Protein AF-0000000080719558 (afdb_homodimer)

InterPro domains:
  IPR001345 Phosphoglycerate/bisphosphoglycerate mutase, active site [PS00175] (7-16)
  IPR013078 Histidine phosphatase superfamily, clade-1 [PF00300] (5-212)
  IPR013078 Histidine phosphatase superfamily, clade-1 [SM00855] (4-181)
  IPR013078 Histidine phosphatase superfamily, clade-1 [cd07067] (4-219)
  IPR029033 Histidine phosphatase superfamily [G3DSA:3.40.50.1240] (1-223)
  IPR029033 Histidine phosphatase superfamily [SSF53254] (1-213)
  IPR051695 Phosphoglycerate Mutase [PTHR46517] (3-102)

Solvent-accessible surface area (backbone atoms only — not comparable to full-atom values): 22223 Å² total; per-residue (Å²): 99,52,18,37,33,38,39,27,26,25,37,39,26,48,37,65,77,68,44,26,32,65,27,64,32,42,33,55,61,31,72,66,17,49,58,56,28,48,46,27,18,60,61,40,13,80,54,65,36,64,43,50,32,16,13,68,47,63,44,16,43,55,36,38,50,56,34,55,72,48,31,71,63,40,76,69,68,87,67,51,65,38,65,55,42,40,36,56,44,47,38,70,44,38,26,32,52,41,49,63,50,33,22,46,23,26,41,53,56,73,42,72,75,41,54,54,60,68,60,45,28,60,71,55,21,65,54,46,38,24,42,10,40,17,67,44,19,92,72,53,58,16,44,31,40,64,59,47,50,52,37,46,52,47,29,54,51,49,49,43,62,73,41,64,84,35,59,26,33,36,35,18,28,30,44,69,38,51,36,52,48,41,26,74,31,20,78,90,40,79,60,63,49,75,72,74,73,40,49,64,26,7,39,24,35,28,37,31,40,75,86,51,52,69,37,41,78,42,76,44,37,47,39,91,50,43,82,75,105,99,53,20,37,35,38,40,26,25,24,40,37,24,45,37,66,75,66,46,26,32,67,25,64,33,42,34,56,62,30,72,68,17,49,58,54,29,46,48,26,17,57,60,41,14,80,56,66,36,66,44,49,30,16,13,68,47,64,43,16,43,54,37,39,50,54,33,54,72,48,34,72,65,40,76,69,70,86,69,51,65,39,63,55,42,40,36,57,44,49,39,70,44,38,28,32,51,40,52,64,50,32,23,46,24,26,40,55,58,73,42,73,76,41,55,54,60,69,59,45,29,59,70,55,21,65,55,47,41,24,42,10,40,16,69,46,18,90,71,52,58,16,44,32,42,66,58,47,51,53,37,46,53,49,30,54,52,50,49,42,63,74,41,65,83,36,58,28,33,37,35,18,27,30,44,70,37,50,35,51,48,41,28,75,31,20,78,92,40,80,62,63,51,74,72,76,72,41,48,63,28,6,41,24,34,28,38,31,38,76,85,54,52,68,37,42,78,44,77,44,37,46,40,92,48,43,83,76,108

Organism: Lactobacillus johnsonii (strain FI9785) (NCBI:txid633699)

Structure (mmCIF, N/CA/C/O backbone):
data_AF-0000000080719558-model_v1
#
loop_
_entity.id
_entity.type
_entity.pdbx_description
1 polymer 'Phosphoglycerate mutase'
#
loop_
_atom_site.group_PDB
_atom_site.id
_atom_site.type_symbol
_atom_site.label_atom_id
_atom_site.label_alt_id
_atom_site.label_comp_id
_atom_site.label_asym_id
_atom_site.label_entity_id
_atom_site.label_seq_id
_atom_site.pdbx_PDB_ins_code
_atom_site.Cartn_x
_atom_site.Cartn_y
_atom_si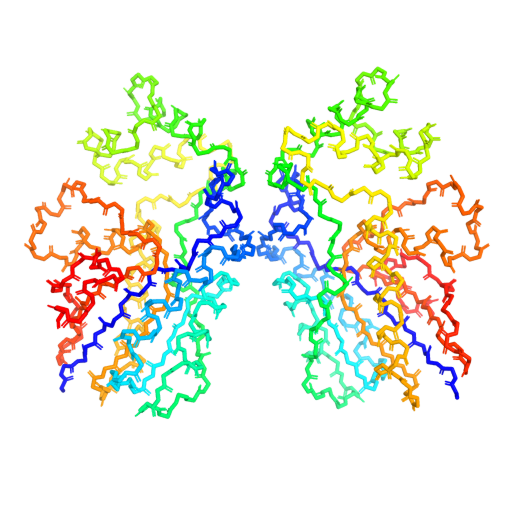te.Cartn_z
_atom_site.occupancy
_atom_site.B_iso_or_equiv
_atom_site.auth_seq_id
_atom_site.auth_comp_id
_atom_site.auth_asym_id
_atom_site.auth_atom_id
_atom_site.pdbx_PDB_model_num
ATOM 1 N N . MET A 1 1 ? -8.664 -18.984 -31.172 1 82.44 1 MET A N 1
ATOM 2 C CA . MET A 1 1 ? -7.211 -19.016 -31.094 1 82.44 1 MET A CA 1
ATOM 3 C C . MET A 1 1 ? -6.734 -18.938 -29.656 1 82.44 1 MET A C 1
ATOM 5 O O . MET A 1 1 ? -7.359 -18.266 -28.828 1 82.44 1 MET A O 1
ATOM 9 N N . ALA A 1 2 ? -5.832 -19.703 -29.359 1 91.94 2 ALA A N 1
ATOM 10 C CA . ALA A 1 2 ? -5.312 -19.781 -28 1 91.94 2 ALA A CA 1
ATOM 11 C C . ALA A 1 2 ? -4.566 -18.5 -27.625 1 91.94 2 ALA A C 1
ATOM 13 O O . ALA A 1 2 ? -3.947 -17.859 -28.484 1 91.94 2 ALA A O 1
ATOM 14 N N . THR A 1 3 ? -4.879 -18.094 -26.484 1 97 3 THR A N 1
ATOM 15 C CA . THR A 1 3 ? -4.195 -16.906 -25.984 1 97 3 THR A CA 1
ATOM 16 C C . THR A 1 3 ? -3.033 -17.297 -25.078 1 97 3 THR A C 1
ATOM 18 O O . THR A 1 3 ? -3.197 -18.125 -24.172 1 97 3 THR A O 1
ATOM 21 N N . GLU A 1 4 ? -1.865 -16.797 -25.391 1 97.62 4 GLU A N 1
ATOM 22 C CA . GLU A 1 4 ? -0.724 -16.953 -24.484 1 97.62 4 GLU A CA 1
ATOM 23 C C . GLU A 1 4 ? -0.755 -15.93 -23.375 1 97.62 4 GLU A C 1
ATOM 25 O O . GLU A 1 4 ? -0.982 -14.742 -23.609 1 97.62 4 GLU A O 1
ATOM 30 N N . VAL A 1 5 ? -0.518 -16.453 -22.188 1 98.31 5 VAL A N 1
ATOM 31 C CA . VAL A 1 5 ? -0.592 -15.586 -21.016 1 98.31 5 VAL A CA 1
ATOM 32 C C . VAL A 1 5 ? 0.753 -15.57 -20.297 1 98.31 5 VAL A C 1
ATOM 34 O O . VAL A 1 5 ? 1.254 -16.625 -19.891 1 98.31 5 VAL A O 1
ATOM 37 N N . TYR A 1 6 ? 1.299 -14.328 -20.219 1 98.56 6 TYR A N 1
ATOM 38 C CA . TYR A 1 6 ? 2.484 -14.117 -19.391 1 98.56 6 TYR A CA 1
ATOM 39 C C . TYR A 1 6 ? 2.105 -13.562 -18.031 1 98.56 6 TYR A C 1
ATOM 41 O O . TYR A 1 6 ? 1.606 -12.445 -17.922 1 98.56 6 TYR A O 1
ATOM 49 N N . LEU A 1 7 ? 2.307 -14.383 -16.969 1 98.62 7 LEU A N 1
ATOM 50 C CA . LEU A 1 7 ? 2.115 -13.969 -15.586 1 98.62 7 LEU A CA 1
ATOM 51 C C . LEU A 1 7 ? 3.438 -13.539 -14.961 1 98.62 7 LEU A C 1
ATOM 53 O O . LEU A 1 7 ? 4.363 -14.344 -14.836 1 98.62 7 LEU A O 1
ATOM 57 N N . VAL A 1 8 ? 3.422 -12.227 -14.617 1 98.81 8 VAL A N 1
ATOM 58 C CA . VAL A 1 8 ? 4.645 -11.695 -14.031 1 98.81 8 VAL A CA 1
ATOM 59 C C . VAL A 1 8 ? 4.41 -11.375 -12.555 1 98.81 8 VAL A C 1
ATOM 61 O O . VAL A 1 8 ? 3.416 -10.734 -12.203 1 98.81 8 VAL A O 1
ATOM 64 N N . ARG A 1 9 ? 5.293 -11.875 -11.633 1 98.88 9 ARG A N 1
ATOM 65 C CA . ARG A 1 9 ? 5.25 -11.398 -10.258 1 98.88 9 ARG A CA 1
ATOM 66 C C . ARG A 1 9 ? 5.82 -9.984 -10.148 1 98.88 9 ARG A C 1
ATOM 68 O O . ARG A 1 9 ? 6.832 -9.672 -10.773 1 98.88 9 ARG A O 1
ATOM 75 N N . HIS A 1 10 ? 5.145 -9.188 -9.406 1 98.88 10 HIS A N 1
ATOM 76 C CA . HIS A 1 10 ? 5.586 -7.812 -9.211 1 98.88 10 HIS A CA 1
ATOM 77 C C . HIS A 1 10 ? 7.043 -7.762 -8.758 1 98.88 10 HIS A C 1
ATOM 79 O O . HIS A 1 10 ? 7.605 -8.781 -8.352 1 98.88 10 HIS A O 1
ATOM 85 N N . GLY A 1 11 ? 7.734 -6.484 -8.969 1 98.69 11 GLY A N 1
ATOM 86 C CA . GLY A 1 11 ? 9.094 -6.273 -8.492 1 98.69 11 GLY A CA 1
ATOM 87 C C . GLY A 1 11 ? 9.203 -6.277 -6.98 1 98.69 11 GLY A C 1
ATOM 88 O O . GLY A 1 11 ? 8.195 -6.227 -6.277 1 98.69 11 GLY A O 1
ATOM 89 N N . GLU A 1 12 ? 10.398 -6.438 -6.465 1 98.69 12 GLU A N 1
ATOM 90 C CA . GLU A 1 12 ? 10.68 -6.438 -5.031 1 98.69 12 GLU A CA 1
ATOM 91 C C . GLU A 1 12 ? 10.156 -5.168 -4.367 1 98.69 12 GLU A C 1
ATOM 93 O O . GLU A 1 12 ? 10.312 -4.066 -4.902 1 98.69 12 GLU A O 1
ATOM 98 N N . THR A 1 13 ? 9.414 -5.25 -3.406 1 98.5 13 THR A N 1
ATOM 99 C CA . THR A 1 13 ? 8.836 -4.152 -2.641 1 98.5 13 THR A CA 1
ATOM 100 C C . THR A 1 13 ? 9.609 -3.934 -1.342 1 98.5 13 THR A C 1
ATOM 102 O O . THR A 1 13 ? 10.453 -4.75 -0.969 1 98.5 13 THR A O 1
ATOM 105 N N . MET A 1 14 ? 9.297 -2.803 -0.467 1 97.88 14 MET A N 1
ATOM 106 C CA . MET A 1 14 ? 9.859 -2.533 0.854 1 97.88 14 MET A CA 1
ATOM 107 C C . MET A 1 14 ? 9.484 -3.635 1.84 1 97.88 14 MET A C 1
ATOM 109 O O . MET A 1 14 ? 10.32 -4.082 2.627 1 97.88 14 MET A O 1
ATOM 113 N N . PHE A 1 15 ? 8.273 -4.141 1.667 1 98.38 15 PHE A N 1
ATOM 114 C CA . PHE A 1 15 ? 7.82 -5.188 2.576 1 98.38 15 PHE A CA 1
ATOM 115 C C . PHE A 1 15 ? 8.547 -6.496 2.295 1 98.38 15 PHE A C 1
ATOM 117 O O . PHE A 1 15 ? 8.805 -7.281 3.211 1 98.38 15 PHE A O 1
ATOM 124 N N . ASN A 1 16 ? 8.844 -6.859 0.964 1 97.69 16 ASN A N 1
ATOM 125 C CA . ASN A 1 16 ? 9.727 -7.992 0.692 1 97.69 16 ASN A CA 1
ATOM 126 C C . ASN A 1 16 ? 11.039 -7.875 1.459 1 97.69 16 ASN A C 1
ATOM 128 O O . ASN A 1 16 ? 11.5 -8.844 2.064 1 97.69 16 ASN A O 1
ATOM 132 N N . GLN A 1 17 ? 11.688 -6.594 1.391 1 96.31 17 GLN A N 1
ATOM 133 C CA . GLN A 1 17 ? 12.977 -6.348 2.029 1 96.31 17 GLN A CA 1
ATOM 134 C C . GLN A 1 17 ? 12.859 -6.43 3.549 1 96.31 17 GLN A C 1
ATOM 136 O O . GLN A 1 17 ? 13.781 -6.898 4.223 1 96.31 17 GLN A O 1
ATOM 141 N N . LEU A 1 18 ? 11.734 -6 4.117 1 97.06 18 LEU A N 1
ATOM 142 C CA . LEU A 1 18 ? 11.547 -5.926 5.562 1 97.06 18 LEU A CA 1
ATOM 143 C C . LEU A 1 18 ? 10.977 -7.234 6.105 1 97.06 18 LEU A C 1
ATOM 145 O O . LEU A 1 18 ? 10.719 -7.355 7.305 1 97.06 18 LEU A O 1
ATOM 149 N N . ASN A 1 19 ? 10.742 -8.242 5.199 1 97.12 19 ASN A N 1
ATOM 150 C CA . ASN A 1 19 ? 10.227 -9.555 5.566 1 97.12 19 ASN A CA 1
ATOM 151 C C . ASN A 1 19 ? 8.859 -9.453 6.246 1 97.12 19 ASN A C 1
ATOM 153 O O . ASN A 1 19 ? 8.648 -10.023 7.316 1 97.12 19 ASN A O 1
ATOM 157 N N . LYS A 1 20 ? 7.98 -8.734 5.664 1 98.38 20 LYS A N 1
ATOM 158 C CA . LYS A 1 20 ? 6.641 -8.516 6.203 1 98.38 20 LYS A CA 1
ATOM 159 C C . LYS A 1 20 ? 5.582 -9.133 5.297 1 98.38 20 LYS A C 1
ATOM 161 O O . LYS A 1 20 ? 5.719 -9.125 4.07 1 98.38 20 LYS A O 1
ATOM 166 N N . VAL A 1 21 ? 4.543 -9.594 5.895 1 98.12 21 VAL A N 1
ATOM 167 C CA . VAL A 1 21 ? 3.438 -10.203 5.16 1 98.12 21 VAL A CA 1
ATOM 168 C C . VAL A 1 21 ? 2.775 -9.156 4.266 1 98.12 21 VAL A C 1
ATOM 170 O O . VAL A 1 21 ? 2.344 -8.109 4.742 1 98.12 21 VAL A O 1
ATOM 173 N N . GLN A 1 22 ? 2.701 -9.508 3.029 1 97.75 22 GLN A N 1
ATOM 174 C CA . GLN A 1 22 ? 2.152 -8.602 2.033 1 97.75 22 GLN A CA 1
ATOM 175 C C . GLN A 1 22 ? 1.126 -9.305 1.148 1 97.75 22 GLN A C 1
ATOM 177 O O . GLN A 1 22 ? 1.473 -9.844 0.095 1 97.75 22 GLN A O 1
ATOM 182 N N . GLY A 1 23 ? -0.081 -9.336 1.59 1 98.38 23 GLY A N 1
ATOM 183 C CA . GLY A 1 23 ? -1.224 -9.781 0.807 1 98.38 23 GLY A CA 1
ATOM 184 C C . GLY A 1 23 ? -1.952 -8.641 0.118 1 98.38 23 GLY A C 1
ATOM 185 O O . GLY A 1 23 ? -1.526 -8.172 -0.94 1 98.38 23 GLY A O 1
ATOM 186 N N . TRP A 1 24 ? -3.041 -8.148 0.874 1 98.31 24 TRP A N 1
ATOM 187 C CA . TRP A 1 24 ? -3.748 -6.988 0.339 1 98.31 24 TRP A CA 1
ATOM 188 C C . TRP A 1 24 ? -3.086 -5.691 0.791 1 98.31 24 TRP A C 1
ATOM 190 O O . TRP A 1 24 ? -3.344 -4.625 0.226 1 98.31 24 TRP A O 1
ATOM 200 N N . ALA A 1 25 ? -2.119 -5.789 1.931 1 98.19 25 ALA A N 1
ATOM 201 C CA . ALA A 1 25 ? -1.262 -4.656 2.26 1 98.19 25 ALA A CA 1
ATOM 202 C C . ALA A 1 25 ? -0.243 -4.398 1.151 1 98.19 25 ALA A C 1
ATOM 204 O O . ALA A 1 25 ? 0.096 -5.309 0.39 1 98.19 25 ALA A O 1
ATOM 205 N N . ASP A 1 26 ? 0.16 -3.189 1.031 1 98.25 26 ASP A N 1
ATOM 206 C CA . ASP A 1 26 ? 1.047 -2.807 -0.063 1 98.25 26 ASP A CA 1
ATOM 207 C C . ASP A 1 26 ? 2.195 -1.935 0.44 1 98.25 26 ASP A C 1
ATOM 209 O O . ASP A 1 26 ? 2.137 -1.402 1.551 1 98.25 26 ASP A O 1
ATOM 213 N N . SER A 1 27 ? 3.309 -1.912 -0.218 1 98.06 27 SER A N 1
ATOM 214 C CA . SER A 1 27 ? 4.441 -1.022 0.005 1 98.06 27 SER A CA 1
ATOM 215 C C . SER A 1 27 ? 5.172 -0.718 -1.3 1 98.06 27 SER A C 1
ATOM 217 O O . SER A 1 27 ? 5.02 -1.444 -2.285 1 98.06 27 SER A O 1
ATOM 219 N N . PRO A 1 28 ? 5.867 0.4 -1.483 1 97.38 28 PRO A N 1
ATOM 220 C CA . PRO A 1 28 ? 6.516 0.79 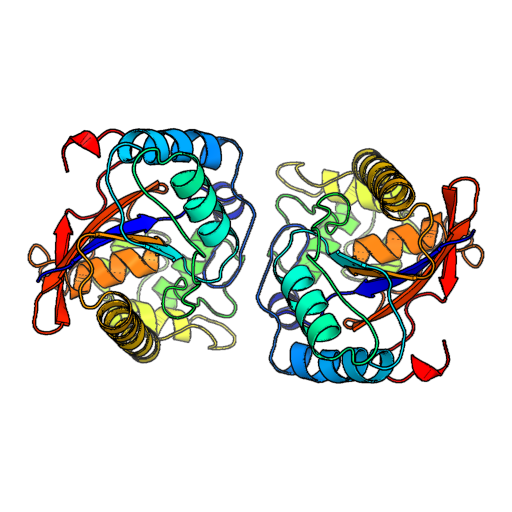-2.738 1 97.38 28 PRO A CA 1
ATOM 221 C C . PRO A 1 28 ? 7.555 -0.225 -3.205 1 97.38 28 PRO A C 1
ATOM 223 O O . PRO A 1 28 ? 8.148 -0.93 -2.383 1 97.38 28 PRO A O 1
ATOM 226 N N . LEU A 1 29 ? 7.781 -0.349 -4.488 1 98.25 29 LEU A N 1
ATOM 227 C CA . LEU A 1 29 ? 8.938 -1.043 -5.055 1 98.25 29 LEU A CA 1
ATOM 228 C C . LEU A 1 29 ? 10.234 -0.443 -4.535 1 98.25 29 LEU A C 1
ATOM 230 O O . LEU A 1 29 ? 10.352 0.776 -4.383 1 98.25 29 LEU A O 1
ATOM 234 N N . THR A 1 30 ? 11.234 -1.278 -4.312 1 97.88 30 THR A N 1
ATOM 235 C CA . THR A 1 30 ? 12.547 -0.784 -3.932 1 97.88 30 THR A CA 1
ATOM 236 C C . THR A 1 30 ? 13.359 -0.391 -5.164 1 97.88 30 THR A C 1
ATOM 238 O O . THR A 1 30 ? 13 -0.752 -6.289 1 97.88 30 THR A O 1
ATOM 241 N N . VAL A 1 31 ? 14.438 0.305 -4.871 1 97.56 31 VAL A N 1
ATOM 242 C CA . VAL A 1 31 ? 15.344 0.654 -5.965 1 97.56 31 VAL A CA 1
ATOM 243 C C . VAL A 1 31 ? 15.898 -0.617 -6.598 1 97.56 31 VAL A C 1
ATOM 245 O O . VAL A 1 31 ? 15.938 -0.745 -7.824 1 97.56 31 VAL A O 1
ATOM 248 N N . LYS A 1 32 ? 16.281 -1.59 -5.836 1 97.62 32 LYS A N 1
ATOM 249 C CA . LYS A 1 32 ? 16.734 -2.879 -6.344 1 97.62 32 LYS A CA 1
ATOM 250 C C . LYS A 1 32 ? 15.641 -3.584 -7.133 1 97.62 32 LYS A C 1
ATOM 252 O O . LYS A 1 32 ? 15.906 -4.164 -8.188 1 97.62 32 LYS A O 1
ATOM 257 N N . GLY A 1 33 ? 14.422 -3.455 -6.535 1 98 33 GLY A N 1
ATOM 258 C CA . GLY A 1 33 ? 13.289 -4.059 -7.223 1 98 33 GLY A CA 1
ATOM 259 C C . GLY A 1 33 ? 13.055 -3.482 -8.602 1 98 33 GLY A C 1
ATOM 260 O O . GLY A 1 33 ? 12.766 -4.219 -9.547 1 98 33 GLY A O 1
ATOM 261 N N . ILE A 1 34 ? 13.188 -2.275 -8.758 1 98.31 34 ILE A N 1
ATOM 262 C CA . ILE A 1 34 ? 13.023 -1.593 -10.039 1 98.31 34 ILE A CA 1
ATOM 263 C C . ILE A 1 34 ? 14.148 -1.99 -10.992 1 98.31 34 ILE A C 1
ATOM 265 O O . ILE A 1 34 ? 13.906 -2.297 -12.156 1 98.31 34 ILE A O 1
ATOM 269 N N . ASN A 1 35 ? 15.344 -1.906 -10.508 1 97.5 35 ASN A N 1
ATOM 270 C CA . ASN A 1 35 ? 16.484 -2.26 -11.344 1 97.5 35 ASN A CA 1
ATOM 271 C C . ASN A 1 35 ? 16.391 -3.703 -11.836 1 97.5 35 ASN A C 1
ATOM 273 O O . ASN A 1 35 ? 16.688 -3.988 -13 1 97.5 35 ASN A O 1
ATOM 277 N N . ASP A 1 36 ? 16.016 -4.688 -10.914 1 97.69 36 ASP A N 1
ATOM 278 C CA . ASP A 1 36 ? 15.805 -6.078 -11.305 1 97.69 36 ASP A CA 1
ATOM 279 C C . ASP A 1 36 ? 14.672 -6.199 -12.32 1 97.69 36 ASP A C 1
ATOM 281 O O . ASP A 1 36 ? 14.742 -7.004 -13.25 1 97.69 36 ASP A O 1
ATOM 285 N N . LEU A 1 37 ? 13.672 -5.371 -12.141 1 97.69 37 LEU A N 1
ATOM 286 C CA . LEU A 1 37 ? 12.516 -5.402 -13.031 1 97.69 37 LEU A CA 1
ATOM 287 C C . LEU A 1 37 ? 12.883 -4.898 -14.422 1 97.69 37 LEU A C 1
ATOM 289 O O . LEU A 1 37 ? 12.289 -5.32 -15.414 1 97.69 37 LEU A O 1
ATOM 293 N N . LYS A 1 38 ? 13.906 -4.016 -14.414 1 97.94 38 LYS A N 1
ATOM 294 C CA . LYS A 1 38 ? 14.359 -3.537 -15.719 1 97.94 38 LYS A CA 1
ATOM 295 C C . LYS A 1 38 ? 14.922 -4.68 -16.562 1 97.94 38 LYS A C 1
ATOM 297 O O . LYS A 1 38 ? 14.82 -4.66 -17.781 1 97.94 38 LYS A O 1
ATOM 302 N N . ILE A 1 39 ? 15.508 -5.766 -15.906 1 97.94 39 ILE A N 1
ATOM 303 C CA . ILE A 1 39 ? 15.984 -6.953 -16.609 1 97.94 39 ILE A CA 1
ATOM 304 C C . ILE A 1 39 ? 14.805 -7.711 -17.203 1 97.94 39 ILE A C 1
ATOM 306 O O . ILE A 1 39 ? 14.82 -8.078 -18.391 1 97.94 39 ILE A O 1
ATOM 310 N N . THR A 1 40 ? 13.789 -7.848 -16.375 1 98.44 40 THR A N 1
ATOM 311 C CA . THR A 1 40 ? 12.562 -8.477 -16.859 1 98.44 40 THR A CA 1
ATOM 312 C C . THR A 1 40 ? 11.984 -7.688 -18.031 1 98.44 40 THR A C 1
ATOM 314 O O . THR A 1 40 ? 11.672 -8.266 -19.078 1 98.44 40 THR A O 1
ATOM 317 N N . ALA A 1 41 ? 11.836 -6.402 -17.844 1 98.25 41 ALA A N 1
ATOM 318 C CA . ALA A 1 41 ? 11.25 -5.523 -18.859 1 98.25 41 ALA A CA 1
ATOM 319 C C . ALA A 1 41 ? 12.062 -5.559 -20.141 1 98.25 41 ALA A C 1
ATOM 321 O O . ALA A 1 41 ? 11.492 -5.625 -21.234 1 98.25 41 ALA A O 1
ATOM 322 N N . SER A 1 42 ? 13.453 -5.492 -19.984 1 97.94 42 SER A N 1
ATOM 323 C CA . SER A 1 42 ? 14.328 -5.531 -21.156 1 97.94 42 SER A CA 1
ATOM 324 C C . SER A 1 42 ? 14.18 -6.848 -21.906 1 97.94 42 SER A C 1
ATOM 326 O O . SER A 1 42 ? 14.094 -6.855 -23.141 1 97.94 42 SER A O 1
ATOM 328 N N . ASN A 1 43 ? 14.039 -7.949 -21.25 1 97.94 43 ASN A N 1
ATOM 329 C CA . ASN A 1 43 ? 13.938 -9.266 -21.875 1 97.94 43 ASN A CA 1
ATOM 330 C C . ASN A 1 43 ? 12.57 -9.469 -22.516 1 97.94 43 ASN A C 1
ATOM 332 O O . ASN A 1 43 ? 12.422 -10.305 -23.406 1 97.94 43 ASN A O 1
ATOM 336 N N . LEU A 1 44 ? 11.695 -8.641 -22.078 1 97.44 44 LEU A N 1
ATOM 337 C CA . LEU A 1 44 ? 10.359 -8.734 -22.656 1 97.44 44 LEU A CA 1
ATOM 338 C C . LEU A 1 44 ? 10.125 -7.613 -23.672 1 97.44 44 LEU A C 1
ATOM 340 O O . LEU A 1 44 ? 9.039 -7.512 -24.25 1 97.44 44 LEU A O 1
ATOM 344 N N . SER A 1 45 ? 11.047 -6.766 -23.922 1 96.62 45 SER A N 1
ATOM 345 C CA . SER A 1 45 ? 10.867 -5.535 -24.688 1 96.62 45 SER A CA 1
ATOM 346 C C . SER A 1 45 ? 10.5 -5.832 -26.141 1 96.62 45 SER A C 1
ATOM 348 O O . SER A 1 45 ? 9.844 -5.02 -26.797 1 96.62 45 SER A O 1
ATOM 350 N N . GLN A 1 46 ? 10.984 -6.992 -26.625 1 94.94 46 GLN A N 1
ATOM 351 C CA . GLN A 1 46 ? 10.734 -7.332 -28.016 1 94.94 46 GLN A CA 1
ATOM 352 C C . GLN A 1 46 ? 9.633 -8.391 -28.141 1 94.94 46 GLN A C 1
ATOM 354 O O . GLN A 1 46 ? 9.398 -8.922 -29.219 1 94.94 46 GLN A O 1
ATOM 359 N N . VAL A 1 47 ? 8.867 -8.75 -27.016 1 95.75 47 VAL A N 1
ATOM 360 C CA . VAL A 1 47 ? 7.719 -9.648 -27.047 1 95.75 47 VAL A CA 1
ATOM 361 C C . VAL A 1 47 ? 6.441 -8.844 -27.266 1 95.75 47 VAL A C 1
ATOM 363 O O . VAL A 1 47 ? 6.164 -7.891 -26.531 1 95.75 47 VAL A O 1
ATOM 366 N N . HIS A 1 48 ? 5.777 -9.211 -28.328 1 97.12 48 HIS A N 1
ATOM 367 C CA . HIS A 1 48 ? 4.547 -8.484 -28.641 1 97.12 48 HIS A CA 1
ATOM 368 C C . HIS A 1 48 ? 3.406 -8.938 -27.734 1 97.12 48 HIS A C 1
ATOM 370 O O . HIS A 1 48 ? 3.104 -10.133 -27.656 1 97.12 48 HIS A O 1
ATOM 376 N N . PHE A 1 49 ? 2.799 -7.957 -27.016 1 97.81 49 PHE A N 1
ATOM 377 C CA . PHE A 1 49 ? 1.591 -8.164 -26.234 1 97.81 49 PHE A CA 1
ATOM 378 C C . PHE A 1 49 ? 0.424 -7.371 -26.797 1 97.81 49 PHE A C 1
ATOM 380 O O . PHE A 1 49 ? 0.564 -6.184 -27.094 1 97.81 49 PHE A O 1
ATOM 387 N N . ASP A 1 50 ? -0.667 -8.109 -26.922 1 97.69 50 ASP A N 1
ATOM 388 C CA . ASP A 1 50 ? -1.876 -7.418 -27.344 1 97.69 50 ASP A CA 1
ATOM 389 C C . ASP A 1 50 ? -2.428 -6.527 -26.234 1 97.69 50 ASP A C 1
ATOM 391 O O . ASP A 1 50 ? -2.971 -5.453 -26.516 1 97.69 50 ASP A O 1
ATOM 395 N N . LYS A 1 51 ? -2.438 -6.973 -25.016 1 97.88 51 LYS A N 1
ATOM 396 C CA . LYS A 1 51 ? -2.896 -6.242 -23.844 1 97.88 51 LYS A CA 1
ATOM 397 C C . LYS A 1 51 ? -2.062 -6.602 -22.609 1 97.88 51 LYS A C 1
ATOM 399 O O . LYS A 1 51 ? -1.481 -7.688 -22.547 1 97.88 51 LYS A O 1
ATOM 404 N N . MET A 1 52 ? -1.961 -5.574 -21.703 1 98.5 52 MET A N 1
ATOM 405 C CA . MET A 1 52 ? -1.344 -5.805 -20.406 1 98.5 52 MET A CA 1
ATOM 406 C C . MET A 1 52 ? -2.332 -5.52 -19.281 1 98.5 52 MET A C 1
ATOM 408 O O . MET A 1 52 ? -3.191 -4.645 -19.406 1 98.5 52 MET A O 1
ATOM 412 N N . TYR A 1 53 ? -2.24 -6.332 -18.266 1 98.62 53 TYR A N 1
ATOM 413 C CA . TYR A 1 53 ? -3.082 -6.23 -17.078 1 98.62 53 TYR A CA 1
ATOM 414 C C . TYR A 1 53 ? -2.236 -6.234 -15.812 1 98.62 53 TYR A C 1
ATOM 416 O O . TYR A 1 53 ? -1.044 -6.551 -15.859 1 98.62 53 TYR A O 1
ATOM 424 N N . SER A 1 54 ? -2.9 -5.773 -14.727 1 98.56 54 SER A N 1
ATOM 425 C CA . SER A 1 54 ? -2.316 -5.945 -13.398 1 98.56 54 SER A CA 1
ATOM 426 C C . SER A 1 54 ? -3.398 -6.141 -12.336 1 98.56 54 SER A C 1
ATOM 428 O O . SER A 1 54 ? -4.574 -5.867 -12.586 1 98.56 54 SER A O 1
ATOM 430 N N . SER A 1 55 ? -3.066 -6.793 -11.227 1 98.5 55 SER A N 1
ATOM 431 C CA . SER A 1 55 ? -3.908 -6.594 -10.047 1 98.5 55 SER A CA 1
ATOM 432 C C . SER A 1 55 ? -4.043 -5.113 -9.711 1 98.5 55 SER A C 1
ATOM 434 O O . SER A 1 55 ? -3.395 -4.27 -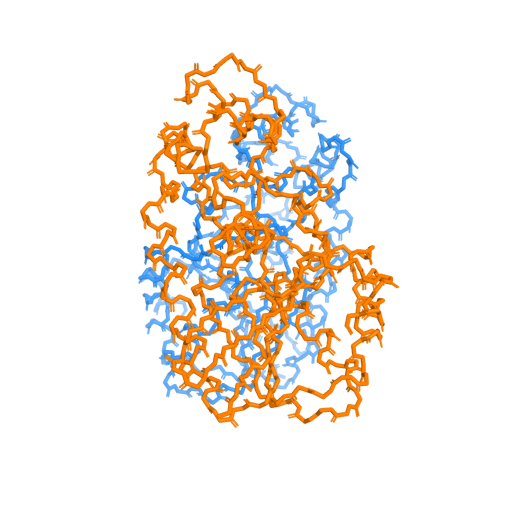10.328 1 98.5 55 SER A O 1
ATOM 436 N N . ASP A 1 56 ? -4.98 -4.738 -8.719 1 97.5 56 ASP A N 1
ATOM 437 C CA . ASP A 1 56 ? -5.223 -3.326 -8.43 1 97.5 56 ASP A CA 1
ATOM 438 C C . ASP A 1 56 ? -4.363 -2.85 -7.258 1 97.5 56 ASP A C 1
ATOM 440 O O . ASP A 1 56 ? -4.633 -1.798 -6.672 1 97.5 56 ASP A O 1
ATOM 444 N N . LEU A 1 57 ? -3.314 -3.678 -6.871 1 97.81 57 LEU A N 1
ATOM 445 C CA . LEU A 1 57 ? -2.377 -3.213 -5.855 1 97.81 57 LEU A CA 1
ATOM 446 C C . LEU A 1 57 ? -1.225 -2.441 -6.492 1 97.81 57 LEU A C 1
ATOM 448 O O . LEU A 1 57 ? -0.734 -2.818 -7.559 1 97.81 57 LEU A O 1
ATOM 452 N N . LYS A 1 58 ? -0.83 -1.32 -5.801 1 97.75 58 LYS A N 1
ATOM 453 C CA . LYS A 1 58 ? 0.091 -0.348 -6.383 1 97.75 58 LYS A CA 1
ATOM 454 C C . LYS A 1 58 ? 1.388 -1.018 -6.828 1 97.75 58 LYS A C 1
ATOM 456 O O . LYS A 1 58 ? 1.979 -0.628 -7.836 1 97.75 58 LYS A O 1
ATOM 461 N N . ARG A 1 59 ? 1.979 -2.1 -6.09 1 98.38 59 ARG A N 1
ATOM 462 C CA . ARG A 1 59 ? 3.215 -2.781 -6.465 1 98.38 59 ARG A CA 1
ATOM 463 C C . ARG A 1 59 ? 3.068 -3.475 -7.816 1 98.38 59 ARG A C 1
ATOM 465 O O . ARG A 1 59 ? 4.016 -3.518 -8.602 1 98.38 59 ARG A O 1
ATOM 472 N N . ALA A 1 60 ? 1.852 -4.012 -8.148 1 98.69 60 ALA A N 1
ATOM 473 C CA . ALA A 1 60 ? 1.575 -4.648 -9.43 1 98.69 60 ALA A CA 1
ATOM 474 C C . ALA A 1 60 ? 1.341 -3.609 -10.523 1 98.69 60 ALA A C 1
ATOM 476 O O . ALA A 1 60 ? 1.801 -3.773 -11.656 1 98.69 60 ALA A O 1
ATOM 477 N N . ILE A 1 61 ? 0.675 -2.484 -10.164 1 98.12 61 ILE A N 1
ATOM 478 C CA . ILE A 1 61 ? 0.412 -1.41 -11.117 1 98.12 61 ILE A CA 1
ATOM 479 C C . ILE A 1 61 ? 1.73 -0.78 -11.555 1 98.12 61 ILE A C 1
ATOM 481 O O . ILE A 1 61 ? 1.963 -0.588 -12.758 1 98.12 61 ILE A O 1
ATOM 485 N N . ASP A 1 62 ? 2.605 -0.494 -10.602 1 98.12 62 ASP A N 1
ATOM 486 C CA . ASP A 1 62 ? 3.889 0.111 -10.945 1 98.12 62 ASP A CA 1
ATOM 487 C C . ASP A 1 62 ? 4.73 -0.835 -11.797 1 98.12 62 ASP A C 1
ATOM 489 O O . ASP A 1 62 ? 5.438 -0.396 -12.711 1 98.12 62 ASP A O 1
ATOM 493 N N . THR A 1 63 ? 4.656 -2.137 -11.555 1 98.88 63 THR A N 1
ATOM 494 C CA . THR A 1 63 ? 5.41 -3.15 -12.281 1 98.88 63 THR A CA 1
ATOM 495 C C . THR A 1 63 ? 4.941 -3.236 -13.727 1 98.88 63 THR A C 1
ATOM 497 O O . THR A 1 63 ? 5.758 -3.217 -14.656 1 98.88 63 THR A O 1
ATOM 500 N N . VAL A 1 64 ? 3.693 -3.287 -13.945 1 98.81 64 VAL A N 1
ATOM 501 C CA . VAL A 1 64 ? 3.193 -3.453 -15.305 1 98.81 64 VAL A CA 1
ATOM 502 C C . VAL A 1 64 ? 3.488 -2.195 -16.125 1 98.81 64 VAL A C 1
ATOM 504 O O . VAL A 1 64 ? 3.754 -2.277 -17.312 1 98.81 64 VAL A O 1
ATOM 507 N N . HIS A 1 65 ? 3.412 -1.023 -15.461 1 98.19 65 HIS A N 1
ATOM 508 C CA . HIS A 1 65 ? 3.701 0.21 -16.188 1 98.19 65 HIS A CA 1
ATOM 509 C C . HIS A 1 65 ? 5.168 0.271 -16.609 1 98.19 65 HIS A C 1
ATOM 511 O O . HIS A 1 65 ? 5.484 0.754 -17.688 1 98.19 65 HIS A O 1
ATOM 517 N N . LEU A 1 66 ? 6.184 -0.172 -15.703 1 98.44 66 LEU A N 1
ATOM 518 C CA . LEU A 1 66 ? 7.598 -0.223 -16.062 1 98.44 66 LEU A CA 1
ATOM 519 C C . LEU A 1 66 ? 7.812 -1.136 -17.266 1 98.44 66 LEU A C 1
ATOM 521 O O . LEU A 1 66 ? 8.555 -0.79 -18.188 1 98.44 66 LEU A O 1
ATOM 525 N N . ILE A 1 67 ? 7.105 -2.373 -17.359 1 98.38 67 ILE A N 1
ATOM 526 C CA . ILE A 1 67 ? 7.23 -3.332 -18.453 1 98.38 67 ILE A CA 1
ATOM 527 C C . ILE A 1 67 ? 6.645 -2.738 -19.734 1 98.38 67 ILE A C 1
ATOM 529 O O . ILE A 1 67 ? 7.254 -2.822 -20.797 1 98.38 67 ILE A O 1
ATOM 533 N N . ALA A 1 68 ? 5.508 -2.057 -19.531 1 98.44 68 ALA A N 1
ATOM 534 C CA . ALA A 1 68 ? 4.84 -1.451 -20.688 1 98.44 68 ALA A CA 1
ATOM 535 C C . ALA A 1 68 ? 5.688 -0.333 -21.281 1 98.44 68 ALA A C 1
ATOM 537 O O . ALA A 1 68 ? 5.82 -0.232 -22.5 1 98.44 68 ALA A O 1
ATOM 538 N N . ASP A 1 69 ? 6.285 0.476 -20.438 1 97.19 69 ASP A N 1
ATOM 539 C CA . ASP A 1 69 ? 7.078 1.619 -20.891 1 97.19 69 ASP A CA 1
ATOM 540 C C . ASP A 1 69 ? 8.344 1.164 -21.609 1 97.19 69 ASP A C 1
ATOM 542 O O . ASP A 1 69 ? 8.883 1.888 -22.453 1 97.19 69 ASP A O 1
ATOM 546 N N . THR A 1 70 ? 8.766 -0.062 -21.344 1 97.19 70 THR A N 1
ATOM 547 C CA . THR A 1 70 ? 10.008 -0.574 -21.922 1 97.19 70 THR A CA 1
ATOM 548 C C . THR A 1 70 ? 9.727 -1.39 -23.172 1 97.19 70 THR A C 1
ATOM 550 O O . THR A 1 70 ? 10.633 -1.656 -23.969 1 97.19 70 THR A O 1
ATOM 553 N N . ASN A 1 71 ? 8.602 -1.762 -23.297 1 97.31 71 ASN A N 1
ATOM 554 C CA . ASN A 1 71 ? 8.234 -2.562 -24.469 1 97.31 71 ASN A CA 1
ATOM 555 C C . ASN A 1 71 ? 8.273 -1.739 -25.75 1 97.31 71 ASN A C 1
ATOM 557 O O . ASN A 1 71 ? 7.738 -0.631 -25.797 1 97.31 71 ASN A O 1
ATOM 561 N N . GLU A 1 72 ? 8.75 -2.293 -26.75 1 95.19 72 GLU A N 1
ATOM 562 C CA . GLU A 1 72 ? 9.07 -1.501 -27.938 1 95.19 72 GLU A CA 1
ATOM 563 C C . GLU A 1 72 ? 8.195 -1.902 -29.109 1 95.19 72 GLU A C 1
ATOM 565 O O . GLU A 1 72 ? 8.117 -1.184 -30.109 1 95.19 72 GLU A O 1
ATOM 570 N N . VAL A 1 73 ? 7.531 -2.984 -28.953 1 96.12 73 VAL A N 1
ATOM 571 C CA . VAL A 1 73 ? 6.949 -3.559 -30.156 1 96.12 73 VAL A CA 1
ATOM 572 C C . VAL A 1 73 ? 5.438 -3.688 -30 1 96.12 73 VAL A C 1
ATOM 574 O O . VAL A 1 73 ? 4.754 -4.211 -30.891 1 96.12 73 VAL A O 1
ATOM 577 N N . SER A 1 74 ? 4.918 -3.268 -28.859 1 95.81 74 SER A N 1
ATOM 578 C CA . SER A 1 74 ? 3.486 -3.398 -28.609 1 95.81 74 SER A CA 1
ATOM 579 C C . SER A 1 74 ? 2.811 -2.031 -28.531 1 95.81 74 SER A C 1
ATOM 581 O O . SER A 1 74 ? 3.426 -1.053 -28.109 1 95.81 74 SER A O 1
ATOM 583 N N . GLU A 1 75 ? 1.646 -1.891 -29.016 1 94.38 75 GLU A N 1
ATOM 584 C CA . GLU A 1 75 ? 0.768 -0.757 -28.734 1 94.38 75 GLU A CA 1
ATOM 585 C C . GLU A 1 75 ? -0.105 -1.02 -27.516 1 94.38 75 GLU A C 1
ATOM 587 O O . GLU A 1 75 ? -1.225 -1.52 -27.641 1 94.38 75 GLU A O 1
ATOM 592 N N . ILE A 1 76 ? 0.509 -0.627 -26.344 1 88.19 76 ILE A N 1
ATOM 593 C CA . ILE A 1 76 ? -0.151 -0.938 -25.078 1 88.19 76 ILE A CA 1
ATOM 594 C C . ILE A 1 76 ? -1.159 0.159 -24.75 1 88.19 76 ILE A C 1
ATOM 596 O O . ILE A 1 76 ? -0.801 1.336 -24.656 1 88.19 76 ILE A O 1
ATOM 600 N N . GLY A 1 77 ? -2.389 -0.054 -24.922 1 89.88 77 GLY A N 1
ATOM 601 C CA . GLY A 1 77 ? -3.422 0.883 -24.516 1 89.88 77 GLY A CA 1
ATOM 602 C C . GLY A 1 77 ? -3.574 0.976 -23 1 89.88 77 GLY A C 1
ATOM 603 O O . GLY A 1 77 ? -2.59 0.898 -22.266 1 89.88 77 GLY A O 1
ATOM 604 N N . LYS A 1 78 ? -4.805 1.425 -22.547 1 91.69 78 LYS A N 1
ATOM 605 C CA . LYS A 1 78 ? -5.102 1.521 -21.125 1 91.69 78 LYS A CA 1
ATOM 606 C C . LYS A 1 78 ? -4.887 0.18 -20.422 1 91.69 78 LYS A C 1
ATOM 608 O O . LYS A 1 78 ? -5.359 -0.855 -20.891 1 91.69 78 LYS A O 1
ATOM 613 N N . ILE A 1 79 ? -4.078 0.117 -19.438 1 97.31 79 ILE A N 1
ATOM 614 C CA . ILE A 1 79 ? -3.82 -1.077 -18.641 1 97.31 79 ILE A CA 1
ATOM 615 C C . ILE A 1 79 ? -4.949 -1.276 -17.625 1 97.31 79 ILE A C 1
ATOM 617 O O . ILE A 1 79 ? -5.18 -0.421 -16.766 1 97.31 79 ILE A O 1
ATOM 621 N N . LYS A 1 80 ? -5.781 -2.178 -17.75 1 96.19 80 LYS A N 1
ATOM 622 C CA . LYS A 1 80 ? -6.918 -2.488 -16.891 1 96.19 80 LYS A C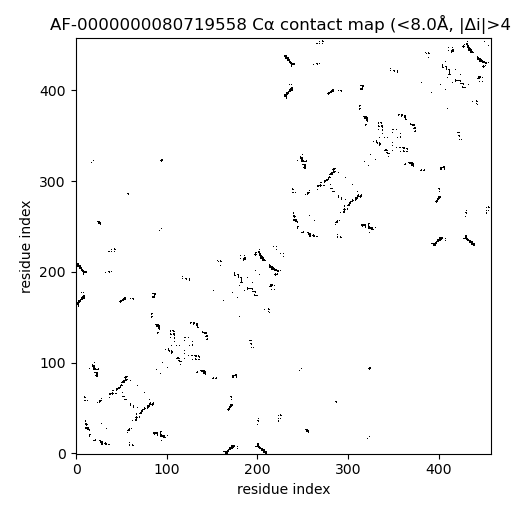A 1
ATOM 623 C C . LYS A 1 80 ? -6.469 -3.242 -15.641 1 96.19 80 LYS A C 1
ATOM 625 O O . LYS A 1 80 ? -5.648 -4.16 -15.727 1 96.19 80 LYS A O 1
ATOM 630 N N . LYS A 1 81 ? -7.012 -2.896 -14.578 1 97.5 81 LYS A N 1
ATOM 631 C CA . LYS A 1 81 ? -6.766 -3.549 -13.297 1 97.5 81 LYS A CA 1
ATOM 632 C C . LYS A 1 81 ? -7.777 -4.66 -13.039 1 97.5 81 LYS A C 1
ATOM 634 O O . LYS A 1 81 ? -8.977 -4.477 -13.273 1 97.5 81 LYS A O 1
ATOM 639 N N . LEU A 1 82 ? -7.367 -5.734 -12.555 1 98.06 82 LEU A N 1
ATOM 640 C CA . LEU A 1 82 ? -8.219 -6.871 -12.219 1 98.06 82 LEU A CA 1
ATOM 641 C C . LEU A 1 82 ? -8.047 -7.27 -10.758 1 98.06 82 LEU A C 1
ATOM 643 O O . LEU A 1 82 ? -7.141 -8.039 -10.422 1 98.06 82 LEU A O 1
ATOM 647 N N . PRO A 1 83 ? -8.953 -6.836 -9.906 1 97.56 83 PRO A N 1
ATOM 648 C CA . PRO A 1 83 ? -8.836 -7.066 -8.469 1 97.56 83 PRO A CA 1
ATOM 649 C C . PRO A 1 83 ? -8.805 -8.547 -8.102 1 97.56 83 PRO A C 1
ATOM 651 O O . PRO A 1 83 ? -8.219 -8.93 -7.086 1 97.56 83 PRO A O 1
ATOM 654 N N . ALA A 1 84 ? -9.414 -9.406 -9.008 1 98.12 84 ALA A N 1
ATOM 655 C CA . ALA A 1 84 ? -9.445 -10.836 -8.727 1 98.12 84 ALA A CA 1
ATOM 656 C C . ALA A 1 84 ? -8.039 -11.43 -8.734 1 98.12 84 ALA A C 1
ATOM 658 O O . ALA A 1 84 ? -7.82 -12.539 -8.242 1 98.12 84 ALA A O 1
ATOM 659 N N . PHE A 1 85 ? -7.055 -10.703 -9.273 1 98.62 85 PHE A N 1
ATOM 660 C CA . PHE A 1 85 ? -5.688 -11.195 -9.367 1 98.62 85 PHE A CA 1
ATOM 661 C C . PHE A 1 85 ? -4.84 -10.648 -8.219 1 98.62 85 PHE A C 1
ATOM 663 O O . PHE A 1 85 ? -3.611 -10.758 -8.242 1 98.62 85 PHE A O 1
ATOM 670 N N . ARG A 1 86 ? -5.48 -10.086 -7.195 1 98.44 86 ARG A N 1
ATOM 671 C CA . ARG A 1 86 ? -4.785 -9.672 -5.984 1 98.44 86 ARG A CA 1
ATOM 672 C C . ARG A 1 86 ? -4.074 -10.852 -5.328 1 98.44 86 ARG A C 1
ATOM 674 O O . ARG A 1 86 ? -4.438 -12.008 -5.559 1 98.44 86 ARG A O 1
ATOM 681 N N . GLU A 1 87 ? -3.115 -10.492 -4.516 1 98.69 87 GLU A N 1
ATOM 682 C CA . GLU A 1 87 ? -2.463 -11.461 -3.641 1 98.69 87 GLU A CA 1
ATOM 683 C C . GLU A 1 87 ? -3.455 -12.07 -2.654 1 98.69 87 GLU A C 1
ATOM 685 O O . GLU A 1 87 ? -4.543 -11.531 -2.447 1 98.69 87 GLU A O 1
ATOM 690 N N . VAL A 1 88 ? -3.143 -13.234 -2.137 1 98.19 88 VAL A N 1
ATOM 691 C CA . VAL A 1 88 ? -3.918 -13.867 -1.075 1 98.19 88 VAL A CA 1
ATOM 692 C C . VAL A 1 88 ? -4.102 -12.891 0.085 1 98.19 88 VAL A C 1
ATOM 694 O O . VAL A 1 88 ? -3.164 -12.188 0.466 1 98.19 88 VAL A O 1
ATOM 697 N N . PHE A 1 89 ? -5.344 -12.797 0.59 1 98.69 89 PHE A N 1
ATOM 698 C CA . PHE A 1 89 ? -5.637 -11.945 1.74 1 98.69 89 PHE A CA 1
ATOM 699 C C . PHE A 1 89 ? -5.266 -12.648 3.041 1 98.69 89 PHE A C 1
ATOM 701 O O . PHE A 1 89 ? -5.848 -13.68 3.381 1 98.69 89 PHE A O 1
ATOM 708 N N . PHE A 1 90 ? -4.336 -12.109 3.875 1 98.44 90 PHE A N 1
ATOM 709 C CA . PHE A 1 90 ? -3.822 -12.766 5.07 1 98.44 90 PHE A CA 1
ATOM 710 C C . PHE A 1 90 ? -4.488 -12.211 6.324 1 98.44 90 PHE A C 1
ATOM 712 O O . PHE A 1 90 ? -4.094 -12.547 7.441 1 98.44 90 PHE A O 1
ATOM 719 N N . GLY A 1 91 ? -5.547 -11.289 6.094 1 98 91 GLY A N 1
ATOM 720 C CA . GLY A 1 91 ? -6.316 -10.781 7.215 1 98 91 GLY A CA 1
ATOM 721 C C . GLY A 1 91 ? -5.496 -9.938 8.172 1 98 91 GLY A C 1
ATOM 722 O O . GLY A 1 91 ? -4.797 -9.016 7.754 1 98 91 GLY A O 1
ATOM 723 N N . THR A 1 92 ? -5.539 -10.234 9.508 1 97.62 92 THR A N 1
ATOM 724 C CA . THR A 1 92 ? -4.883 -9.484 10.562 1 97.62 92 THR A CA 1
ATOM 725 C C . THR A 1 92 ? -3.365 -9.562 10.43 1 97.62 92 THR A C 1
ATOM 727 O O . THR A 1 92 ? -2.641 -8.719 10.961 1 97.62 92 THR A O 1
ATOM 730 N N . PHE A 1 93 ? -2.896 -10.57 9.633 1 98.44 93 PHE A N 1
ATOM 731 C CA . PHE A 1 93 ? -1.46 -10.797 9.531 1 98.44 93 PHE A CA 1
ATOM 732 C C . PHE A 1 93 ? -0.821 -9.805 8.57 1 98.44 93 PHE A C 1
ATOM 734 O O . PHE A 1 93 ? 0.406 -9.695 8.5 1 98.44 93 PHE A O 1
ATOM 741 N N . GLU A 1 94 ? -1.625 -9.078 7.754 1 98.62 94 GLU A N 1
ATOM 742 C CA . GLU A 1 94 ? -1.068 -8.086 6.836 1 98.62 94 GLU A CA 1
ATOM 743 C C . GLU A 1 94 ? -0.111 -7.141 7.555 1 98.62 94 GLU A C 1
ATOM 745 O O . GLU A 1 94 ? -0.48 -6.52 8.555 1 98.62 94 GLU A O 1
ATOM 750 N N . GLY A 1 95 ? 1.104 -7.035 7.051 1 98.31 95 GLY A N 1
ATOM 751 C CA . GLY A 1 95 ? 2.102 -6.125 7.586 1 98.31 95 GLY A CA 1
ATOM 752 C C . GLY A 1 95 ? 2.895 -6.719 8.734 1 98.31 95 GLY A C 1
ATOM 753 O O . GLY A 1 95 ? 3.898 -6.148 9.164 1 98.31 95 GLY A O 1
ATOM 754 N N . ASP A 1 96 ? 2.572 -7.926 9.234 1 97.38 96 ASP A N 1
ATOM 755 C CA . ASP A 1 96 ? 3.299 -8.578 10.32 1 97.38 96 ASP A CA 1
ATOM 756 C C . ASP A 1 96 ? 4.574 -9.242 9.805 1 97.38 96 ASP A C 1
ATOM 758 O O . ASP A 1 96 ? 4.75 -9.406 8.594 1 97.38 96 ASP A O 1
ATOM 762 N N . ASP A 1 97 ? 5.379 -9.562 10.742 1 96.75 97 ASP A N 1
ATOM 763 C CA . ASP A 1 97 ? 6.59 -10.312 10.414 1 96.75 97 ASP A CA 1
ATOM 764 C C . ASP A 1 97 ? 6.242 -11.68 9.836 1 96.75 97 ASP A C 1
ATOM 766 O O . ASP A 1 97 ? 5.449 -12.422 10.414 1 96.75 97 ASP A O 1
ATOM 770 N N . ILE A 1 98 ? 6.875 -12.078 8.664 1 97.25 98 ILE A N 1
ATOM 771 C CA . ILE A 1 98 ? 6.527 -13.297 7.934 1 97.25 98 ILE A CA 1
ATOM 772 C C . ILE A 1 98 ? 6.863 -14.523 8.781 1 97.25 98 ILE A C 1
ATOM 774 O O . ILE A 1 98 ? 6.051 -15.445 8.898 1 97.25 98 ILE A O 1
ATOM 778 N N . ASP A 1 99 ? 7.973 -14.547 9.414 1 97.88 99 ASP A N 1
ATOM 779 C CA . ASP A 1 99 ? 8.406 -15.703 10.195 1 97.88 99 ASP A CA 1
ATOM 780 C C . ASP A 1 99 ? 7.469 -15.953 11.375 1 97.88 99 ASP A C 1
ATOM 782 O O . ASP A 1 99 ? 7.051 -17.078 11.609 1 97.88 99 ASP A O 1
ATOM 786 N N . GLU A 1 100 ? 7.215 -14.82 12.055 1 97.56 100 GLU A N 1
ATOM 787 C CA . GLU A 1 100 ? 6.289 -14.945 13.18 1 97.56 100 GLU A CA 1
ATOM 788 C C . GLU A 1 100 ? 4.922 -15.438 12.711 1 97.56 100 GLU A C 1
ATOM 790 O O . GLU A 1 100 ? 4.277 -16.234 13.391 1 97.56 100 GLU A O 1
ATOM 795 N N . THR A 1 101 ? 4.398 -14.977 11.617 1 97.94 101 THR A N 1
ATOM 796 C CA . THR A 1 101 ? 3.109 -15.367 11.062 1 97.94 101 THR A CA 1
ATOM 797 C C . THR A 1 101 ? 3.092 -16.859 10.734 1 97.94 101 THR A C 1
ATOM 799 O O . THR A 1 101 ? 2.15 -17.562 11.094 1 97.94 101 THR A O 1
ATOM 802 N N . TRP A 1 102 ? 4.16 -17.344 10.062 1 97.62 102 TRP A N 1
ATOM 803 C CA . TRP A 1 102 ? 4.207 -18.75 9.664 1 97.62 102 TRP A CA 1
ATOM 804 C C . TRP A 1 102 ? 4.262 -19.672 10.883 1 97.62 102 TRP A C 1
ATOM 806 O O . TRP A 1 102 ? 3.689 -20.75 10.883 1 97.62 102 TRP A O 1
ATOM 816 N N . GLU A 1 103 ? 4.887 -19.234 11.969 1 98.5 103 GLU A N 1
ATOM 817 C CA . GLU A 1 103 ? 4.883 -20.016 13.203 1 98.5 103 GLU A CA 1
ATOM 818 C C . GLU A 1 103 ? 3.465 -20.188 13.742 1 98.5 103 GLU A C 1
ATOM 820 O O . GLU A 1 103 ? 3.074 -21.281 14.148 1 98.5 103 GLU A O 1
ATOM 825 N N . LYS A 1 104 ? 2.764 -19.094 13.75 1 98.12 104 LYS A N 1
ATOM 826 C CA . LYS A 1 104 ? 1.384 -19.141 14.227 1 98.12 104 LYS A CA 1
ATOM 827 C C . LYS A 1 104 ? 0.532 -20.062 13.344 1 98.12 104 LYS A C 1
ATOM 829 O O . LYS A 1 104 ? -0.314 -20.797 13.844 1 98.12 104 LYS A O 1
ATOM 834 N N . VAL A 1 105 ? 0.693 -20.016 12.047 1 98.38 105 VAL A N 1
ATOM 835 C CA . VAL A 1 105 ? -0.068 -20.828 11.094 1 98.38 105 VAL A CA 1
ATOM 836 C C . VAL A 1 105 ? 0.267 -22.297 11.273 1 98.38 105 VAL A C 1
ATOM 838 O O . VAL A 1 105 ? -0.625 -23.156 11.258 1 98.38 105 VAL A O 1
ATOM 841 N N . ALA A 1 106 ? 1.62 -22.578 11.414 1 97.75 106 ALA A N 1
ATOM 842 C CA . ALA A 1 106 ? 2.029 -23.953 11.641 1 97.75 106 ALA A CA 1
ATOM 843 C C . ALA A 1 106 ? 1.315 -24.547 12.852 1 97.75 106 ALA A C 1
ATOM 845 O O . ALA A 1 106 ? 0.749 -25.641 12.781 1 97.75 106 ALA A O 1
ATOM 846 N N . VAL A 1 107 ? 1.169 -23.766 13.977 1 98.56 107 VAL A N 1
ATOM 847 C CA . VAL A 1 107 ? 0.548 -24.234 15.219 1 98.56 107 VAL A CA 1
ATOM 848 C C . VAL A 1 107 ? -0.955 -24.406 15.008 1 98.56 107 VAL A C 1
ATOM 850 O O . VAL A 1 107 ? -1.533 -25.406 15.422 1 98.56 107 VAL A O 1
ATOM 853 N N . ALA A 1 108 ? -1.557 -23.469 14.328 1 98.12 108 ALA A N 1
ATOM 854 C CA . ALA A 1 108 ? -2.992 -23.531 14.07 1 98.12 108 ALA A CA 1
ATOM 855 C C . ALA A 1 108 ? -3.338 -24.734 13.195 1 98.12 108 ALA A C 1
ATOM 857 O O . ALA A 1 108 ? -4.453 -25.266 13.258 1 98.12 108 ALA A O 1
ATOM 858 N N . GLY A 1 109 ? -2.445 -25.156 12.414 1 96.62 109 GLY A N 1
ATOM 859 C CA . GLY A 1 109 ? -2.629 -26.312 11.555 1 96.62 109 GLY A CA 1
ATOM 860 C C . GLY A 1 109 ? -2.311 -27.625 12.25 1 96.62 109 GLY A C 1
ATOM 861 O O . GLY A 1 109 ? -2.41 -28.688 11.641 1 96.62 109 GLY A O 1
ATOM 862 N N . GLY A 1 110 ? -1.998 -27.625 13.398 1 96.38 110 GLY A N 1
ATOM 863 C CA . GLY A 1 110 ? -1.746 -28.828 14.172 1 96.38 110 GLY A CA 1
ATOM 864 C C . GLY A 1 110 ? -0.294 -29.266 14.141 1 96.38 110 GLY A C 1
ATOM 865 O O . GLY A 1 110 ? 0.034 -30.375 14.555 1 96.38 110 GLY A O 1
ATOM 866 N N . MET A 1 111 ? 0.583 -28.422 13.75 1 96.5 111 MET A N 1
ATOM 867 C CA . MET A 1 111 ? 2.008 -28.734 13.695 1 96.5 111 MET A CA 1
ATOM 868 C C . MET A 1 111 ? 2.75 -28.109 14.867 1 96.5 111 MET A C 1
ATOM 870 O O . MET A 1 111 ? 2.223 -27.219 15.539 1 96.5 111 MET A O 1
ATOM 874 N N . LYS A 1 112 ? 4.031 -28.562 15.156 1 96.19 112 LYS A N 1
ATOM 875 C CA . LYS A 1 112 ? 4.949 -27.812 16.016 1 96.19 112 LYS A CA 1
ATOM 876 C C . LYS A 1 112 ? 5.332 -26.484 15.391 1 96.19 112 LYS A C 1
ATOM 878 O O . LYS A 1 112 ? 5.309 -26.328 14.172 1 96.19 112 LYS A O 1
ATOM 883 N N . PR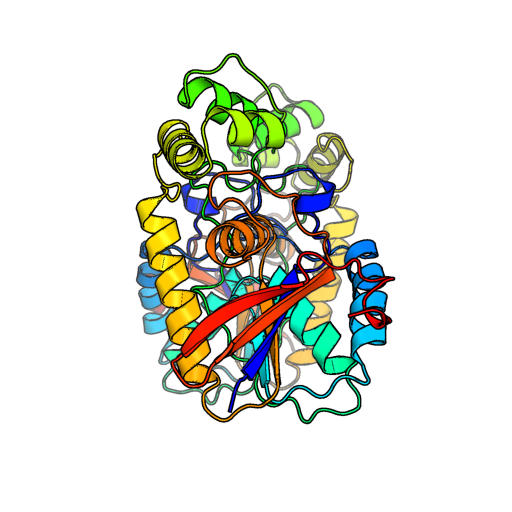O A 1 113 ? 5.711 -25.562 16.188 1 94.56 113 PRO A N 1
ATOM 884 C CA . PRO A 1 113 ? 6.074 -24.25 15.648 1 94.56 113 PRO A CA 1
ATOM 885 C C . PRO A 1 113 ? 7.227 -24.312 14.648 1 94.56 113 PRO A C 1
ATOM 887 O O . PRO A 1 113 ? 8.242 -24.969 14.914 1 94.56 113 PRO A O 1
ATOM 890 N N . THR A 1 114 ? 7.055 -23.766 13.492 1 97.56 114 THR A N 1
ATOM 891 C CA . THR A 1 114 ? 8.078 -23.625 12.461 1 97.56 114 THR A CA 1
ATOM 892 C C . THR A 1 114 ? 7.77 -22.453 11.547 1 97.56 114 THR A C 1
ATOM 894 O O . THR A 1 114 ? 6.602 -22.141 11.289 1 97.56 114 THR A O 1
ATOM 897 N N . ASN A 1 115 ? 8.875 -21.781 11.117 1 96.12 115 ASN A N 1
ATOM 898 C CA . ASN A 1 115 ? 8.68 -20.656 10.195 1 96.12 115 ASN A CA 1
ATOM 899 C C . ASN A 1 115 ? 9.008 -21.062 8.758 1 96.12 115 ASN A C 1
ATOM 901 O O . ASN A 1 115 ? 9.102 -20.188 7.883 1 96.12 115 ASN A O 1
ATOM 905 N N . ASP A 1 116 ? 9.297 -22.328 8.523 1 95.75 116 ASP A N 1
ATOM 906 C CA . ASP A 1 116 ? 9.555 -22.875 7.191 1 95.75 116 ASP A CA 1
ATOM 907 C C . ASP A 1 116 ? 8.242 -23.125 6.441 1 95.75 116 ASP A C 1
ATOM 909 O O . ASP A 1 116 ? 7.652 -24.188 6.559 1 95.75 116 ASP A O 1
ATOM 913 N N . VAL A 1 117 ? 7.852 -22.141 5.629 1 92.69 117 VAL A N 1
ATOM 914 C CA . VAL A 1 117 ? 6.547 -22.172 4.98 1 92.69 117 VAL A CA 1
ATOM 915 C C . VAL A 1 117 ? 6.492 -23.328 3.982 1 92.69 117 VAL A C 1
ATOM 917 O O . VAL A 1 117 ? 5.441 -23.938 3.791 1 92.69 117 VAL A O 1
ATOM 920 N N . VAL A 1 118 ? 7.551 -23.672 3.326 1 88.31 118 VAL A N 1
ATOM 921 C CA . VAL A 1 118 ? 7.598 -24.797 2.402 1 88.31 118 VAL A CA 1
ATOM 922 C C . VAL A 1 118 ? 7.262 -26.094 3.146 1 88.31 118 VAL A C 1
ATOM 924 O O . VAL A 1 118 ? 6.414 -26.859 2.699 1 88.31 118 VAL A O 1
ATOM 927 N N . LYS A 1 119 ? 7.863 -26.281 4.316 1 92.56 119 LYS A N 1
ATOM 928 C CA . LYS A 1 119 ? 7.586 -27.453 5.141 1 92.56 119 LYS A CA 1
ATOM 929 C C . LYS A 1 119 ? 6.129 -27.469 5.59 1 92.56 119 LYS A C 1
ATOM 931 O O . LYS A 1 119 ? 5.5 -28.531 5.625 1 92.56 119 LYS A O 1
ATOM 936 N N . ILE A 1 120 ? 5.648 -26.375 6.004 1 93.69 120 ILE A N 1
ATOM 937 C CA . ILE A 1 120 ? 4.27 -26.281 6.469 1 93.69 120 ILE A CA 1
ATOM 938 C C . ILE A 1 120 ? 3.318 -26.719 5.359 1 93.69 120 ILE A C 1
ATOM 940 O O . ILE A 1 120 ? 2.451 -27.562 5.574 1 93.69 120 ILE A O 1
ATOM 944 N N . ILE A 1 121 ? 3.467 -26.203 4.164 1 91.88 121 ILE A N 1
ATOM 945 C CA . ILE A 1 121 ? 2.57 -26.484 3.051 1 91.88 121 ILE A CA 1
ATOM 946 C C . ILE A 1 121 ? 2.732 -27.953 2.615 1 91.88 121 ILE A C 1
ATOM 948 O O . ILE A 1 121 ? 1.752 -28.609 2.281 1 91.88 121 ILE A O 1
ATOM 952 N N . GLN A 1 122 ? 3.947 -28.469 2.658 1 88 122 GLN A N 1
ATOM 953 C CA . GLN A 1 122 ? 4.18 -29.859 2.301 1 88 122 GLN A CA 1
ATOM 954 C C . GLN A 1 122 ? 3.477 -30.812 3.27 1 88 122 GLN A C 1
ATOM 956 O O . GLN A 1 122 ? 3.006 -31.875 2.873 1 88 122 GLN A O 1
ATOM 961 N N . THR A 1 123 ? 3.402 -30.422 4.531 1 93.31 123 THR A N 1
ATOM 962 C CA . THR A 1 123 ? 2.818 -31.266 5.574 1 93.31 123 THR A CA 1
ATOM 963 C C . THR A 1 123 ? 1.295 -31.172 5.547 1 93.31 123 THR A C 1
ATOM 965 O O . THR A 1 123 ? 0.608 -32.188 5.574 1 93.31 123 THR A O 1
ATOM 968 N N . LEU A 1 124 ? 0.812 -30.031 5.438 1 93.19 124 LEU A N 1
ATOM 969 C CA . LEU A 1 124 ? -0.622 -29.828 5.605 1 93.19 124 LEU A CA 1
ATOM 970 C C . LEU A 1 124 ? -1.346 -29.938 4.266 1 93.19 124 LEU A C 1
ATOM 972 O O . LEU A 1 124 ? -2.523 -30.297 4.223 1 93.19 124 LEU A O 1
ATOM 976 N N . GLY A 1 125 ? -0.699 -29.656 3.232 1 89.75 125 GLY A N 1
ATOM 977 C CA . GLY A 1 125 ? -1.328 -29.391 1.95 1 89.75 125 GLY A CA 1
ATOM 978 C C . GLY A 1 125 ? -1.833 -27.969 1.817 1 89.75 125 GLY A C 1
ATOM 979 O O . GLY A 1 125 ? -2.182 -27.328 2.814 1 89.75 125 GLY A O 1
ATOM 980 N N . ILE A 1 126 ? -1.859 -27.484 0.618 1 89.5 126 ILE A N 1
ATOM 981 C CA . ILE A 1 126 ? -2.168 -26.078 0.35 1 89.5 126 ILE A CA 1
ATOM 982 C C . ILE A 1 126 ? -3.561 -25.75 0.88 1 89.5 126 ILE A C 1
ATOM 984 O O . ILE A 1 126 ? -3.793 -24.656 1.386 1 89.5 126 ILE A O 1
ATOM 988 N N . HIS A 1 127 ? -4.531 -26.672 0.732 1 91.94 127 HIS A N 1
ATOM 989 C CA . HIS A 1 127 ? -5.883 -26.453 1.239 1 91.94 127 HIS A CA 1
ATOM 990 C C . HIS A 1 127 ? -5.875 -26.219 2.746 1 91.94 127 HIS A C 1
ATOM 992 O O . HIS A 1 127 ? -6.371 -25.188 3.221 1 91.94 127 HIS A O 1
ATOM 998 N N . ASP A 1 128 ? -5.32 -27.109 3.523 1 93.94 128 ASP A N 1
ATOM 999 C CA . ASP A 1 128 ? -5.328 -27.016 4.98 1 93.94 128 ASP A CA 1
ATOM 1000 C C . ASP A 1 128 ? -4.418 -25.891 5.473 1 93.94 128 ASP A C 1
ATOM 1002 O O . ASP A 1 128 ? -4.645 -25.328 6.543 1 93.94 128 ASP A O 1
ATOM 1006 N N . PHE A 1 129 ? -3.416 -25.656 4.645 1 94.81 129 PHE A N 1
ATOM 1007 C CA . PHE A 1 129 ? -2.582 -24.484 4.941 1 94.81 129 PHE A CA 1
ATOM 1008 C C . PHE A 1 129 ? -3.416 -23.219 4.965 1 94.81 129 PHE A C 1
ATOM 1010 O O . PHE A 1 129 ? -3.295 -22.406 5.891 1 94.81 129 PHE A O 1
ATOM 1017 N N . ARG A 1 130 ? -4.293 -23.062 3.984 1 96.62 130 ARG A N 1
ATOM 1018 C CA . ARG A 1 130 ? -5.176 -21.906 3.936 1 96.62 130 ARG A CA 1
ATOM 1019 C C . ARG A 1 130 ? -6.145 -21.906 5.113 1 96.62 130 ARG A C 1
ATOM 1021 O O . ARG A 1 130 ? -6.391 -20.859 5.719 1 96.62 130 ARG A O 1
ATOM 1028 N N . GLU A 1 131 ? -6.629 -23.031 5.418 1 97.75 131 GLU A N 1
ATOM 1029 C CA . GLU A 1 131 ? -7.523 -23.141 6.566 1 97.75 131 GLU A CA 1
ATOM 1030 C C . GLU A 1 131 ? -6.809 -22.766 7.863 1 97.75 131 GLU A C 1
ATOM 1032 O O . GLU A 1 131 ? -7.367 -22.062 8.703 1 97.75 131 GLU A O 1
ATOM 1037 N N . ALA A 1 132 ? -5.605 -23.25 8.031 1 98 132 ALA A N 1
ATOM 1038 C CA . ALA A 1 132 ? -4.801 -22.953 9.219 1 98 132 ALA A CA 1
ATOM 1039 C C . ALA A 1 132 ? -4.5 -21.453 9.32 1 98 132 ALA A C 1
ATOM 1041 O O . ALA A 1 132 ? -4.457 -20.906 10.422 1 98 132 ALA A O 1
ATOM 1042 N N . THR A 1 133 ? -4.273 -20.828 8.156 1 98.38 133 THR A N 1
ATOM 1043 C CA . THR A 1 133 ? -3.998 -19.391 8.125 1 98.38 133 THR A CA 1
ATOM 1044 C C . THR A 1 133 ? -5.191 -18.594 8.656 1 98.38 133 THR A C 1
ATOM 1046 O O . THR A 1 133 ? -5.035 -17.734 9.516 1 98.38 133 THR A O 1
ATOM 1049 N N . LYS A 1 134 ? -6.375 -18.906 8.188 1 98.62 134 LYS A N 1
ATOM 1050 C CA . LYS A 1 134 ? -7.578 -18.234 8.672 1 98.62 134 LYS A CA 1
ATOM 1051 C C . LYS A 1 134 ? -7.816 -18.531 10.148 1 98.62 134 LYS A C 1
ATOM 1053 O O . LYS A 1 134 ? -8.203 -17.641 10.906 1 98.62 134 LYS A O 1
ATOM 1058 N N . LYS A 1 135 ? -7.562 -19.766 10.516 1 98.38 135 LYS A N 1
ATOM 1059 C CA . LYS A 1 135 ? -7.742 -20.172 11.906 1 98.38 135 LYS A CA 1
ATOM 1060 C C . LYS A 1 135 ? -6.801 -19.406 12.828 1 98.38 135 LYS A C 1
ATOM 1062 O O . LYS A 1 135 ? -7.188 -19 13.93 1 98.38 135 LYS A O 1
ATOM 1067 N N . ALA A 1 136 ? -5.59 -19.234 12.375 1 98.19 136 ALA A N 1
ATOM 1068 C CA . ALA A 1 136 ? -4.57 -18.578 13.18 1 98.19 136 ALA A CA 1
ATOM 1069 C C . ALA A 1 136 ? -4.816 -17.062 13.25 1 98.19 136 ALA A C 1
ATOM 1071 O O . ALA A 1 136 ? -4.316 -16.391 14.156 1 98.19 136 ALA A O 1
ATOM 1072 N N . ASP A 1 137 ? -5.402 -16.484 12.242 1 97.25 137 ASP A N 1
ATOM 1073 C CA . ASP A 1 137 ? -5.699 -15.062 12.164 1 97.25 137 ASP A CA 1
ATOM 1074 C C . ASP A 1 137 ? -6.629 -14.633 13.297 1 97.25 137 ASP A C 1
ATOM 1076 O O . ASP A 1 137 ? -7.77 -15.086 13.383 1 97.25 137 ASP A O 1
ATOM 1080 N N . PRO A 1 138 ? -6.176 -13.695 14.273 1 95.94 138 PRO A N 1
ATOM 1081 C CA . PRO A 1 138 ? -6.961 -13.336 15.453 1 95.94 138 PRO A CA 1
ATOM 1082 C C . PRO A 1 138 ? -8.375 -12.875 15.102 1 95.94 138 PRO A C 1
ATOM 1084 O O . PRO A 1 138 ? -9.312 -13.109 15.867 1 95.94 138 PRO A O 1
ATOM 1087 N N . ARG A 1 139 ? -8.555 -12.25 13.961 1 95.56 139 ARG A N 1
ATOM 1088 C CA . ARG A 1 139 ? -9.867 -11.742 13.578 1 95.56 139 ARG A CA 1
ATOM 1089 C C . ARG A 1 139 ? -10.508 -12.617 12.508 1 95.56 139 ARG A C 1
ATOM 1091 O O . ARG A 1 139 ? -11.586 -12.297 12 1 95.56 139 ARG A O 1
ATOM 1098 N N . HIS A 1 140 ? -9.891 -13.688 12.117 1 97.44 140 HIS A N 1
ATOM 1099 C CA . HIS A 1 140 ? -10.367 -14.68 11.164 1 97.44 140 HIS A CA 1
ATOM 1100 C C . HIS A 1 140 ? -10.789 -14.031 9.852 1 97.44 140 HIS A C 1
ATOM 1102 O O . HIS A 1 140 ? -11.812 -14.406 9.266 1 97.44 140 HIS A O 1
ATOM 1108 N N . LEU A 1 141 ? -9.984 -13.016 9.414 1 97.56 141 LEU A N 1
ATOM 1109 C CA . LEU A 1 141 ? -10.297 -12.266 8.211 1 97.56 141 LEU A CA 1
ATOM 1110 C C . LEU A 1 141 ? -9.625 -12.891 6.988 1 97.56 141 LEU A C 1
ATOM 1112 O O . LEU A 1 141 ? -10.031 -12.625 5.852 1 97.56 141 LEU A O 1
ATOM 1116 N N . ALA A 1 142 ? -8.625 -13.68 7.242 1 98.19 142 ALA A N 1
ATOM 1117 C CA . ALA A 1 142 ? -7.816 -14.227 6.156 1 98.19 142 ALA A CA 1
ATOM 1118 C C . ALA A 1 142 ? -8.656 -15.109 5.238 1 98.19 142 ALA A C 1
ATOM 1120 O O . ALA A 1 142 ? -9.594 -15.773 5.691 1 98.19 142 ALA A O 1
ATOM 1121 N N . GLU A 1 143 ? -8.336 -15.148 3.934 1 98.5 143 GLU A N 1
ATOM 1122 C CA . GLU A 1 143 ? -9 -16.047 3 1 98.5 143 GLU A CA 1
ATOM 1123 C C . GLU A 1 143 ? -8.672 -17.516 3.32 1 98.5 143 GLU A C 1
ATOM 1125 O O . GLU A 1 143 ? -7.516 -17.859 3.561 1 98.5 143 GLU A O 1
ATOM 1130 N N . ASP A 1 144 ? -9.734 -18.281 3.441 1 97.56 144 ASP A N 1
ATOM 1131 C CA . ASP A 1 144 ? -9.516 -19.719 3.49 1 97.56 144 ASP A CA 1
ATOM 1132 C C . ASP A 1 144 ? -9.453 -20.312 2.086 1 97.56 144 ASP A C 1
ATOM 1134 O O . ASP A 1 144 ? -9.484 -19.578 1.094 1 97.56 144 ASP A O 1
ATOM 1138 N N . ALA A 1 145 ? -9.266 -21.641 2.008 1 95.38 145 ALA A N 1
ATOM 1139 C CA . ALA A 1 145 ? -9.047 -22.328 0.738 1 95.38 145 ALA A CA 1
ATOM 1140 C C . ALA A 1 145 ? -10.219 -22.094 -0.217 1 95.38 145 ALA A C 1
ATOM 1142 O O . ALA A 1 145 ? -10.016 -21.797 -1.398 1 95.38 145 ALA A O 1
ATOM 1143 N N . GLU A 1 146 ? -11.398 -22.172 0.232 1 97.38 146 GLU A N 1
ATOM 1144 C CA . GLU A 1 146 ? -12.586 -22 -0.604 1 97.38 146 GLU A CA 1
ATOM 1145 C C . GLU A 1 146 ? -12.672 -20.594 -1.164 1 97.38 146 GLU A C 1
ATOM 1147 O O . GLU A 1 146 ? -12.93 -20.406 -2.355 1 97.38 146 GLU A O 1
ATOM 1152 N N . ALA A 1 147 ? -12.516 -19.625 -0.284 1 98 147 ALA A N 1
ATOM 1153 C CA . ALA A 1 147 ? -12.586 -18.219 -0.71 1 98 147 ALA A CA 1
ATOM 1154 C C . ALA A 1 147 ? -11.539 -17.922 -1.777 1 98 147 ALA A C 1
ATOM 1156 O O . ALA A 1 147 ? -11.844 -17.281 -2.787 1 98 147 ALA A O 1
ATOM 1157 N N . LEU A 1 148 ? -10.336 -18.359 -1.524 1 97.31 148 LEU A N 1
ATOM 1158 C CA . LEU A 1 148 ? -9.266 -18.109 -2.486 1 97.31 148 LEU A CA 1
ATOM 1159 C C . LEU A 1 148 ? -9.531 -18.844 -3.797 1 97.31 148 LEU A C 1
ATOM 1161 O O . LEU A 1 148 ? -9.344 -18.281 -4.879 1 97.31 148 LEU A O 1
ATOM 1165 N N . ASN A 1 149 ? -9.914 -20.172 -3.729 1 95.38 149 ASN A N 1
ATOM 1166 C CA . ASN A 1 149 ? -10.211 -20.953 -4.926 1 95.38 149 ASN A CA 1
ATOM 1167 C C . ASN A 1 149 ? -11.305 -20.297 -5.766 1 95.38 149 ASN A C 1
ATOM 1169 O O . ASN A 1 149 ? -11.188 -20.219 -6.988 1 95.38 149 ASN A O 1
ATOM 1173 N N . ASN A 1 150 ? -12.344 -19.812 -5.051 1 97.62 150 ASN A N 1
ATOM 1174 C CA . ASN A 1 150 ? -13.422 -19.141 -5.754 1 97.62 150 ASN A CA 1
ATOM 1175 C C . ASN A 1 150 ? -12.93 -17.875 -6.449 1 97.62 150 ASN A C 1
ATOM 1177 O O . ASN A 1 150 ? -13.297 -17.609 -7.594 1 97.62 150 ASN A O 1
ATOM 1181 N N . ARG A 1 151 ? -12.18 -17.141 -5.812 1 97.75 151 ARG A N 1
ATOM 1182 C CA . ARG A 1 151 ? -11.656 -15.914 -6.402 1 97.75 151 ARG A CA 1
ATOM 1183 C C . ARG A 1 151 ? -10.734 -16.219 -7.578 1 97.75 151 ARG A C 1
ATOM 1185 O O . ARG A 1 151 ? -10.75 -15.516 -8.586 1 97.75 151 ARG A O 1
ATOM 1192 N N . MET A 1 152 ? -9.898 -17.266 -7.445 1 96.44 152 MET A N 1
ATOM 1193 C CA . MET A 1 152 ? -9 -17.672 -8.516 1 96.44 152 MET A CA 1
ATOM 1194 C C . MET A 1 152 ? -9.781 -18.109 -9.75 1 96.44 152 MET A C 1
ATOM 1196 O O . MET A 1 152 ? -9.414 -17.781 -10.875 1 96.44 152 MET A O 1
ATOM 1200 N N . ASP A 1 153 ? -10.828 -18.891 -9.523 1 95.62 153 ASP A N 1
ATOM 1201 C CA . ASP A 1 153 ? -11.695 -19.281 -10.625 1 95.62 153 ASP A CA 1
ATOM 1202 C C . ASP A 1 153 ? -12.305 -18.062 -11.312 1 95.62 153 ASP A C 1
ATOM 1204 O O . ASP A 1 153 ? -12.383 -18.016 -12.547 1 95.62 153 ASP A O 1
ATOM 1208 N N . GLN A 1 154 ? -12.664 -17.141 -10.492 1 97.5 154 GLN A N 1
ATOM 1209 C CA . GLN A 1 154 ? -13.203 -15.906 -11.039 1 97.5 154 GLN A CA 1
ATOM 1210 C C . GLN A 1 154 ? -12.148 -15.148 -11.836 1 97.5 154 GLN A C 1
ATOM 1212 O O . GLN A 1 154 ? -12.43 -14.609 -12.914 1 97.5 154 GLN A O 1
ATOM 1217 N N . ALA A 1 155 ? -10.992 -15.094 -11.336 1 97.81 155 ALA A N 1
ATOM 1218 C CA . ALA A 1 155 ? -9.883 -14.406 -11.992 1 97.81 155 ALA A CA 1
ATOM 1219 C C . ALA A 1 155 ? -9.594 -15.008 -13.367 1 97.81 155 ALA A C 1
ATOM 1221 O O . ALA A 1 155 ? -9.508 -14.289 -14.367 1 97.81 155 ALA A O 1
ATOM 1222 N N . VAL A 1 156 ? -9.453 -16.375 -13.453 1 96.44 156 VAL A N 1
ATOM 1223 C CA . VAL A 1 156 ? -9.141 -17.078 -14.688 1 96.44 156 VAL A CA 1
ATOM 1224 C C . VAL A 1 156 ? -10.297 -16.906 -15.68 1 96.44 156 VAL A C 1
ATOM 1226 O O . VAL A 1 156 ? -10.062 -16.672 -16.875 1 96.44 156 VAL A O 1
ATOM 1229 N N . SER A 1 157 ? -11.555 -16.969 -15.148 1 96 157 SER A N 1
ATOM 1230 C CA . SER A 1 157 ? -12.719 -16.781 -16 1 96 157 SER A CA 1
ATOM 1231 C C . SER A 1 157 ? -12.758 -15.359 -16.562 1 96 157 SER A C 1
ATOM 1233 O O . SER A 1 157 ? -13.008 -15.172 -17.766 1 96 157 SER A O 1
ATOM 1235 N N . GLN A 1 158 ? -12.5 -14.43 -15.695 1 97.56 158 GLN A N 1
ATOM 1236 C CA . GLN A 1 158 ? -12.484 -13.039 -16.141 1 97.56 158 GLN A CA 1
ATOM 1237 C C . GLN A 1 158 ? -11.383 -12.805 -17.172 1 97.56 158 GLN A C 1
ATOM 1239 O O . GLN A 1 158 ? -11.594 -12.109 -18.156 1 97.56 158 GLN A O 1
ATOM 1244 N N . LEU A 1 159 ? -10.211 -13.352 -16.969 1 96.19 159 LEU A N 1
ATOM 1245 C CA . LEU A 1 159 ? -9.094 -13.211 -17.891 1 96.19 159 LEU A CA 1
ATOM 1246 C C . LEU A 1 159 ? -9.43 -13.828 -19.25 1 96.19 159 LEU A C 1
ATOM 1248 O O . LEU A 1 159 ? -9.141 -13.242 -20.281 1 96.19 159 LEU A O 1
ATOM 1252 N N . ALA A 1 160 ? -10.031 -15.07 -19.266 1 94.94 160 ALA A N 1
ATOM 1253 C CA . ALA A 1 160 ? -10.438 -15.734 -20.5 1 94.94 160 ALA A CA 1
ATOM 1254 C C . ALA A 1 160 ? -11.414 -14.867 -21.297 1 94.94 160 ALA A C 1
ATOM 1256 O O . ALA A 1 160 ? -11.297 -14.758 -22.516 1 94.94 160 ALA A O 1
ATOM 1257 N N . GLU A 1 161 ? -12.305 -14.203 -20.531 1 95.06 161 GLU A N 1
ATOM 1258 C CA . GLU A 1 161 ? -13.281 -13.352 -21.188 1 95.06 161 GLU A CA 1
ATOM 1259 C C . GLU A 1 161 ? -12.625 -12.094 -21.766 1 95.06 161 GLU A C 1
ATOM 1261 O O . GLU A 1 161 ? -12.859 -11.734 -22.922 1 95.06 161 GLU A O 1
ATOM 1266 N N . GLU A 1 162 ? -11.75 -11.508 -21 1 93.94 162 GLU A N 1
ATOM 1267 C CA . GLU A 1 162 ? -11.102 -10.258 -21.391 1 93.94 162 GLU A CA 1
ATOM 1268 C C . GLU A 1 162 ? -10.164 -10.469 -22.578 1 93.94 162 GLU A C 1
ATOM 1270 O O . GLU A 1 162 ? -9.867 -9.523 -23.312 1 93.94 162 GLU A O 1
ATOM 1275 N N . THR A 1 163 ? -9.672 -11.703 -22.797 1 94.38 163 THR A N 1
ATOM 1276 C CA . THR A 1 163 ? -8.586 -11.906 -23.75 1 94.38 163 THR A CA 1
ATOM 1277 C C . THR A 1 163 ? -9.062 -12.719 -24.953 1 94.38 163 THR A C 1
ATOM 1279 O O . THR A 1 163 ? -8.25 -13.211 -25.734 1 94.38 163 THR A O 1
ATOM 1282 N N . LYS A 1 164 ? -10.375 -12.945 -24.984 1 92.38 164 LYS A N 1
ATOM 1283 C CA . LYS A 1 164 ? -10.914 -13.633 -26.156 1 92.38 164 LYS A CA 1
ATOM 1284 C C . LYS A 1 164 ? -10.469 -12.945 -27.453 1 92.38 164 LYS A C 1
ATOM 1286 O O . LYS A 1 164 ? -10.602 -11.734 -27.594 1 92.38 164 LYS A O 1
ATOM 1291 N N . GLY A 1 165 ? -9.805 -13.727 -28.422 1 91.25 165 GLY A N 1
ATOM 1292 C CA . GLY A 1 165 ? -9.391 -13.227 -29.719 1 91.25 165 GLY A CA 1
ATOM 1293 C C . GLY A 1 165 ? -8.008 -12.609 -29.703 1 91.25 165 GLY A C 1
ATOM 1294 O O . GLY A 1 165 ? -7.48 -12.227 -30.75 1 91.25 165 GLY A O 1
ATOM 1295 N N . LEU A 1 166 ? -7.465 -12.531 -28.516 1 94.31 166 LEU A N 1
ATOM 1296 C CA . LEU A 1 166 ? -6.121 -11.977 -28.422 1 94.31 166 LEU A CA 1
ATOM 1297 C C . LEU A 1 166 ? -5.07 -13.078 -28.5 1 94.31 166 LEU A C 1
ATOM 1299 O O . LEU A 1 166 ? -5.348 -14.234 -28.172 1 94.31 166 LEU A O 1
ATOM 1303 N N . GLY A 1 167 ? -3.842 -12.695 -29.031 1 95.94 167 GLY A N 1
ATOM 1304 C CA . GLY A 1 167 ? -2.76 -13.656 -29.203 1 95.94 167 GLY A CA 1
ATOM 1305 C C . GLY A 1 167 ? -1.924 -13.836 -27.953 1 95.94 167 GLY A C 1
ATOM 1306 O O . GLY A 1 167 ? -1.677 -14.961 -27.516 1 95.94 167 GLY A O 1
ATOM 1307 N N . ARG A 1 168 ? -1.517 -12.727 -27.328 1 97.5 168 ARG A N 1
ATOM 1308 C CA . ARG A 1 168 ? -0.622 -12.766 -26.172 1 97.5 168 ARG A CA 1
ATOM 1309 C C . ARG A 1 168 ? -0.899 -11.609 -25.219 1 97.5 168 ARG A C 1
ATOM 1311 O O . ARG A 1 168 ? -1.035 -10.469 -25.656 1 97.5 168 ARG A O 1
ATOM 1318 N N . VAL A 1 169 ? -0.983 -11.984 -23.984 1 98.31 169 VAL A N 1
ATOM 1319 C CA . VAL A 1 169 ? -1.234 -10.945 -23 1 98.31 169 VAL A CA 1
ATOM 1320 C C . VAL A 1 169 ? -0.282 -11.117 -21.812 1 98.31 169 VAL A C 1
ATOM 1322 O O . VAL A 1 169 ? 0.284 -12.195 -21.609 1 98.31 169 VAL A O 1
ATOM 1325 N N . LEU A 1 170 ? -0.047 -9.969 -21.125 1 98.75 170 LEU A N 1
ATOM 1326 C CA . LEU A 1 170 ? 0.76 -9.961 -19.906 1 98.75 170 LEU A CA 1
ATOM 1327 C C . LEU A 1 170 ? -0.061 -9.5 -18.719 1 98.75 170 LEU A C 1
ATOM 1329 O O . LEU A 1 170 ? -0.825 -8.539 -18.812 1 98.75 170 LEU A O 1
ATOM 1333 N N . ILE A 1 171 ? -0.091 -10.195 -17.609 1 98.75 171 ILE A N 1
ATOM 1334 C CA . ILE A 1 171 ? -0.737 -9.758 -16.375 1 98.75 171 ILE A CA 1
ATOM 1335 C C . ILE A 1 171 ? 0.25 -9.844 -15.219 1 98.75 171 ILE A C 1
ATOM 1337 O O . ILE A 1 171 ? 0.925 -10.867 -15.047 1 98.75 171 ILE A O 1
ATOM 1341 N N . VAL A 1 172 ? 0.393 -8.68 -14.516 1 98.94 172 VAL A N 1
ATOM 1342 C CA . VAL A 1 172 ? 1.255 -8.641 -13.344 1 98.94 172 VAL A CA 1
ATOM 1343 C C . VAL A 1 172 ? 0.442 -8.977 -12.094 1 98.94 172 VAL A C 1
ATOM 1345 O O . VAL A 1 172 ? -0.625 -8.398 -11.867 1 98.94 172 VAL A O 1
ATOM 1348 N N . SER A 1 173 ? 0.885 -9.898 -11.359 1 98.81 173 SER A N 1
ATOM 1349 C CA . SER A 1 173 ? 0.241 -10.375 -10.141 1 98.81 173 SER A CA 1
ATOM 1350 C C . SER A 1 173 ? 1.268 -10.68 -9.055 1 98.81 173 SER A C 1
ATOM 1352 O O . SER A 1 173 ? 2.281 -9.984 -8.938 1 98.81 173 SER A O 1
ATOM 1354 N N . HIS A 1 174 ? 0.934 -11.633 -8.195 1 98.75 174 HIS A N 1
ATOM 1355 C CA . HIS A 1 174 ? 1.674 -11.75 -6.941 1 98.75 174 HIS A CA 1
ATOM 1356 C C . HIS A 1 174 ? 2.137 -13.18 -6.707 1 98.75 174 HIS A C 1
ATOM 1358 O O . HIS A 1 174 ? 1.718 -14.102 -7.418 1 98.75 174 HIS A O 1
ATOM 1364 N N . GLY A 1 175 ? 3.096 -13.32 -5.777 1 97.81 175 GLY A N 1
ATOM 1365 C CA . GLY A 1 175 ? 3.832 -14.555 -5.57 1 97.81 175 GLY A CA 1
ATOM 1366 C C . GLY A 1 175 ? 2.945 -15.719 -5.176 1 97.81 175 GLY A C 1
ATOM 1367 O O . GLY A 1 175 ? 2.863 -16.719 -5.898 1 97.81 175 GLY A O 1
ATOM 1368 N N . ASP A 1 176 ? 2.211 -15.586 -3.99 1 96.25 176 ASP A N 1
ATOM 1369 C CA . ASP A 1 176 ? 1.39 -16.688 -3.49 1 96.25 176 ASP A CA 1
ATOM 1370 C C . ASP A 1 176 ? 0.224 -16.969 -4.434 1 96.25 176 ASP A C 1
ATOM 1372 O O . ASP A 1 176 ? -0.19 -18.125 -4.586 1 96.25 176 ASP A O 1
ATOM 1376 N N . PHE A 1 177 ? -0.311 -16 -5.035 1 98 177 PHE A N 1
ATOM 1377 C CA . PHE A 1 177 ? -1.402 -16.156 -5.984 1 98 177 PHE A CA 1
ATOM 1378 C C . PHE A 1 177 ? -0.944 -16.953 -7.199 1 98 177 PHE A C 1
ATOM 1380 O O . PHE A 1 177 ? -1.586 -17.938 -7.586 1 98 177 PHE A O 1
ATOM 1387 N N . ILE A 1 178 ? 0.206 -16.625 -7.812 1 97.56 178 ILE A N 1
ATOM 1388 C CA . ILE A 1 178 ? 0.738 -17.312 -8.984 1 97.56 178 ILE A CA 1
ATOM 1389 C C . ILE A 1 178 ? 1.154 -18.734 -8.617 1 97.56 178 ILE A C 1
ATOM 1391 O O . ILE A 1 178 ? 0.966 -19.656 -9.398 1 97.56 178 ILE A O 1
ATOM 1395 N N . LYS A 1 179 ? 1.734 -18.875 -7.414 1 95 179 LYS A N 1
ATOM 1396 C CA . LYS A 1 179 ? 2.078 -20.219 -6.938 1 95 179 LYS A CA 1
ATOM 1397 C C . LYS A 1 179 ? 0.845 -21.109 -6.879 1 95 179 LYS A C 1
ATOM 1399 O O . LYS A 1 179 ? 0.887 -22.266 -7.32 1 95 179 LYS A O 1
ATOM 1404 N N . THR A 1 180 ? -0.238 -20.562 -6.32 1 93.75 180 THR A N 1
ATOM 1405 C CA . THR A 1 180 ? -1.466 -21.328 -6.203 1 93.75 180 THR A CA 1
ATOM 1406 C C . THR A 1 180 ? -2.037 -21.656 -7.582 1 93.75 180 THR A C 1
ATOM 1408 O O . THR A 1 180 ? -2.549 -22.75 -7.812 1 93.75 180 THR A O 1
ATOM 1411 N N . LEU A 1 181 ? -1.96 -20.734 -8.508 1 94.94 181 LEU A N 1
ATOM 1412 C CA . LEU A 1 181 ? -2.342 -21.016 -9.891 1 94.94 181 LEU A CA 1
ATOM 1413 C C . LEU A 1 181 ? -1.495 -22.141 -10.461 1 94.94 181 LEU A C 1
ATOM 1415 O O . LEU A 1 181 ? -2.01 -23.016 -11.172 1 94.94 181 LEU A O 1
ATOM 1419 N N . GLY A 1 182 ? -0.147 -22.031 -10.188 1 94.31 182 GLY A N 1
ATOM 1420 C CA . GLY A 1 182 ? 0.758 -23.094 -10.633 1 94.31 182 GLY A CA 1
ATOM 1421 C C . GLY A 1 182 ? 0.372 -24.469 -10.117 1 94.31 182 GLY A C 1
ATOM 1422 O O . GLY A 1 182 ? 0.383 -25.438 -10.875 1 94.31 182 GLY A O 1
ATOM 1423 N N . ILE A 1 183 ? 0.015 -24.531 -8.875 1 90.44 183 ILE A N 1
ATOM 1424 C CA . ILE A 1 183 ? -0.389 -25.797 -8.266 1 90.44 183 ILE A CA 1
ATOM 1425 C C . ILE A 1 183 ? -1.654 -26.312 -8.945 1 90.44 183 ILE A C 1
ATOM 1427 O O . ILE A 1 183 ? -1.788 -27.516 -9.188 1 90.44 183 ILE A O 1
ATOM 1431 N N . LYS A 1 184 ? -2.551 -25.484 -9.32 1 89.81 184 LYS A N 1
ATOM 1432 C CA . LYS A 1 184 ? -3.857 -25.859 -9.852 1 89.81 184 LYS A CA 1
ATOM 1433 C C . LYS A 1 184 ? -3.783 -26.141 -11.352 1 89.81 184 LYS A C 1
ATOM 1435 O O . LYS A 1 184 ? -4.484 -27.016 -11.859 1 89.81 184 LYS A O 1
ATOM 1440 N N . TYR A 1 185 ? -2.846 -25.406 -12.055 1 92.44 185 TYR A N 1
ATOM 1441 C CA . TYR A 1 185 ? -3.02 -25.375 -13.5 1 92.44 185 TYR A CA 1
ATOM 1442 C C . TYR A 1 185 ? -1.747 -25.812 -14.211 1 92.44 185 TYR A C 1
ATOM 1444 O O . TYR A 1 185 ? -1.716 -25.906 -15.445 1 92.44 185 TYR A O 1
ATOM 1452 N N . TRP A 1 186 ? -0.782 -26.094 -13.453 1 90.94 186 TRP A N 1
ATOM 1453 C CA . TRP A 1 186 ? 0.457 -26.562 -14.07 1 90.94 186 TRP A CA 1
ATOM 1454 C C . TRP A 1 186 ? 0.528 -28.078 -14.07 1 90.94 186 TRP A C 1
ATOM 1456 O O . TRP A 1 186 ? 0.448 -28.703 -13.016 1 90.94 186 TRP A O 1
ATOM 1466 N N . ASP A 1 187 ? 0.519 -28.688 -15.297 1 80.38 187 ASP A N 1
ATOM 1467 C CA . ASP A 1 187 ? 0.399 -30.141 -15.477 1 80.38 187 ASP A CA 1
ATOM 1468 C C . ASP A 1 187 ? 1.595 -30.859 -14.867 1 80.38 187 ASP A C 1
ATOM 1470 O O . ASP A 1 187 ? 1.543 -32.062 -14.648 1 80.38 187 ASP A O 1
ATOM 1474 N N . GLN A 1 188 ? 2.646 -30.141 -14.672 1 78.5 188 GLN A N 1
ATOM 1475 C CA . GLN A 1 188 ? 3.838 -30.812 -14.148 1 78.5 188 GLN A CA 1
ATOM 1476 C C . GLN A 1 188 ? 3.766 -30.938 -12.633 1 78.5 188 GLN A C 1
ATOM 1478 O O . GLN A 1 188 ? 4.684 -31.484 -12.008 1 78.5 188 GLN A O 1
ATOM 1483 N N . THR A 1 189 ? 2.619 -30.438 -12.094 1 68.62 189 THR A N 1
ATOM 1484 C CA . THR A 1 189 ? 2.463 -30.531 -10.648 1 68.62 189 THR A CA 1
ATOM 1485 C C . THR A 1 189 ? 1.517 -31.672 -10.289 1 68.62 189 THR A C 1
ATOM 1487 O O . THR A 1 189 ? 0.761 -32.156 -11.133 1 68.62 189 THR A O 1
ATOM 1490 N N . THR A 1 190 ? 1.769 -32.438 -9.234 1 63.56 190 THR A N 1
ATOM 1491 C CA . THR A 1 190 ? 0.807 -33.406 -8.75 1 63.56 190 THR A CA 1
ATOM 1492 C C . THR A 1 190 ? -0.246 -32.75 -7.867 1 63.56 190 THR A C 1
ATOM 1494 O O . THR A 1 190 ? -0.936 -33.406 -7.098 1 63.56 190 THR A O 1
ATOM 1497 N N . HIS A 1 191 ? -0.729 -31.531 -8.273 1 59.81 191 HIS A N 1
ATOM 1498 C CA . HIS A 1 191 ? -1.807 -30.672 -7.805 1 59.81 191 HIS A CA 1
ATOM 1499 C C . HIS A 1 191 ? -1.836 -30.609 -6.281 1 59.81 191 HIS A C 1
ATOM 1501 O O . HIS A 1 191 ? -2.559 -29.797 -5.703 1 59.81 191 HIS A O 1
ATOM 1507 N N . ASP A 1 192 ? -1.062 -31.609 -5.578 1 60.03 192 ASP A N 1
ATOM 1508 C CA . ASP A 1 192 ? -1.142 -31.625 -4.121 1 60.03 192 ASP A CA 1
ATOM 1509 C C . ASP A 1 192 ? 0.213 -31.297 -3.492 1 60.03 192 ASP A C 1
ATOM 1511 O O . ASP A 1 192 ? 0.337 -31.234 -2.268 1 60.03 192 ASP A O 1
ATOM 1515 N N . HIS A 1 193 ? 1.085 -30.984 -4.48 1 71.44 193 HIS A N 1
ATOM 1516 C CA . HIS A 1 193 ? 2.389 -30.75 -3.869 1 71.44 193 HIS A CA 1
ATOM 1517 C C . HIS A 1 193 ? 2.822 -29.297 -4.043 1 71.44 193 HIS A C 1
ATOM 1519 O O . HIS A 1 193 ? 2.473 -28.656 -5.035 1 71.44 193 HIS A O 1
ATOM 1525 N N . ASP A 1 194 ? 3.461 -28.859 -2.979 1 81.19 194 ASP A N 1
ATOM 1526 C CA . ASP A 1 194 ? 4.008 -27.516 -2.945 1 81.19 194 ASP A CA 1
ATOM 1527 C C . ASP A 1 194 ? 5.012 -27.297 -4.078 1 81.19 194 ASP A C 1
ATOM 1529 O O . ASP A 1 194 ? 5.656 -28.25 -4.531 1 81.19 194 ASP A O 1
ATOM 1533 N N . ILE A 1 195 ? 4.973 -26.188 -4.785 1 87.69 195 ILE A N 1
ATOM 1534 C CA . ILE A 1 195 ? 5.969 -25.75 -5.75 1 87.69 195 ILE A CA 1
ATOM 1535 C C . ILE A 1 195 ? 6.648 -24.469 -5.238 1 87.69 195 ILE A C 1
ATOM 1537 O O . ILE A 1 195 ? 6.152 -23.828 -4.312 1 87.69 195 ILE A O 1
ATOM 1541 N N . PRO A 1 196 ? 7.875 -24.141 -5.754 1 89.12 196 PRO A N 1
ATOM 1542 C CA . PRO A 1 196 ? 8.578 -22.953 -5.254 1 89.12 196 PRO A CA 1
ATOM 1543 C C . PRO A 1 196 ? 7.824 -21.656 -5.531 1 89.12 196 PRO A C 1
ATOM 1545 O O . PRO A 1 196 ? 7.059 -21.578 -6.492 1 89.12 196 PRO A O 1
ATOM 1548 N N . PHE A 1 197 ? 8.047 -20.734 -4.57 1 91.94 197 PHE A N 1
ATOM 1549 C CA . PHE A 1 197 ? 7.555 -19.391 -4.855 1 91.94 197 PHE A CA 1
ATOM 1550 C C . PHE A 1 197 ? 8.273 -18.797 -6.059 1 91.94 197 PHE A C 1
ATOM 1552 O O . PHE A 1 197 ? 9.492 -18.906 -6.18 1 91.94 197 PHE A O 1
ATOM 1559 N N . PRO A 1 198 ? 7.512 -18.25 -7.09 1 96.44 198 PRO A N 1
ATOM 1560 C CA . PRO A 1 198 ? 8.219 -17.547 -8.164 1 96.44 198 PRO A CA 1
ATOM 1561 C C . PRO A 1 198 ? 8.953 -16.297 -7.668 1 96.44 198 PRO A C 1
ATOM 1563 O O . PRO A 1 198 ? 8.492 -15.641 -6.734 1 96.44 198 PRO A O 1
ATOM 1566 N N . ASP A 1 199 ? 10.125 -15.977 -8.242 1 97.5 199 ASP A N 1
ATOM 1567 C CA . ASP A 1 199 ? 10.906 -14.805 -7.875 1 97.5 199 ASP A CA 1
ATOM 1568 C C . ASP A 1 199 ? 10.211 -13.516 -8.32 1 97.5 199 ASP A C 1
ATOM 1570 O O . ASP A 1 199 ? 9.414 -13.531 -9.258 1 97.5 199 ASP A O 1
ATOM 1574 N N . ASN A 1 200 ? 10.484 -12.438 -7.57 1 98.38 200 ASN A N 1
ATOM 1575 C CA . ASN A 1 200 ? 10.047 -11.148 -8.094 1 98.38 200 ASN A CA 1
ATOM 1576 C C . ASN A 1 200 ? 10.586 -10.898 -9.5 1 98.38 200 ASN A C 1
ATOM 1578 O O . ASN A 1 200 ? 11.766 -11.141 -9.773 1 98.38 200 ASN A O 1
ATOM 1582 N N . GLY A 1 201 ? 9.711 -10.469 -10.422 1 98.06 201 GLY A N 1
ATOM 1583 C CA . GLY A 1 201 ? 10.094 -10.188 -11.797 1 98.06 201 GLY A CA 1
ATOM 1584 C C . GLY A 1 201 ? 10.141 -11.43 -12.672 1 98.06 201 GLY A C 1
ATOM 1585 O O . GLY A 1 201 ? 10.398 -11.336 -13.875 1 98.06 201 GLY A O 1
ATOM 1586 N N . SER A 1 202 ? 9.906 -12.633 -12.086 1 98.38 202 SER A N 1
ATOM 1587 C CA . SER A 1 202 ? 9.883 -13.859 -12.867 1 98.38 202 SER A CA 1
ATOM 1588 C C . SER A 1 202 ? 8.641 -13.945 -13.742 1 98.38 202 SER A C 1
ATOM 1590 O O . SER A 1 202 ? 7.672 -13.211 -13.523 1 98.38 202 SER A O 1
ATOM 1592 N N . VAL A 1 203 ? 8.711 -14.852 -14.711 1 98.38 203 VAL A N 1
ATOM 1593 C CA . VAL A 1 203 ? 7.629 -14.984 -15.68 1 98.38 203 VAL A CA 1
ATOM 1594 C C . VAL A 1 203 ? 7.102 -16.422 -15.672 1 98.38 203 VAL A C 1
ATOM 1596 O O . VAL A 1 203 ? 7.883 -17.375 -15.742 1 98.38 203 VAL A O 1
ATOM 1599 N N . THR A 1 204 ? 5.816 -16.562 -15.508 1 97.94 204 THR A N 1
ATOM 1600 C CA . THR A 1 204 ? 5.07 -17.797 -15.734 1 97.94 204 THR A CA 1
ATOM 1601 C C . THR A 1 204 ? 4.219 -17.688 -17 1 97.94 204 THR A C 1
ATOM 1603 O O . THR A 1 204 ? 3.518 -16.688 -17.203 1 97.94 204 THR A O 1
ATOM 1606 N N . ARG A 1 205 ? 4.363 -18.672 -17.859 1 97.06 205 ARG A N 1
ATOM 1607 C CA . ARG A 1 205 ? 3.66 -18.656 -19.141 1 97.06 205 ARG A CA 1
ATOM 1608 C C . ARG A 1 205 ? 2.559 -19.703 -19.188 1 97.06 205 ARG A C 1
ATOM 1610 O O . ARG A 1 205 ? 2.785 -20.859 -18.812 1 97.06 205 ARG A O 1
ATOM 1617 N N . GLY A 1 206 ? 1.396 -19.172 -19.484 1 96.62 206 GLY A N 1
ATOM 1618 C CA . GLY A 1 206 ? 0.254 -20.062 -19.656 1 96.62 206 GLY A CA 1
ATOM 1619 C C . GLY A 1 206 ? -0.456 -19.859 -20.984 1 96.62 206 GLY A C 1
ATOM 1620 O O . GLY A 1 206 ? -0.072 -19 -21.781 1 96.62 206 GLY A O 1
ATOM 1621 N N . ILE A 1 207 ? -1.479 -20.766 -21.234 1 96.62 207 ILE A N 1
ATOM 1622 C CA . ILE A 1 207 ? -2.307 -20.734 -22.438 1 96.62 207 ILE A CA 1
ATOM 1623 C C . ILE A 1 207 ? -3.779 -20.844 -22.047 1 96.62 207 ILE A C 1
ATOM 1625 O O . ILE A 1 207 ? -4.141 -21.656 -21.188 1 96.62 207 ILE A O 1
ATOM 1629 N N . ILE A 1 208 ? -4.449 -19.938 -22.578 1 96.5 208 ILE A N 1
ATOM 1630 C CA . ILE A 1 208 ? -5.898 -20.094 -22.594 1 96.5 208 ILE A CA 1
ATOM 1631 C C . ILE A 1 208 ? -6.352 -20.594 -23.969 1 96.5 208 ILE A C 1
ATOM 1633 O O . ILE A 1 208 ? -6.211 -19.891 -24.969 1 96.5 208 ILE A O 1
ATOM 1637 N N . ASP A 1 209 ? -6.941 -21.812 -23.984 1 93.12 209 ASP A N 1
ATOM 1638 C CA . ASP A 1 209 ? -7.293 -22.391 -25.281 1 93.12 209 ASP A CA 1
ATOM 1639 C C . ASP A 1 209 ? -8.641 -21.875 -25.766 1 93.12 209 ASP A C 1
ATOM 1641 O O . ASP A 1 209 ? -9.25 -21.016 -25.125 1 93.12 209 ASP A O 1
ATOM 1645 N N . ASP A 1 210 ? -9.031 -22.312 -26.891 1 89.19 210 ASP A N 1
ATOM 1646 C CA . ASP A 1 210 ? -10.219 -21.812 -27.578 1 89.19 210 ASP A CA 1
ATOM 1647 C C . ASP A 1 210 ? -11.477 -22.062 -26.734 1 89.19 210 ASP A C 1
ATOM 1649 O O . ASP A 1 210 ? -12.492 -21.391 -26.922 1 89.19 210 ASP A O 1
ATOM 1653 N N . ASN A 1 211 ? -11.406 -22.969 -25.766 1 87.81 211 ASN A N 1
ATOM 1654 C CA . ASN A 1 211 ? -12.547 -23.281 -24.906 1 87.81 211 ASN A CA 1
ATOM 1655 C C . ASN A 1 211 ? -12.484 -22.531 -23.578 1 87.81 211 ASN A C 1
ATOM 1657 O O . ASN A 1 211 ? -13.336 -22.719 -22.719 1 87.81 211 ASN A O 1
ATOM 1661 N N . GLY A 1 212 ? -11.43 -21.781 -23.469 1 88.94 212 GLY A N 1
ATOM 1662 C CA . GLY A 1 212 ? -11.312 -20.984 -22.266 1 88.94 212 GLY A CA 1
ATOM 1663 C C . GLY A 1 212 ? -10.586 -21.688 -21.141 1 88.94 212 GLY A C 1
ATOM 1664 O O . GLY A 1 212 ? -10.531 -21.203 -20.016 1 88.94 212 GLY A O 1
ATOM 1665 N N . LYS A 1 213 ? -10.094 -22.906 -21.484 1 93.5 213 LYS A N 1
ATOM 1666 C CA . LYS A 1 213 ? -9.359 -23.656 -20.469 1 93.5 213 LYS A CA 1
ATOM 1667 C C . LYS A 1 213 ? -7.941 -23.125 -20.297 1 93.5 213 LYS A C 1
ATOM 1669 O O . LYS A 1 213 ? -7.227 -22.938 -21.297 1 93.5 213 LYS A O 1
ATOM 1674 N N . PHE A 1 214 ? -7.637 -22.859 -19.062 1 95.19 214 PHE A N 1
ATOM 1675 C CA . PHE A 1 214 ? -6.34 -22.297 -18.719 1 95.19 214 PHE A CA 1
ATOM 1676 C C . PHE A 1 214 ? -5.371 -23.375 -18.266 1 95.19 214 PHE A C 1
ATOM 1678 O O . PHE A 1 214 ? -5.754 -24.281 -17.516 1 95.19 214 PHE A O 1
ATOM 1685 N N . LYS A 1 215 ? -4.121 -23.375 -18.812 1 95.62 215 LYS A N 1
ATOM 1686 C CA . LYS A 1 215 ? -3.037 -24.234 -18.344 1 95.62 215 LYS A CA 1
ATOM 1687 C C . LYS A 1 215 ? -1.714 -23.484 -18.297 1 95.62 215 LYS A C 1
ATOM 1689 O O . LYS A 1 215 ? -1.476 -22.578 -19.109 1 95.62 215 LYS A O 1
ATOM 1694 N N . ILE A 1 216 ? -0.878 -23.797 -17.297 1 96.62 216 ILE A N 1
ATOM 1695 C CA . ILE A 1 216 ? 0.456 -23.219 -17.188 1 96.62 216 ILE A CA 1
ATOM 1696 C C . ILE A 1 216 ? 1.475 -24.125 -17.859 1 96.62 216 ILE A C 1
ATOM 1698 O O . ILE A 1 216 ? 1.438 -25.344 -17.672 1 96.62 216 ILE A O 1
ATOM 1702 N N . ILE A 1 217 ? 2.363 -23.531 -18.75 1 95.06 217 ILE A N 1
ATOM 1703 C CA . ILE A 1 217 ? 3.35 -24.281 -19.516 1 95.06 217 ILE A CA 1
ATOM 1704 C C . ILE A 1 217 ? 4.73 -24.109 -18.891 1 95.06 217 ILE A C 1
ATOM 1706 O O . ILE A 1 217 ? 5.477 -25.078 -18.75 1 95.06 217 ILE A O 1
ATOM 1710 N N . ASN A 1 218 ? 5.176 -22.938 -18.609 1 94.88 218 ASN A N 1
ATOM 1711 C CA . ASN A 1 218 ? 6.398 -22.594 -17.891 1 94.88 218 ASN A CA 1
ATOM 1712 C C . ASN A 1 218 ? 6.102 -21.859 -16.594 1 94.88 218 ASN A C 1
ATOM 1714 O O . ASN A 1 218 ? 5.305 -20.922 -16.562 1 94.88 218 ASN A O 1
ATOM 1718 N N . TYR A 1 219 ? 6.734 -22.328 -15.555 1 95.94 219 TYR A N 1
ATOM 1719 C CA . TYR A 1 219 ? 6.449 -21.75 -14.242 1 95.94 219 TYR A CA 1
ATOM 1720 C C . TYR A 1 219 ? 7.688 -21.094 -13.656 1 95.94 219 TYR A C 1
ATOM 1722 O O . TYR A 1 219 ? 8.758 -21.703 -13.594 1 95.94 219 TYR A O 1
ATOM 1730 N N . GLY A 1 220 ? 7.547 -19.844 -13.227 1 96.31 220 GLY A N 1
ATOM 1731 C CA . GLY A 1 220 ? 8.508 -19.109 -12.406 1 96.31 220 GLY A CA 1
ATOM 1732 C C . GLY A 1 220 ? 9.867 -18.984 -13.062 1 96.31 220 GLY A C 1
ATOM 1733 O O . GLY A 1 220 ? 10.898 -19.141 -12.406 1 96.31 220 GLY A O 1
ATOM 1734 N N . VAL A 1 221 ? 9.859 -18.734 -14.453 1 96.12 221 VAL A N 1
ATOM 1735 C CA . VAL A 1 221 ? 11.109 -18.531 -15.18 1 96.12 221 VAL A CA 1
ATOM 1736 C C . VAL A 1 221 ? 11.797 -17.25 -14.695 1 96.12 221 VAL A C 1
ATOM 1738 O O . VAL A 1 221 ? 11.203 -16.172 -14.75 1 96.12 221 VAL A O 1
ATOM 1741 N N . LYS A 1 222 ? 13.117 -17.359 -14.219 1 96.25 222 LYS A N 1
ATOM 1742 C CA . LYS A 1 222 ? 13.867 -16.234 -13.664 1 96.25 222 LYS A CA 1
ATOM 1743 C C . LYS A 1 222 ? 14.07 -15.141 -14.719 1 96.25 222 LYS A C 1
ATOM 1745 O O . LYS A 1 222 ? 14.164 -15.43 -15.914 1 96.25 222 LYS A O 1
ATOM 1750 N N . ASN A 1 223 ? 14.195 -13.977 -14.32 1 95.19 223 ASN A N 1
ATOM 1751 C CA . ASN A 1 223 ? 14.289 -12.844 -15.227 1 95.19 223 ASN A CA 1
ATOM 1752 C C . ASN A 1 223 ? 15.453 -12.984 -16.188 1 95.19 223 ASN A C 1
ATOM 1754 O O . ASN A 1 223 ? 15.336 -12.633 -17.375 1 95.19 223 ASN A O 1
ATOM 1758 N N . THR A 1 224 ? 16.547 -13.562 -15.797 1 91.62 224 THR A N 1
ATOM 1759 C CA . THR A 1 224 ? 17.75 -13.711 -16.625 1 91.62 224 THR A CA 1
ATOM 1760 C C . THR A 1 224 ? 17.531 -14.805 -17.672 1 91.62 224 THR A C 1
ATOM 1762 O O . THR A 1 224 ? 18.266 -14.875 -18.656 1 91.62 224 THR A O 1
ATOM 1765 N N . ASP A 1 225 ? 16.5 -15.68 -17.453 1 94.56 225 ASP A N 1
ATOM 1766 C CA . ASP A 1 225 ? 16.312 -16.844 -18.312 1 94.56 225 ASP A CA 1
ATOM 1767 C C . ASP A 1 225 ? 15.094 -16.688 -19.219 1 94.56 225 ASP A C 1
ATOM 1769 O O . ASP A 1 225 ? 14.711 -17.625 -19.922 1 94.56 225 ASP A O 1
ATOM 1773 N N . ILE A 1 226 ? 14.516 -15.523 -19.297 1 91.5 226 ILE A N 1
ATOM 1774 C CA . ILE A 1 226 ? 13.289 -15.242 -20.031 1 91.5 226 ILE A CA 1
ATOM 1775 C C . ILE A 1 226 ? 13.523 -15.484 -21.531 1 91.5 226 ILE A C 1
ATOM 1777 O O . ILE A 1 226 ? 12.656 -16.016 -22.219 1 91.5 226 ILE A O 1
ATOM 1781 N N . PRO A 1 227 ? 14.711 -15.117 -22 1 86.75 227 PRO A N 1
ATOM 1782 C CA . PRO A 1 227 ? 14.938 -15.359 -23.438 1 86.75 227 PRO A CA 1
ATOM 1783 C C . PRO A 1 227 ? 14.867 -16.844 -23.797 1 86.75 227 PRO A C 1
ATOM 1785 O O . PRO A 1 227 ? 14.75 -17.188 -24.969 1 86.75 227 PRO A O 1
ATOM 1788 N N . ASN A 1 228 ? 14.867 -17.719 -22.688 1 84.81 228 ASN A N 1
ATOM 1789 C CA . ASN A 1 228 ? 14.797 -19.156 -22.922 1 84.81 228 ASN A CA 1
ATOM 1790 C C . ASN A 1 228 ? 13.352 -19.656 -22.891 1 84.81 228 ASN A C 1
ATOM 1792 O O . ASN A 1 228 ? 13.109 -20.859 -23.016 1 84.81 228 ASN A O 1
ATOM 1796 N N . LEU A 1 229 ? 12.391 -18.797 -22.672 1 83.38 229 LEU A N 1
ATOM 1797 C CA . LEU A 1 229 ? 10.977 -19.141 -22.578 1 83.38 229 LEU A CA 1
ATOM 1798 C C . LEU A 1 229 ? 10.398 -19.438 -23.953 1 83.38 229 LEU A C 1
ATOM 1800 O O . LEU A 1 229 ? 10.719 -18.75 -24.922 1 83.38 229 LEU A O 1
ATOM 1804 N N . MET B 1 1 ? -3.326 36.031 -7.555 1 82.44 1 MET B N 1
ATOM 1805 C CA . MET B 1 1 ? -4.531 35.688 -6.801 1 82.44 1 MET B CA 1
ATOM 1806 C C . MET B 1 1 ? -4.281 34.5 -5.871 1 82.44 1 MET B C 1
ATOM 1808 O O . MET B 1 1 ? -3.506 33.594 -6.199 1 82.44 1 MET B O 1
ATOM 1812 N N . ALA B 1 2 ? -4.77 34.625 -4.707 1 91.94 2 ALA B N 1
ATOM 1813 C CA . ALA B 1 2 ? -4.559 33.594 -3.689 1 91.94 2 ALA B CA 1
ATOM 1814 C C . ALA B 1 2 ? -5.305 32.312 -4.047 1 91.94 2 ALA B C 1
ATOM 1816 O O . ALA B 1 2 ? -6.371 32.375 -4.664 1 91.94 2 ALA B O 1
ATOM 1817 N N . THR B 1 3 ? -4.57 31.266 -3.881 1 96.75 3 THR B N 1
ATOM 1818 C CA . THR B 1 3 ? -5.176 29.969 -4.125 1 96.75 3 THR B CA 1
ATOM 1819 C C . THR B 1 3 ? -5.656 29.344 -2.816 1 96.75 3 THR B C 1
ATOM 1821 O O . THR B 1 3 ? -4.914 29.297 -1.835 1 96.75 3 THR B O 1
ATOM 1824 N N . GLU B 1 4 ? -6.957 28.984 -2.789 1 97.62 4 GLU B N 1
ATOM 1825 C CA . GLU B 1 4 ? -7.477 28.203 -1.665 1 97.62 4 GLU B CA 1
ATOM 1826 C C . GLU B 1 4 ? -7.145 26.719 -1.813 1 97.62 4 GLU B C 1
ATOM 1828 O O . GLU B 1 4 ? -7.312 26.141 -2.891 1 97.62 4 GLU B O 1
ATOM 1833 N N . VAL B 1 5 ? -6.664 26.172 -0.718 1 98.31 5 VAL B N 1
ATOM 1834 C CA . VAL B 1 5 ? -6.242 24.781 -0.748 1 98.31 5 VAL B CA 1
ATOM 1835 C C . VAL B 1 5 ? -7.059 23.969 0.256 1 98.31 5 VAL B C 1
ATOM 1837 O O . VAL B 1 5 ? -7.078 24.281 1.448 1 98.31 5 VAL B O 1
ATOM 1840 N N . TYR B 1 6 ? -7.793 22.953 -0.281 1 98.56 6 TYR B N 1
ATOM 1841 C CA . TYR B 1 6 ? -8.469 21.969 0.561 1 98.56 6 TYR B CA 1
ATOM 1842 C C . TYR B 1 6 ? -7.613 20.719 0.723 1 98.56 6 TYR B C 1
ATOM 1844 O O . TYR B 1 6 ? -7.375 20 -0.245 1 98.56 6 TYR B O 1
ATOM 1852 N N . LEU B 1 7 ? -7.074 20.484 1.914 1 98.62 7 LEU B N 1
ATOM 1853 C CA . LEU B 1 7 ? -6.348 19.281 2.27 1 98.62 7 LEU B CA 1
ATOM 1854 C C . LEU B 1 7 ? -7.281 18.25 2.92 1 98.62 7 LEU B C 1
ATOM 1856 O O . LEU B 1 7 ? -7.844 18.516 3.984 1 98.62 7 LEU B O 1
ATOM 1860 N N . VAL B 1 8 ? -7.434 17.109 2.215 1 98.81 8 VAL B N 1
ATOM 1861 C CA . VAL B 1 8 ? -8.32 16.078 2.721 1 98.81 8 VAL B CA 1
ATOM 1862 C C . VAL B 1 8 ? -7.5 14.867 3.172 1 98.81 8 VAL B C 1
ATOM 1864 O O . VAL B 1 8 ? -6.617 14.406 2.443 1 98.81 8 VAL B O 1
ATOM 1867 N N . ARG B 1 9 ? -7.695 14.391 4.426 1 98.88 9 ARG B N 1
ATOM 1868 C CA . ARG B 1 9 ? -7.117 13.109 4.797 1 98.88 9 ARG B CA 1
ATOM 1869 C C . ARG B 1 9 ? -7.859 11.961 4.121 1 98.88 9 ARG B C 1
ATOM 1871 O O . ARG B 1 9 ? -9.086 11.961 4.059 1 98.88 9 ARG B O 1
ATOM 1878 N N . HIS B 1 10 ? -7.133 11.008 3.654 1 98.88 10 HIS B N 1
ATOM 1879 C CA . HIS B 1 10 ? -7.719 9.852 2.99 1 98.88 10 HIS B CA 1
ATOM 1880 C C . HIS B 1 10 ? -8.766 9.188 3.871 1 98.88 10 HIS B C 1
ATOM 1882 O O . HIS B 1 10 ? -8.844 9.461 5.07 1 98.88 10 HIS B O 1
ATOM 1888 N N . GLY B 1 11 ? -9.688 8.352 3.16 1 98.69 11 GLY B N 1
ATOM 1889 C CA . GLY B 1 11 ? -10.68 7.582 3.895 1 98.69 11 GLY B CA 1
ATOM 1890 C C . GLY B 1 11 ? -10.078 6.5 4.77 1 98.69 11 GLY B C 1
ATOM 1891 O O . GLY B 1 11 ? -8.891 6.188 4.645 1 98.69 11 GLY B O 1
ATOM 1892 N N . GLU B 1 12 ? -10.922 5.957 5.633 1 98.62 12 GLU B N 1
ATOM 1893 C CA . GLU B 1 12 ? -10.484 4.891 6.531 1 98.62 12 GLU B CA 1
ATOM 1894 C C . GLU B 1 12 ? -9.984 3.678 5.75 1 98.62 12 GLU B C 1
ATOM 1896 O O . GLU B 1 12 ? -10.609 3.273 4.762 1 98.62 12 GLU B O 1
ATOM 1901 N N . THR B 1 13 ? -8.805 3.105 6.16 1 98.62 13 THR B N 1
ATOM 1902 C CA . THR B 1 13 ? -8.195 1.946 5.52 1 98.62 13 THR B CA 1
ATOM 1903 C C . THR B 1 13 ? -8.258 0.725 6.434 1 98.62 13 THR B C 1
ATOM 1905 O O . THR B 1 13 ? -8.609 0.841 7.609 1 98.62 13 THR B O 1
ATOM 1908 N N . MET B 1 14 ? -7.996 -0.336 5.773 1 98.25 14 MET B N 1
ATOM 1909 C CA . MET B 1 14 ? -7.891 -1.573 6.543 1 98.25 14 MET B CA 1
ATOM 1910 C C . MET B 1 14 ? -6.883 -1.426 7.676 1 98.25 14 MET B C 1
ATOM 1912 O O . MET B 1 14 ? -7.129 -1.878 8.797 1 98.25 14 MET B O 1
ATOM 1916 N N . PHE B 1 15 ? -5.691 -0.871 7.527 1 98.44 15 PHE B N 1
ATOM 1917 C CA . PHE B 1 15 ? -4.656 -0.708 8.547 1 98.44 15 PHE B CA 1
ATOM 1918 C C . PHE B 1 15 ? -5.133 0.218 9.656 1 98.44 15 PHE B C 1
ATOM 1920 O O . PHE B 1 15 ? -4.758 0.045 10.82 1 98.44 15 PHE B O 1
ATOM 1927 N N . ASN B 1 16 ? -6.039 1.376 9.203 1 97.75 16 ASN B N 1
ATOM 1928 C CA . ASN B 1 16 ? -6.668 2.146 10.273 1 97.75 16 ASN B CA 1
ATOM 1929 C C . ASN B 1 16 ? -7.469 1.25 11.211 1 97.75 16 ASN B C 1
ATOM 1931 O O . ASN B 1 16 ? -7.371 1.381 12.438 1 97.75 16 ASN B O 1
ATOM 1935 N N . GLN B 1 17 ? -8.211 0.257 10.68 1 96.25 17 GLN B N 1
ATOM 1936 C CA . GLN B 1 17 ? -9.07 -0.635 11.453 1 96.25 17 GLN B CA 1
ATOM 1937 C C . GLN B 1 17 ? -8.25 -1.633 12.258 1 96.25 17 GLN B C 1
ATOM 1939 O O . GLN B 1 17 ? -8.617 -1.991 13.383 1 96.25 17 GLN B O 1
ATOM 1944 N N . LEU B 1 18 ? -7.188 -2.006 11.695 1 97.25 18 LEU B N 1
ATOM 1945 C CA . LEU B 1 18 ? -6.371 -3.035 12.328 1 97.25 18 LEU B CA 1
ATOM 1946 C C . LEU B 1 18 ? -5.348 -2.414 13.273 1 97.25 18 LEU B C 1
ATOM 1948 O O . LEU B 1 18 ? -4.543 -3.125 13.883 1 97.25 18 LEU B O 1
ATOM 1952 N N . ASN B 1 19 ? -5.32 -1.099 13.43 1 97.19 19 ASN B N 1
ATOM 1953 C CA . ASN B 1 19 ? -4.418 -0.362 14.312 1 97.19 19 ASN B CA 1
ATOM 1954 C C . ASN B 1 19 ? -2.957 -0.62 13.953 1 97.19 19 ASN B C 1
ATOM 1956 O O . ASN B 1 19 ? -2.148 -0.939 14.828 1 97.19 19 ASN B O 1
ATOM 1960 N N . LYS B 1 20 ? -2.645 -0.51 12.68 1 98.38 20 LYS B N 1
ATOM 1961 C CA . LYS B 1 20 ? -1.29 -0.746 12.188 1 98.38 20 LYS B CA 1
ATOM 1962 C C . LYS B 1 20 ? -0.668 0.539 11.648 1 98.38 20 LYS B C 1
ATOM 1964 O O . LYS B 1 20 ? -1.36 1.366 11.055 1 98.38 20 LYS B O 1
ATOM 1969 N N . VAL B 1 21 ? 0.605 0.686 11.836 1 98.12 21 VAL B N 1
ATOM 1970 C CA . VAL B 1 21 ? 1.345 1.85 11.359 1 98.12 21 VAL B CA 1
ATOM 1971 C C . VAL B 1 21 ? 1.271 1.918 9.836 1 98.12 21 VAL B C 1
ATOM 1973 O O . VAL B 1 21 ? 1.634 0.961 9.148 1 98.12 21 VAL B O 1
ATOM 1976 N N . GLN B 1 22 ? 0.8 2.998 9.383 1 97.69 22 GLN B N 1
ATOM 1977 C CA . GLN B 1 22 ? 0.621 3.199 7.949 1 97.69 22 GLN B CA 1
ATOM 1978 C C . GLN B 1 22 ? 1.228 4.527 7.496 1 97.69 22 GLN B C 1
ATOM 1980 O O . GLN B 1 22 ? 0.549 5.555 7.496 1 97.69 22 GLN B O 1
ATOM 1985 N N . GLY B 1 23 ? 2.582 4.559 7.176 1 98.38 23 GLY B N 1
ATOM 1986 C CA . GLY B 1 23 ? 3.299 5.648 6.535 1 98.38 23 GLY B CA 1
ATOM 1987 C C . GLY B 1 23 ? 3.342 5.523 5.023 1 98.38 23 GLY B C 1
ATOM 1988 O O . GLY B 1 23 ? 2.379 5.875 4.336 1 98.38 23 GLY B O 1
ATOM 1989 N N . TRP B 1 24 ? 4.426 4.844 4.582 1 98.31 24 TRP B N 1
ATOM 1990 C CA . TRP B 1 24 ? 4.539 4.586 3.15 1 98.31 24 TRP B CA 1
ATOM 1991 C C . TRP B 1 24 ? 3.887 3.256 2.787 1 98.31 24 TRP B C 1
ATOM 1993 O O . TRP B 1 24 ? 3.621 2.988 1.612 1 98.31 24 TRP B O 1
ATOM 2003 N N . ALA B 1 25 ? 3.697 2.361 3.885 1 98.12 25 ALA B N 1
ATOM 2004 C CA . ALA B 1 25 ? 2.873 1.179 3.648 1 98.12 25 ALA B CA 1
ATOM 2005 C C . ALA B 1 25 ? 1.424 1.564 3.371 1 98.12 25 ALA B C 1
ATOM 2007 O O . ALA B 1 25 ? 0.97 2.635 3.785 1 98.12 25 ALA B O 1
ATOM 2008 N N . ASP B 1 26 ? 0.706 0.701 2.656 1 98.31 26 ASP B N 1
ATOM 2009 C CA . ASP B 1 26 ? -0.648 1.026 2.217 1 98.31 26 ASP B CA 1
ATOM 2010 C C . ASP B 1 26 ? -1.586 -0.164 2.402 1 98.31 26 ASP B C 1
ATOM 2012 O O . ASP B 1 26 ? -1.133 -1.292 2.605 1 98.31 26 ASP B O 1
ATOM 2016 N N . SER B 1 27 ? -2.828 0.068 2.525 1 98.06 27 SER B N 1
ATOM 2017 C CA . SER B 1 27 ? -3.889 -0.935 2.549 1 98.06 27 SER B CA 1
ATOM 2018 C C . SER B 1 27 ? -5.188 -0.38 1.974 1 98.06 27 SER B C 1
ATOM 2020 O O . SER B 1 27 ? -5.363 0.837 1.886 1 98.06 27 SER B O 1
ATOM 2022 N N . PRO B 1 28 ? -6.121 -1.188 1.454 1 97.56 28 PRO B N 1
ATOM 2023 C CA . PRO B 1 28 ? -7.344 -0.706 0.808 1 97.56 28 PRO B CA 1
ATOM 2024 C C . PRO B 1 28 ? -8.242 0.083 1.758 1 97.56 28 PRO B C 1
ATOM 2026 O O . PRO B 1 28 ? -8.219 -0.149 2.969 1 97.56 28 PRO B O 1
ATOM 2029 N N . LEU B 1 29 ? -9 1.029 1.213 1 98.31 29 LEU B N 1
ATOM 2030 C CA . LEU B 1 29 ? -10.094 1.649 1.951 1 98.31 29 LEU B CA 1
ATOM 2031 C C . LEU B 1 29 ? -11.109 0.603 2.404 1 98.31 29 LEU B C 1
ATOM 2033 O O . LEU B 1 29 ? -11.406 -0.341 1.669 1 98.31 29 LEU B O 1
ATOM 2037 N N . THR B 1 30 ? -11.672 0.785 3.641 1 97.81 30 THR B N 1
ATOM 2038 C CA . THR B 1 30 ? -12.727 -0.102 4.117 1 97.81 30 THR B CA 1
ATOM 2039 C C . THR B 1 30 ? -14.078 0.323 3.555 1 97.81 30 THR B C 1
ATOM 2041 O O . THR B 1 30 ? -14.227 1.436 3.043 1 97.81 30 THR B O 1
ATOM 2044 N N . VAL B 1 31 ? -15.031 -0.566 3.66 1 97.44 31 VAL B N 1
ATOM 2045 C CA . VAL B 1 31 ? -16.391 -0.229 3.254 1 97.44 31 VAL B CA 1
ATOM 2046 C C . VAL B 1 31 ? -16.891 0.96 4.066 1 97.44 31 VAL B C 1
ATOM 2048 O O . VAL B 1 31 ? -17.469 1.9 3.516 1 97.44 31 VAL B O 1
ATOM 2051 N N . LYS B 1 32 ? -16.625 0.931 5.402 1 97.69 32 LYS B N 1
ATOM 2052 C CA . LYS B 1 32 ? -16.984 2.061 6.258 1 97.69 32 LYS B CA 1
ATOM 2053 C C . LYS B 1 32 ? -16.266 3.332 5.812 1 97.69 32 LYS B C 1
ATOM 2055 O O . LYS B 1 32 ? -16.875 4.41 5.781 1 97.69 32 LYS B O 1
ATOM 2060 N N . GLY B 1 33 ? -14.969 3.143 5.473 1 98.19 33 GLY B N 1
ATOM 2061 C CA . GLY B 1 33 ? -14.195 4.277 5 1 98.19 33 GLY B CA 1
ATOM 2062 C C . GLY B 1 33 ? -14.766 4.914 3.748 1 98.19 33 GLY B C 1
ATOM 2063 O O . GLY B 1 33 ? -14.797 6.141 3.631 1 98.19 33 GLY B O 1
ATOM 2064 N N . ILE B 1 34 ? -15.219 4.133 2.824 1 98.25 34 ILE B N 1
ATOM 2065 C CA . ILE B 1 34 ? -15.82 4.613 1.584 1 98.25 34 ILE B CA 1
ATOM 2066 C C . ILE B 1 34 ? -17.141 5.316 1.887 1 98.25 34 ILE B C 1
ATOM 2068 O O . ILE B 1 34 ? -17.406 6.402 1.368 1 98.25 34 ILE B O 1
ATOM 2072 N N . ASN B 1 35 ? -17.938 4.648 2.754 1 98 35 ASN B N 1
ATOM 2073 C CA . ASN B 1 35 ? -19.234 5.238 3.092 1 98 35 ASN B CA 1
ATOM 2074 C C . ASN B 1 35 ? -19.078 6.578 3.807 1 98 35 ASN B C 1
ATOM 2076 O O . ASN B 1 35 ? -19.797 7.531 3.521 1 98 35 ASN B O 1
ATOM 2080 N N . ASP B 1 36 ? -18.141 6.68 4.766 1 97.5 36 ASP B N 1
ATOM 2081 C CA . ASP B 1 36 ? -17.844 7.938 5.445 1 97.5 36 ASP B CA 1
ATOM 2082 C C . ASP B 1 36 ? -17.328 8.984 4.465 1 97.5 36 ASP B C 1
ATOM 2084 O O . ASP B 1 36 ? -17.656 10.164 4.578 1 97.5 36 ASP B O 1
ATOM 2088 N N . LEU B 1 37 ? -16.531 8.484 3.486 1 98 37 LEU B N 1
ATOM 2089 C CA . LEU B 1 37 ? -15.945 9.375 2.492 1 98 37 LEU B CA 1
ATOM 2090 C C . LEU B 1 37 ? -17.016 9.938 1.57 1 98 37 LEU B C 1
ATOM 2092 O O . LEU B 1 37 ? -16.891 11.055 1.06 1 98 37 LEU B O 1
ATOM 2096 N N . LYS B 1 38 ? -18.078 9.172 1.381 1 97.88 38 LYS B N 1
ATOM 2097 C CA . LYS B 1 38 ? -19.172 9.664 0.565 1 97.88 38 LYS B CA 1
ATOM 2098 C C . LYS B 1 38 ? -19.797 10.906 1.188 1 97.88 38 LYS B C 1
ATOM 2100 O O . LYS B 1 38 ? -20.297 11.789 0.477 1 97.88 38 LYS B O 1
ATOM 2105 N N . ILE B 1 39 ? -19.781 11.016 2.598 1 97.88 39 ILE B N 1
ATOM 2106 C CA . ILE B 1 39 ? -20.266 12.203 3.289 1 97.88 39 ILE B CA 1
ATOM 2107 C C . ILE B 1 39 ? -19.375 13.398 2.949 1 97.88 39 ILE B C 1
ATOM 2109 O O . ILE B 1 39 ? -19.875 14.469 2.594 1 97.88 39 ILE B O 1
ATOM 2113 N N . THR B 1 40 ? -18.078 13.148 3.008 1 98.31 40 THR B N 1
ATOM 2114 C CA . THR B 1 40 ? -17.125 14.18 2.617 1 98.31 40 THR B CA 1
ATOM 2115 C C . THR B 1 40 ? -17.344 14.609 1.17 1 98.31 40 THR B C 1
ATOM 2117 O O . THR B 1 40 ? -17.453 15.797 0.877 1 98.31 40 THR B O 1
ATOM 2120 N N . ALA B 1 41 ? -17.453 13.617 0.308 1 98.25 41 ALA B N 1
ATOM 2121 C CA . ALA B 1 41 ? -17.609 13.867 -1.122 1 98.25 41 ALA B CA 1
ATOM 2122 C C . ALA B 1 41 ? -18.906 14.633 -1.401 1 98.25 41 ALA B C 1
ATOM 2124 O O . ALA B 1 41 ? -18.922 15.578 -2.195 1 98.25 41 ALA B O 1
ATOM 2125 N N . SER B 1 42 ? -19.969 14.188 -0.759 1 97.62 42 SER B N 1
ATOM 2126 C CA . SER B 1 42 ? -21.25 14.844 -0.949 1 97.62 42 SER B CA 1
ATOM 2127 C C . SER B 1 42 ? -21.203 16.297 -0.49 1 97.62 42 SER B C 1
ATOM 2129 O O . SER B 1 42 ? -21.719 17.188 -1.179 1 97.62 42 SER B O 1
ATOM 2131 N N . ASN B 1 43 ? -20.594 16.562 0.671 1 98 43 ASN B N 1
ATOM 2132 C CA . ASN B 1 43 ? -20.516 17.922 1.219 1 98 43 ASN B CA 1
ATOM 2133 C C . ASN B 1 43 ? -19.609 18.812 0.371 1 98 43 ASN B C 1
ATOM 2135 O O . ASN B 1 43 ? -19.734 20.047 0.415 1 98 43 ASN B O 1
ATOM 2139 N N . LEU B 1 44 ? -18.781 18.188 -0.476 1 96.75 44 LEU B N 1
ATOM 2140 C CA . LEU B 1 44 ? -17.891 18.953 -1.342 1 96.75 44 LEU B CA 1
ATOM 2141 C C . LEU B 1 44 ? -18.406 18.953 -2.777 1 96.75 44 LEU B C 1
ATOM 2143 O O . LEU B 1 44 ? -17.781 19.547 -3.662 1 96.75 44 LEU B O 1
ATOM 2147 N N . SER B 1 45 ? -19.562 18.312 -3.031 1 96.44 45 SER B N 1
ATOM 2148 C CA . SER B 1 45 ? -20.031 18.062 -4.387 1 96.44 45 SER B CA 1
ATOM 2149 C C . SER B 1 45 ? -20.328 19.375 -5.121 1 96.44 45 SER B C 1
ATOM 2151 O O . SER B 1 45 ? -20.25 19.422 -6.348 1 96.44 45 SER B O 1
ATOM 2153 N N . GLN B 1 46 ? -20.656 20.391 -4.391 1 94.25 46 GLN B N 1
ATOM 2154 C CA . GLN B 1 46 ? -21.016 21.656 -5.016 1 94.25 46 GLN B CA 1
ATOM 2155 C C . GLN B 1 46 ? -19.922 22.688 -4.844 1 94.25 46 GLN B C 1
ATOM 2157 O O . GLN B 1 46 ? -20.109 23.875 -5.145 1 94.25 46 GLN B O 1
ATOM 2162 N N . VAL B 1 47 ? -18.703 22.375 -4.309 1 95.56 47 VAL B N 1
ATOM 2163 C CA . VAL B 1 47 ? -17.531 23.25 -4.227 1 95.56 47 VAL B CA 1
ATOM 2164 C C . VAL B 1 47 ? -16.719 23.141 -5.512 1 95.56 47 VAL B C 1
ATOM 2166 O O . VAL B 1 47 ? -16.344 22.047 -5.934 1 95.56 47 VAL B O 1
ATOM 2169 N N . HIS B 1 48 ? -16.547 24.219 -6.18 1 96.44 48 HIS B N 1
ATOM 2170 C CA . HIS B 1 48 ? -15.781 24.234 -7.426 1 96.44 48 HIS B CA 1
ATOM 2171 C C . HIS B 1 48 ? -14.281 24.141 -7.152 1 96.44 48 HIS B C 1
ATOM 2173 O O . HIS B 1 48 ? -13.734 24.953 -6.398 1 96.44 48 HIS B O 1
ATOM 2179 N N . PHE B 1 49 ? -13.641 23.156 -7.723 1 97.62 49 PHE B N 1
ATOM 2180 C CA . PHE B 1 49 ? -12.195 23 -7.719 1 97.62 49 PHE B CA 1
ATOM 2181 C C . PHE B 1 49 ? -11.633 23.125 -9.133 1 97.62 49 PHE B C 1
ATOM 2183 O O . PHE B 1 49 ? -12.148 22.5 -10.062 1 97.62 49 PHE B O 1
ATOM 2190 N N . ASP B 1 50 ? -10.57 23.938 -9.219 1 97.25 50 ASP B N 1
ATOM 2191 C CA . ASP B 1 50 ? -9.883 24.047 -10.5 1 97.25 50 ASP B CA 1
ATOM 2192 C C . ASP B 1 50 ? -9.078 22.781 -10.797 1 97.25 50 ASP B C 1
ATOM 2194 O O . ASP B 1 50 ? -8.961 22.375 -11.953 1 97.25 50 ASP B O 1
ATOM 2198 N N . LYS B 1 51 ? -8.438 22.172 -9.82 1 97.88 51 LYS B N 1
ATOM 2199 C CA . LYS B 1 51 ? -7.645 20.953 -9.93 1 97.88 51 LYS B CA 1
ATOM 2200 C C . LYS B 1 51 ? -7.703 20.141 -8.633 1 97.88 51 LYS B C 1
ATOM 2202 O O . LYS B 1 51 ? -7.934 20.703 -7.555 1 97.88 51 LYS B O 1
ATOM 2207 N N . MET B 1 52 ? -7.594 18.859 -8.797 1 98.56 52 MET B N 1
ATOM 2208 C CA . MET B 1 52 ? -7.461 17.969 -7.656 1 98.56 52 MET B CA 1
ATOM 2209 C C . MET B 1 52 ? -6.145 17.188 -7.723 1 98.56 52 MET B C 1
ATOM 2211 O O . MET B 1 52 ? -5.66 16.875 -8.805 1 98.56 52 MET B O 1
ATOM 2215 N N . TYR B 1 53 ? -5.531 16.953 -6.594 1 98.56 53 TYR B N 1
ATOM 2216 C CA . TYR B 1 53 ? -4.277 16.234 -6.426 1 98.56 53 TYR B CA 1
ATOM 2217 C C . TYR B 1 53 ? -4.41 15.156 -5.355 1 98.56 53 TYR B C 1
ATOM 2219 O O . TYR B 1 53 ? -5.379 15.141 -4.594 1 98.56 53 TYR B O 1
ATOM 2227 N N . SER B 1 54 ? -3.443 14.258 -5.371 1 98.62 54 SER B N 1
ATOM 2228 C CA . SER B 1 54 ? -3.289 13.312 -4.27 1 98.62 54 SER B CA 1
ATOM 2229 C C . SER B 1 54 ? -1.826 12.93 -4.07 1 98.62 54 SER B C 1
ATOM 2231 O O . SER B 1 54 ? -0.991 13.172 -4.945 1 98.62 54 SER B O 1
ATOM 2233 N N . SER B 1 55 ? -1.476 12.484 -2.883 1 98.5 55 SER B N 1
ATOM 2234 C CA . SER B 1 55 ? -0.246 11.703 -2.785 1 98.5 55 SER B CA 1
ATOM 2235 C C . SER B 1 55 ? -0.286 10.492 -3.711 1 98.5 55 SER B C 1
ATOM 2237 O O . SER B 1 55 ? -1.313 10.211 -4.332 1 98.5 55 SER B O 1
ATOM 2239 N N . ASP B 1 56 ? 0.918 9.773 -3.857 1 97.5 56 ASP B N 1
ATOM 2240 C CA . ASP B 1 56 ? 0.949 8.68 -4.816 1 97.5 56 ASP B CA 1
ATOM 2241 C C . ASP B 1 56 ? 0.663 7.344 -4.133 1 97.5 56 ASP B C 1
ATOM 2243 O O . ASP B 1 56 ? 0.932 6.281 -4.695 1 97.5 56 ASP B O 1
ATOM 2247 N N . LEU B 1 57 ? 0.146 7.352 -2.879 1 97.81 57 LEU B N 1
ATOM 2248 C CA . LEU B 1 57 ? -0.287 6.117 -2.234 1 97.81 57 LEU B CA 1
ATOM 2249 C C . LEU B 1 57 ? -1.738 5.801 -2.582 1 97.81 57 LEU B C 1
ATOM 2251 O O . LEU B 1 57 ? -2.574 6.703 -2.648 1 97.81 57 LEU B O 1
ATOM 2255 N N . LYS B 1 58 ? -2.016 4.512 -2.779 1 97.75 58 LYS B N 1
ATOM 2256 C CA . LYS B 1 58 ? -3.285 4.062 -3.342 1 97.75 58 LYS B CA 1
ATOM 2257 C C . LYS B 1 58 ? -4.461 4.551 -2.502 1 97.75 58 LYS B C 1
ATOM 2259 O O . LYS B 1 58 ? -5.523 4.875 -3.039 1 97.75 58 LYS B O 1
ATOM 2264 N N . ARG B 1 59 ? -4.383 4.594 -1.106 1 98.38 59 ARG B N 1
ATOM 2265 C CA . ARG B 1 59 ? -5.469 5.055 -0.248 1 98.38 59 ARG B CA 1
ATOM 2266 C C . ARG B 1 59 ? -5.828 6.504 -0.547 1 98.38 59 ARG B C 1
ATOM 2268 O O . ARG B 1 59 ? -7 6.883 -0.495 1 98.38 59 ARG B O 1
ATOM 2275 N N . ALA B 1 60 ? -4.836 7.387 -0.885 1 98.75 60 ALA B N 1
ATOM 2276 C CA . ALA B 1 60 ? -5.074 8.781 -1.244 1 98.75 60 ALA B CA 1
ATOM 2277 C C . ALA B 1 60 ? -5.605 8.898 -2.67 1 98.75 60 ALA B C 1
ATOM 2279 O O . ALA B 1 60 ? -6.504 9.703 -2.938 1 98.75 60 ALA B O 1
ATOM 2280 N N . ILE B 1 61 ? -5.102 8.023 -3.592 1 98.12 61 ILE B N 1
ATOM 2281 C CA . ILE B 1 61 ? -5.551 8.016 -4.98 1 98.12 61 ILE B CA 1
ATOM 2282 C C . ILE B 1 61 ? -7.023 7.625 -5.047 1 98.12 61 ILE B C 1
ATOM 2284 O O . ILE B 1 61 ? -7.82 8.289 -5.711 1 98.12 61 ILE B O 1
ATOM 2288 N N . ASP B 1 62 ? -7.375 6.566 -4.332 1 98.12 62 ASP B N 1
ATOM 2289 C CA . ASP B 1 62 ? -8.766 6.121 -4.34 1 98.12 62 ASP B CA 1
ATOM 2290 C C . ASP B 1 62 ? -9.68 7.18 -3.734 1 98.12 62 ASP B C 1
ATOM 2292 O O . ASP B 1 62 ? -10.805 7.375 -4.203 1 98.12 62 ASP B O 1
ATOM 2296 N N . THR B 1 63 ? -9.266 7.891 -2.715 1 98.88 63 THR B N 1
ATOM 2297 C CA . THR B 1 63 ? -10.031 8.93 -2.033 1 98.88 63 THR B CA 1
ATOM 2298 C C . THR B 1 63 ? -10.297 10.102 -2.967 1 98.88 63 THR B C 1
ATOM 2300 O O . THR B 1 63 ? -11.43 10.562 -3.086 1 98.88 63 THR B O 1
ATOM 2303 N N . VAL B 1 64 ? -9.266 10.578 -3.639 1 98.81 64 VAL B N 1
ATOM 2304 C CA . VAL B 1 64 ? -9.43 11.758 -4.48 1 98.81 64 VAL B CA 1
ATOM 2305 C C . VAL B 1 64 ? -10.336 11.422 -5.664 1 98.81 64 VAL B C 1
ATOM 2307 O O . VAL B 1 64 ? -11.109 12.266 -6.125 1 98.81 64 VAL B O 1
ATOM 2310 N N . HIS B 1 65 ? -10.25 10.172 -6.18 1 98.12 65 HIS B N 1
ATOM 2311 C CA . HIS B 1 65 ? -11.102 9.789 -7.297 1 98.12 65 HIS B CA 1
ATOM 2312 C C . HIS B 1 65 ? -12.57 9.719 -6.875 1 98.12 65 HIS B C 1
ATOM 2314 O O . HIS B 1 65 ? -13.453 10.102 -7.641 1 98.12 65 HIS B O 1
ATOM 2320 N N . LEU B 1 66 ? -12.883 9.203 -5.641 1 98.25 66 LEU B N 1
ATOM 2321 C CA . LEU B 1 66 ? -14.258 9.188 -5.141 1 98.25 66 LEU B CA 1
ATOM 2322 C C . LEU B 1 66 ? -14.812 10.602 -5.031 1 98.25 66 LEU B C 1
ATOM 2324 O O . LEU B 1 66 ? -15.953 10.859 -5.418 1 98.25 66 LEU B O 1
ATOM 2328 N N . ILE B 1 67 ? -14.016 11.57 -4.5 1 98.5 67 ILE B N 1
ATOM 2329 C CA . ILE B 1 67 ? -14.43 12.961 -4.348 1 98.5 67 ILE B CA 1
ATOM 2330 C C . ILE B 1 67 ? -14.648 13.586 -5.719 1 98.5 67 ILE B C 1
ATOM 2332 O O . ILE B 1 67 ? -15.656 14.266 -5.941 1 98.5 67 ILE B O 1
ATOM 2336 N N . ALA B 1 68 ? -13.727 13.305 -6.633 1 98.44 68 ALA B N 1
ATOM 2337 C CA . ALA B 1 68 ? -13.828 13.859 -7.98 1 98.44 68 ALA B CA 1
ATOM 2338 C C . ALA B 1 68 ? -15.078 13.336 -8.695 1 98.44 68 ALA B C 1
ATOM 2340 O O . ALA B 1 68 ? -15.789 14.102 -9.352 1 98.44 68 ALA B O 1
ATOM 2341 N N . ASP B 1 69 ? -15.336 12.062 -8.547 1 97.12 69 ASP B N 1
ATOM 2342 C CA . ASP B 1 69 ? -16.469 11.43 -9.211 1 97.12 69 ASP B CA 1
ATOM 2343 C C . ASP B 1 69 ? -17.797 11.984 -8.688 1 97.12 69 ASP B C 1
ATOM 2345 O O . ASP B 1 69 ? -18.797 11.977 -9.391 1 97.12 69 ASP B O 1
ATOM 2349 N N . THR B 1 70 ? -17.828 12.461 -7.488 1 97 70 THR B N 1
ATOM 2350 C CA . THR B 1 70 ? -19.047 12.945 -6.844 1 97 70 THR B CA 1
ATOM 2351 C C . THR B 1 70 ? -19.234 14.445 -7.074 1 97 70 THR B C 1
ATOM 2353 O O . THR B 1 70 ? -20.312 14.977 -6.883 1 97 70 THR B O 1
ATOM 2356 N N . ASN B 1 71 ? -18.172 15.133 -7.414 1 95.75 71 ASN B N 1
ATOM 2357 C CA . ASN B 1 71 ? -18.234 16.578 -7.637 1 95.75 71 ASN B CA 1
ATOM 2358 C C . ASN B 1 71 ? -19.062 16.922 -8.875 1 95.75 71 ASN B C 1
ATOM 2360 O O . ASN B 1 71 ? -18.875 16.312 -9.938 1 95.75 71 ASN B O 1
ATOM 2364 N N . GLU B 1 72 ? -19.906 17.781 -8.734 1 95.56 72 GLU B N 1
ATOM 2365 C CA . GLU B 1 72 ? -20.906 18.016 -9.773 1 95.56 72 GLU B CA 1
ATOM 2366 C C . GLU B 1 72 ? -20.625 19.312 -10.523 1 95.56 72 GLU B C 1
ATOM 2368 O O . GLU B 1 72 ? -21.203 19.562 -11.594 1 95.56 72 GLU B O 1
ATOM 2373 N N . VAL B 1 73 ? -19.656 20.062 -10.148 1 94.25 73 VAL B N 1
ATOM 2374 C CA . VAL B 1 73 ? -19.609 21.422 -10.656 1 94.25 73 VAL B CA 1
ATOM 2375 C C . VAL B 1 73 ? -18.219 21.734 -11.195 1 94.25 73 VAL B C 1
ATOM 2377 O O . VAL B 1 73 ? -17.938 22.859 -11.625 1 94.25 73 VAL B O 1
ATOM 2380 N N . SER B 1 74 ? -17.359 20.812 -11.047 1 95.25 74 SER B N 1
ATOM 2381 C CA . SER B 1 74 ? -15.992 21.031 -11.484 1 95.25 74 SER B CA 1
ATOM 2382 C C . SER B 1 74 ? -15.672 20.219 -12.734 1 95.25 74 SER B C 1
ATOM 2384 O O . SER B 1 74 ? -16.203 19.125 -12.914 1 95.25 74 SER B O 1
ATOM 2386 N N . GLU B 1 75 ? -14.898 20.688 -13.609 1 92.88 75 GLU B N 1
ATOM 2387 C CA . GLU B 1 75 ? -14.242 19.922 -14.672 1 92.88 75 GLU B CA 1
ATOM 2388 C C . GLU B 1 75 ? -12.867 19.453 -14.227 1 92.88 75 GLU B C 1
ATOM 2390 O O . GLU B 1 75 ? -11.859 20.125 -14.469 1 92.88 75 GLU B O 1
ATOM 2395 N N . ILE B 1 76 ? -12.961 18.266 -13.648 1 88.38 76 ILE B N 1
ATOM 2396 C CA . ILE B 1 76 ? -11.734 17.734 -13.062 1 88.38 76 ILE B CA 1
ATOM 2397 C C . ILE B 1 76 ? -10.93 16.984 -14.125 1 88.38 76 ILE B C 1
ATOM 2399 O O . ILE B 1 76 ? -11.453 16.094 -14.789 1 88.38 76 ILE B O 1
ATOM 2403 N N . GLY B 1 77 ? -9.883 17.469 -14.68 1 88.62 77 GLY B N 1
ATOM 2404 C CA . GLY B 1 77 ? -8.984 16.781 -15.586 1 88.62 77 GLY B CA 1
ATOM 2405 C C . GLY B 1 77 ? -8.18 15.688 -14.914 1 88.62 77 GLY B C 1
ATOM 2406 O O . GLY B 1 77 ? -8.68 14.992 -14.031 1 88.62 77 GLY B O 1
ATOM 2407 N N . LYS B 1 78 ? -7.07 15.383 -15.516 1 91.75 78 LYS B N 1
ATOM 2408 C CA . LYS B 1 78 ? -6.168 14.375 -14.961 1 91.75 78 LYS B CA 1
ATOM 2409 C C . LYS B 1 78 ? -5.746 14.734 -13.539 1 91.75 78 LYS B C 1
ATOM 2411 O O . LYS B 1 78 ? -5.344 15.867 -13.273 1 91.75 78 LYS B O 1
ATOM 2416 N N . ILE B 1 79 ? -5.918 13.852 -12.633 1 97.25 79 ILE B N 1
ATOM 2417 C CA . ILE B 1 79 ? -5.504 14.039 -11.242 1 97.25 79 ILE B CA 1
ATOM 2418 C C . ILE B 1 79 ? -4.02 13.703 -11.102 1 97.25 79 ILE B C 1
ATOM 2420 O O . ILE B 1 79 ? -3.602 12.57 -11.359 1 97.25 79 ILE B O 1
ATOM 2424 N N . LYS B 1 80 ? -3.164 14.625 -10.867 1 96.31 80 LYS B N 1
ATOM 2425 C CA . LYS B 1 80 ? -1.718 14.469 -10.727 1 96.31 80 LYS B CA 1
ATOM 2426 C C . LYS B 1 80 ? -1.352 14 -9.32 1 96.31 80 LYS B C 1
ATOM 2428 O O . LYS B 1 80 ? -1.898 14.484 -8.328 1 96.31 80 LYS B O 1
ATOM 2433 N N . LYS B 1 81 ? -0.514 13.102 -9.281 1 97.5 81 LYS B N 1
ATOM 2434 C CA . LYS B 1 81 ? 0.013 12.586 -8.016 1 97.5 81 LYS B CA 1
ATOM 2435 C C . LYS B 1 81 ? 1.24 13.383 -7.574 1 97.5 81 LYS B C 1
ATOM 2437 O O . LYS B 1 81 ? 2.119 13.68 -8.383 1 97.5 81 LYS B O 1
ATOM 2442 N N . LEU B 1 82 ? 1.404 13.711 -6.312 1 97.94 82 LEU B N 1
ATOM 2443 C CA . LEU B 1 82 ? 2.535 14.43 -5.734 1 97.94 82 LEU B CA 1
ATOM 2444 C C . LEU B 1 82 ? 3.154 13.633 -4.59 1 97.94 82 LEU B C 1
ATOM 2446 O O . LEU B 1 82 ? 2.703 13.727 -3.447 1 97.94 82 LEU B O 1
ATOM 2450 N N . PRO B 1 83 ? 4.191 12.906 -4.887 1 97.62 83 PRO B N 1
ATOM 2451 C CA . PRO B 1 83 ? 4.812 12.008 -3.904 1 97.62 83 PRO B CA 1
ATOM 2452 C C . PRO B 1 83 ? 5.277 12.742 -2.648 1 97.62 83 PRO B C 1
ATOM 2454 O O . PRO B 1 83 ? 5.328 12.156 -1.567 1 97.62 83 PRO B O 1
ATOM 2457 N N . ALA B 1 84 ? 5.617 14.078 -2.811 1 98.12 84 ALA B N 1
ATOM 2458 C CA . ALA B 1 84 ? 6.09 14.844 -1.662 1 98.12 84 ALA B CA 1
ATOM 2459 C C . ALA B 1 84 ? 5.008 14.953 -0.592 1 98.12 84 ALA B C 1
ATOM 2461 O O . ALA B 1 84 ? 5.293 15.305 0.556 1 98.12 84 ALA B O 1
ATOM 2462 N N . PHE B 1 85 ? 3.717 14.633 -0.929 1 98.62 85 PHE B N 1
ATOM 2463 C CA . PHE B 1 85 ? 2.605 14.727 0.012 1 98.62 85 PHE B CA 1
ATOM 2464 C C . PHE B 1 85 ? 2.295 13.367 0.627 1 98.62 85 PHE B C 1
ATOM 2466 O O . PHE B 1 85 ? 1.255 13.195 1.264 1 98.62 85 PHE B O 1
ATOM 2473 N N . ARG B 1 86 ? 3.219 12.391 0.517 1 98.44 86 ARG B N 1
ATOM 2474 C CA . ARG B 1 86 ? 3.1 11.109 1.195 1 98.44 86 ARG B CA 1
ATOM 2475 C C . ARG B 1 86 ? 3.045 11.289 2.709 1 98.44 86 ARG B C 1
ATOM 2477 O O . ARG B 1 86 ? 3.492 12.312 3.232 1 98.44 86 ARG B O 1
ATOM 2484 N N . GLU B 1 87 ? 2.529 10.258 3.309 1 98.69 87 GLU B N 1
ATOM 2485 C CA . GLU B 1 87 ? 2.592 10.164 4.766 1 98.69 87 GLU B CA 1
ATOM 2486 C C . GLU B 1 87 ? 4.035 10.094 5.25 1 98.69 87 GLU B C 1
ATOM 2488 O O . GLU B 1 87 ? 4.949 9.812 4.469 1 98.69 87 GLU B O 1
ATOM 2493 N N . VAL B 1 88 ? 4.254 10.445 6.551 1 98.12 88 VAL B N 1
ATOM 2494 C CA . VAL B 1 88 ? 5.547 10.289 7.207 1 98.12 88 VAL B CA 1
ATOM 2495 C C . VAL B 1 88 ? 6.043 8.859 7.039 1 98.12 88 VAL B C 1
ATOM 2497 O O . VAL B 1 88 ? 5.266 7.906 7.176 1 98.12 88 VAL B O 1
ATOM 2500 N N . PHE B 1 89 ? 7.328 8.703 6.602 1 98.69 89 PHE B N 1
ATOM 2501 C CA . PHE B 1 89 ? 7.93 7.383 6.477 1 98.69 89 PHE B CA 1
ATOM 2502 C C . PHE B 1 89 ? 8.367 6.859 7.84 1 98.69 89 PHE B C 1
ATOM 2504 O O . PHE B 1 89 ? 9.25 7.441 8.477 1 98.69 89 PHE B O 1
ATOM 2511 N N . PHE B 1 90 ? 7.828 5.73 8.375 1 98.44 90 PHE B N 1
ATOM 2512 C CA . PHE B 1 90 ? 8.086 5.227 9.711 1 98.44 90 PHE B CA 1
ATOM 2513 C C . PHE B 1 90 ? 9.117 4.105 9.68 1 98.44 90 PHE B C 1
ATOM 2515 O O . PHE B 1 90 ? 9.383 3.465 10.703 1 98.44 90 PHE B O 1
ATOM 2522 N N . GLY B 1 91 ? 9.719 3.84 8.398 1 97.94 91 GLY B N 1
ATOM 2523 C CA . GLY B 1 91 ? 10.797 2.869 8.281 1 97.94 91 GLY B CA 1
ATOM 2524 C C . GLY B 1 91 ? 10.359 1.45 8.586 1 97.94 91 GLY B C 1
ATOM 2525 O O . GLY B 1 91 ? 9.367 0.97 8.039 1 97.94 91 GLY B O 1
ATOM 2526 N N . THR B 1 92 ? 11.109 0.796 9.484 1 97.38 92 THR B N 1
ATOM 2527 C CA . THR B 1 92 ? 10.883 -0.606 9.82 1 97.38 92 THR B CA 1
ATOM 2528 C C . THR B 1 92 ? 9.539 -0.788 10.516 1 97.38 92 THR B C 1
ATOM 2530 O O . THR B 1 92 ? 8.992 -1.892 10.547 1 97.38 92 THR B O 1
ATOM 2533 N N . PHE B 1 93 ? 8.906 0.272 11.062 1 98.38 93 PHE B N 1
ATOM 2534 C CA . PHE B 1 93 ? 7.672 0.194 11.836 1 98.38 93 PHE B CA 1
ATOM 2535 C C . PHE B 1 93 ? 6.461 0.068 10.922 1 98.38 93 PHE B C 1
ATOM 2537 O O . PHE B 1 93 ? 5.352 -0.214 11.383 1 98.38 93 PHE B O 1
ATOM 2544 N N . GLU B 1 94 ? 6.684 0.334 9.562 1 98.62 94 GLU B N 1
ATOM 2545 C CA . GLU B 1 94 ? 5.566 0.192 8.633 1 98.62 94 GLU B CA 1
ATOM 2546 C C . GLU B 1 94 ? 4.875 -1.157 8.805 1 98.62 94 GLU B C 1
ATOM 2548 O O . GLU B 1 94 ? 5.523 -2.205 8.734 1 98.62 94 GLU B O 1
ATOM 2553 N N . GLY B 1 95 ? 3.506 -1.108 9.055 1 98.25 95 GLY B N 1
ATOM 2554 C CA . GLY B 1 95 ? 2.717 -2.324 9.172 1 98.25 95 GLY B CA 1
ATOM 2555 C C . GLY B 1 95 ? 2.688 -2.885 10.586 1 98.25 95 GLY B C 1
ATOM 2556 O O . GLY B 1 95 ? 1.91 -3.793 10.883 1 98.25 95 GLY B O 1
ATOM 2557 N N . ASP B 1 96 ? 3.547 -2.41 11.492 1 97.44 96 ASP B N 1
ATOM 2558 C CA . ASP B 1 96 ? 3.572 -2.889 12.875 1 97.44 96 ASP B CA 1
ATOM 2559 C C . ASP B 1 96 ? 2.383 -2.35 13.664 1 97.44 96 ASP B C 1
ATOM 2561 O O . ASP B 1 96 ? 1.697 -1.429 13.211 1 97.44 96 ASP B O 1
ATOM 2565 N N . ASP B 1 97 ? 2.092 -2.922 14.805 1 97 97 ASP B N 1
ATOM 2566 C CA . ASP B 1 97 ? 1.062 -2.439 15.719 1 97 97 ASP B CA 1
ATOM 2567 C C . ASP B 1 97 ? 1.391 -1.036 16.219 1 97 97 ASP B C 1
ATOM 2569 O O . ASP B 1 97 ? 2.504 -0.782 16.688 1 97 97 ASP B O 1
ATOM 2573 N N . ILE B 1 98 ? 0.463 -0.101 16.188 1 97.69 98 ILE B N 1
ATOM 2574 C CA . ILE B 1 98 ? 0.667 1.309 16.5 1 97.69 98 ILE B CA 1
ATOM 2575 C C . ILE B 1 98 ? 1.05 1.458 17.969 1 97.69 98 ILE B C 1
ATOM 2577 O O . ILE B 1 98 ? 1.991 2.182 18.297 1 97.69 98 ILE B O 1
ATOM 2581 N N . ASP B 1 99 ? 0.325 0.764 18.859 1 97.75 99 ASP B N 1
ATOM 2582 C CA . ASP B 1 99 ? 0.57 0.902 20.281 1 97.75 99 ASP B CA 1
ATOM 2583 C C . ASP B 1 99 ? 1.98 0.441 20.656 1 97.75 99 ASP B C 1
ATOM 2585 O O . ASP B 1 99 ? 2.697 1.131 21.375 1 97.75 99 ASP B O 1
ATOM 2589 N N . GLU B 1 100 ? 2.346 -0.723 20.062 1 97.56 100 GLU B N 1
ATOM 2590 C CA . GLU B 1 100 ? 3.693 -1.229 20.312 1 97.56 100 GLU B CA 1
ATOM 2591 C C . GLU B 1 100 ? 4.75 -0.268 19.781 1 97.56 100 GLU B C 1
ATOM 2593 O O . GLU B 1 100 ? 5.793 -0.073 20.406 1 97.56 100 GLU B O 1
ATOM 2598 N N . THR B 1 101 ? 4.574 0.296 18.641 1 97.88 101 THR B N 1
ATOM 2599 C CA . THR B 1 101 ? 5.496 1.235 18.016 1 97.88 101 THR B CA 1
ATOM 2600 C C . THR B 1 101 ? 5.68 2.475 18.891 1 97.88 101 THR B C 1
ATOM 2602 O O . THR B 1 101 ? 6.809 2.904 19.141 1 97.88 101 THR B O 1
ATOM 2605 N N . TRP B 1 102 ? 4.566 3.07 19.406 1 97.69 102 TRP B N 1
ATOM 2606 C CA . TRP B 1 102 ? 4.641 4.285 20.203 1 97.69 102 TRP B CA 1
ATOM 2607 C C . TRP B 1 102 ? 5.367 4.027 21.516 1 97.69 102 TRP B C 1
ATOM 2609 O O . TRP B 1 102 ? 6.094 4.895 22.016 1 97.69 102 TRP B O 1
ATOM 2619 N N . GLU B 1 103 ? 5.211 2.764 22.078 1 98.38 103 GLU B N 1
ATOM 2620 C CA . GLU B 1 103 ? 5.961 2.426 23.281 1 98.38 103 GLU B CA 1
ATOM 2621 C C . GLU B 1 103 ? 7.465 2.463 23.031 1 98.38 103 GLU B C 1
ATOM 2623 O O . GLU B 1 103 ? 8.227 3.008 23.828 1 98.38 103 GLU B O 1
ATOM 2628 N N . LYS B 1 104 ? 7.871 1.925 21.938 1 98.06 104 LYS B N 1
ATOM 2629 C CA . LYS B 1 104 ? 9.289 1.921 21.578 1 98.06 104 LYS B CA 1
ATOM 2630 C C . LYS B 1 104 ? 9.805 3.34 21.344 1 98.06 104 LYS B C 1
ATOM 2632 O O . LYS B 1 104 ? 10.922 3.672 21.734 1 98.06 104 LYS B O 1
ATOM 2637 N N . VAL B 1 105 ? 9.008 4.207 20.703 1 98.25 105 VAL B N 1
ATOM 2638 C CA . VAL B 1 105 ? 9.383 5.586 20.406 1 98.25 105 VAL B CA 1
ATOM 2639 C C . VAL B 1 105 ? 9.5 6.383 21.703 1 98.25 105 VAL B C 1
ATOM 2641 O O . VAL B 1 105 ? 10.438 7.164 21.875 1 98.25 105 VAL B O 1
ATOM 2644 N N . ALA B 1 106 ? 8.508 6.16 22.625 1 97.69 106 ALA B N 1
ATOM 2645 C CA . ALA B 1 106 ? 8.562 6.84 23.906 1 97.69 106 ALA B CA 1
ATOM 2646 C C . ALA B 1 106 ? 9.875 6.535 24.641 1 97.69 106 ALA B C 1
ATOM 2648 O O . ALA B 1 106 ? 10.562 7.449 25.094 1 97.69 106 ALA B O 1
ATOM 2649 N N . VAL B 1 107 ? 10.32 5.25 24.609 1 98.5 107 VAL B N 1
ATOM 2650 C CA . VAL B 1 107 ? 11.531 4.812 25.297 1 98.5 107 VAL B CA 1
ATOM 2651 C C . VAL B 1 107 ? 12.758 5.402 24.609 1 98.5 107 VAL B C 1
ATOM 2653 O O . VAL B 1 107 ? 13.672 5.91 25.266 1 98.5 107 VAL B O 1
ATOM 2656 N N . ALA B 1 108 ? 12.797 5.383 23.297 1 97.88 108 ALA B N 1
ATOM 2657 C CA . ALA B 1 108 ? 13.914 5.918 22.547 1 97.88 108 ALA B CA 1
ATOM 2658 C C . ALA B 1 108 ? 14.062 7.422 22.766 1 97.88 108 ALA B C 1
ATOM 2660 O O . ALA B 1 108 ? 15.164 7.965 22.656 1 97.88 108 ALA B O 1
ATOM 2661 N N . GLY B 1 109 ? 12.984 8.078 23.062 1 96.56 109 GLY B N 1
ATOM 2662 C CA . GLY B 1 109 ? 12.992 9.508 23.328 1 96.56 109 GLY B CA 1
ATOM 2663 C C . GLY B 1 109 ? 13.328 9.836 24.781 1 96.56 109 GLY B C 1
ATOM 2664 O O . GLY B 1 109 ? 13.359 11.008 25.172 1 96.56 109 GLY B O 1
ATOM 2665 N N . GLY B 1 110 ? 13.609 8.93 25.547 1 95.81 110 GLY B N 1
ATOM 2666 C CA . GLY B 1 110 ? 14.008 9.141 26.938 1 95.81 110 GLY B CA 1
ATOM 2667 C C . GLY B 1 110 ? 12.844 9.141 27.906 1 95.81 110 GLY B C 1
ATOM 2668 O O . GLY B 1 110 ? 13 9.523 29.062 1 95.81 110 GLY B O 1
ATOM 2669 N N . MET B 1 111 ? 11.719 8.648 27.5 1 96.12 111 MET B N 1
ATOM 2670 C CA . MET B 1 111 ? 10.539 8.594 28.359 1 96.12 111 MET B CA 1
ATOM 2671 C C . MET B 1 111 ? 10.312 7.18 28.875 1 96.12 111 MET B C 1
ATOM 2673 O O . MET B 1 111 ? 10.875 6.219 28.359 1 96.12 111 MET B O 1
ATOM 2677 N N . LYS B 1 112 ? 9.5 7.02 29.969 1 96.06 112 LYS B N 1
ATOM 2678 C CA . LYS B 1 112 ? 8.961 5.711 30.328 1 96.06 112 LYS B CA 1
ATOM 2679 C C . LYS B 1 112 ? 8.047 5.172 29.234 1 96.06 112 LYS B C 1
ATOM 2681 O O . LYS B 1 112 ? 7.465 5.945 28.469 1 96.06 112 LYS B O 1
ATOM 2686 N N . PRO B 1 113 ? 7.844 3.908 29.172 1 93.38 113 PRO B N 1
ATOM 2687 C CA . PRO B 1 113 ? 7 3.33 28.125 1 93.38 113 PRO B CA 1
ATOM 2688 C C . PRO B 1 113 ? 5.559 3.832 28.188 1 93.38 113 PRO B C 1
ATOM 2690 O O . PRO B 1 113 ? 4.949 3.854 29.266 1 93.38 113 PRO B O 1
ATOM 2693 N N . THR B 1 114 ? 5.055 4.324 27.078 1 97.56 114 THR B N 1
ATOM 2694 C CA . THR B 1 114 ? 3.664 4.738 26.922 1 97.56 114 THR B CA 1
ATOM 2695 C C . THR B 1 114 ? 3.244 4.668 25.453 1 97.56 114 THR B C 1
ATOM 2697 O O . THR B 1 114 ? 4.059 4.895 24.562 1 97.56 114 THR B O 1
ATOM 2700 N N . ASN B 1 115 ? 1.923 4.223 25.266 1 95.38 115 ASN B N 1
ATOM 2701 C CA . ASN B 1 115 ? 1.425 4.168 23.906 1 95.38 115 ASN B CA 1
ATOM 2702 C C . ASN B 1 115 ? 0.554 5.379 23.578 1 95.38 115 ASN B C 1
ATOM 2704 O O . ASN B 1 115 ? -0.12 5.402 22.547 1 95.38 115 ASN B O 1
ATOM 2708 N N . ASP B 1 116 ? 0.51 6.406 24.5 1 95.5 116 ASP B N 1
ATOM 2709 C CA . ASP B 1 116 ? -0.213 7.656 24.297 1 95.5 116 ASP B CA 1
ATOM 2710 C C . ASP B 1 116 ? 0.611 8.641 23.469 1 95.5 116 ASP B C 1
ATOM 2712 O O . ASP B 1 116 ? 1.411 9.406 24.016 1 95.5 116 ASP B O 1
ATOM 2716 N N . VAL B 1 117 ? 0.35 8.609 22.141 1 92.88 117 VAL B N 1
ATOM 2717 C CA . VAL B 1 117 ? 1.174 9.375 21.203 1 92.88 117 VAL B CA 1
ATOM 2718 C C . VAL B 1 117 ? 0.999 10.867 21.469 1 92.88 117 VAL B C 1
ATOM 2720 O O . VAL B 1 117 ? 1.943 11.648 21.312 1 92.88 117 VAL B O 1
ATOM 2723 N N . VAL B 1 118 ? -0.119 11.344 21.859 1 88.44 118 VAL B N 1
ATOM 2724 C CA . VAL B 1 118 ? -0.346 12.742 22.203 1 88.44 118 VAL B CA 1
ATOM 2725 C C . VAL B 1 118 ? 0.574 13.156 23.344 1 88.44 118 VAL B C 1
ATOM 2727 O O . VAL B 1 118 ? 1.263 14.18 23.266 1 88.44 118 VAL B O 1
ATOM 2730 N N . LYS B 1 119 ? 0.645 12.312 24.391 1 92.44 119 LYS B N 1
ATOM 2731 C CA . LYS B 1 119 ? 1.522 12.586 25.531 1 92.44 119 LYS B CA 1
ATOM 2732 C C . LYS B 1 119 ? 2.986 12.594 25.109 1 92.44 119 LYS B C 1
ATOM 2734 O O . LYS B 1 119 ? 3.77 13.422 25.578 1 92.44 119 LYS B O 1
ATOM 2739 N N . ILE B 1 120 ? 3.367 11.664 24.297 1 93.56 120 ILE B N 1
ATOM 2740 C CA . ILE B 1 120 ? 4.746 11.57 23.828 1 93.56 120 ILE B CA 1
ATOM 2741 C C . ILE B 1 120 ? 5.133 12.859 23.094 1 93.56 120 ILE B C 1
ATOM 2743 O O . ILE B 1 120 ? 6.16 13.469 23.406 1 93.56 120 ILE B O 1
ATOM 2747 N N . ILE B 1 121 ? 4.324 13.352 22.172 1 91.81 121 ILE B N 1
ATOM 2748 C CA . ILE B 1 121 ? 4.629 14.523 21.359 1 91.81 121 ILE B CA 1
ATOM 2749 C C . ILE B 1 121 ? 4.602 15.773 22.234 1 91.81 121 ILE B C 1
ATOM 2751 O O . ILE B 1 121 ? 5.43 16.672 22.078 1 91.81 121 ILE B O 1
ATOM 2755 N N . GLN B 1 122 ? 3.729 15.812 23.203 1 88.06 122 GLN B N 1
ATOM 2756 C CA . GLN B 1 122 ? 3.662 16.953 24.109 1 88.06 122 GLN B CA 1
ATOM 2757 C C . GLN B 1 122 ? 4.922 17.047 24.969 1 88.06 122 GLN B C 1
ATOM 2759 O O . GLN B 1 122 ? 5.375 18.156 25.297 1 88.06 122 GLN B O 1
ATOM 2764 N N . THR B 1 123 ? 5.469 15.93 25.344 1 93.44 123 THR B N 1
ATOM 2765 C CA . THR B 1 123 ? 6.637 15.883 26.203 1 93.44 123 THR B CA 1
ATOM 2766 C C . THR B 1 123 ? 7.91 16.172 25.422 1 93.44 123 THR B C 1
ATOM 2768 O O . THR B 1 123 ? 8.734 16.984 25.828 1 93.44 123 THR B O 1
ATOM 2771 N N . LEU B 1 124 ? 8.047 15.586 24.312 1 93 124 LEU B N 1
ATOM 2772 C CA . LEU B 1 124 ? 9.305 15.641 23.578 1 93 124 LEU B CA 1
ATOM 2773 C C . LEU B 1 124 ? 9.32 16.812 22.609 1 93 124 LEU B C 1
ATOM 2775 O O . LEU B 1 124 ? 10.383 17.344 22.297 1 93 124 LEU B O 1
ATOM 2779 N N . GLY B 1 125 ? 8.219 17.203 22.172 1 89.81 125 GLY B N 1
ATOM 2780 C CA . GLY B 1 125 ? 8.102 18.078 21 1 89.81 125 GLY B CA 1
ATOM 2781 C C . GLY B 1 125 ? 8.164 17.312 19.688 1 89.81 125 GLY B C 1
ATOM 2782 O O . GLY B 1 125 ? 8.781 16.25 19.609 1 89.81 125 GLY B O 1
ATOM 2783 N N . ILE B 1 126 ? 7.539 17.828 18.688 1 89.38 126 ILE B N 1
ATOM 2784 C CA . ILE B 1 126 ? 7.375 17.141 17.406 1 89.38 126 ILE B CA 1
ATOM 2785 C C . ILE B 1 126 ? 8.742 16.844 16.812 1 89.38 126 ILE B C 1
ATOM 2787 O O . ILE B 1 126 ? 8.938 15.789 16.188 1 89.38 126 ILE B O 1
ATOM 2791 N N . HIS B 1 127 ? 9.688 17.797 16.938 1 91.62 127 HIS B N 1
ATOM 2792 C CA . HIS B 1 127 ? 11.031 17.578 16.406 1 91.62 127 HIS B CA 1
ATOM 2793 C C . HIS B 1 127 ? 11.68 16.359 17.047 1 91.62 127 HIS B C 1
ATOM 2795 O O . HIS B 1 127 ? 12.102 15.43 16.344 1 91.62 127 HIS B O 1
ATOM 2801 N N . ASP B 1 128 ? 11.758 16.297 18.359 1 93.38 128 ASP B N 1
ATOM 2802 C CA . ASP B 1 128 ? 12.422 15.211 19.078 1 93.38 128 ASP B CA 1
ATOM 2803 C C . ASP B 1 128 ? 11.625 13.914 18.969 1 93.38 128 ASP B C 1
ATOM 2805 O O . ASP B 1 128 ? 12.203 12.82 19.031 1 93.38 128 ASP B O 1
ATOM 2809 N N . PHE B 1 129 ? 10.32 14.086 18.797 1 94.75 129 PHE B N 1
ATOM 2810 C CA . PHE B 1 129 ? 9.492 12.914 18.531 1 94.75 129 PHE B CA 1
ATOM 2811 C C . PHE B 1 129 ? 9.945 12.219 17.25 1 94.75 129 PHE B C 1
ATOM 2813 O O . PHE B 1 129 ? 10.094 10.992 17.219 1 94.75 129 PHE B O 1
ATOM 2820 N N . ARG B 1 130 ? 10.219 13.008 16.203 1 96.56 130 ARG B N 1
ATOM 2821 C CA . ARG B 1 130 ? 10.703 12.453 14.953 1 96.56 130 ARG B CA 1
ATOM 2822 C C . ARG B 1 130 ? 12.078 11.828 15.125 1 96.56 130 ARG B C 1
ATOM 2824 O O . ARG B 1 130 ? 12.352 10.75 14.594 1 96.56 130 ARG B O 1
ATOM 2831 N N . GLU B 1 131 ? 12.891 12.5 15.859 1 97.56 131 GLU B N 1
ATOM 2832 C CA . GLU B 1 131 ? 14.219 11.961 16.141 1 97.56 131 GLU B CA 1
ATOM 2833 C C . GLU B 1 131 ? 14.125 10.633 16.891 1 97.56 131 GLU B C 1
ATOM 2835 O O . GLU B 1 131 ? 14.844 9.688 16.578 1 97.56 131 GLU B O 1
ATOM 2840 N N . ALA B 1 132 ? 13.266 10.562 17.891 1 97.94 132 ALA B N 1
ATOM 2841 C CA . ALA B 1 132 ? 13.062 9.352 18.688 1 97.94 132 ALA B CA 1
ATOM 2842 C C . ALA B 1 132 ? 12.531 8.211 17.828 1 97.94 132 ALA B C 1
ATOM 2844 O O . ALA B 1 132 ? 12.883 7.051 18.031 1 97.94 132 ALA B O 1
ATOM 2845 N N . THR B 1 133 ? 11.672 8.547 16.844 1 98.31 133 THR B N 1
ATOM 2846 C CA . THR B 1 133 ? 11.117 7.539 15.953 1 98.31 133 THR B CA 1
ATOM 2847 C C . THR B 1 133 ? 12.211 6.891 15.109 1 98.31 133 THR B C 1
ATOM 2849 O O . THR B 1 133 ? 12.289 5.664 15.023 1 98.31 133 THR B O 1
ATOM 2852 N N . LYS B 1 134 ? 13.039 7.707 14.547 1 98.56 134 LYS B N 1
ATOM 2853 C CA . LYS B 1 134 ? 14.148 7.168 13.766 1 98.56 134 LYS B CA 1
ATOM 2854 C C . LYS B 1 134 ? 15.109 6.379 14.648 1 98.56 134 LYS B C 1
ATOM 2856 O O . LYS B 1 134 ? 15.609 5.324 14.25 1 98.56 134 LYS B O 1
ATOM 2861 N N . LYS B 1 135 ? 15.367 6.906 15.812 1 98.38 135 LYS B N 1
ATOM 2862 C CA . LYS B 1 135 ? 16.266 6.23 16.75 1 98.38 135 LYS B CA 1
ATOM 2863 C C . LYS B 1 135 ? 15.719 4.859 17.141 1 98.38 135 LYS B C 1
ATOM 2865 O O . LYS B 1 135 ? 16.484 3.896 17.266 1 98.38 135 LYS B O 1
ATOM 2870 N N . ALA B 1 136 ? 14.375 4.762 17.375 1 97.94 136 ALA B N 1
ATOM 2871 C CA . ALA B 1 136 ? 13.727 3.523 17.812 1 97.94 136 ALA B CA 1
ATOM 2872 C C . ALA B 1 136 ? 13.648 2.514 16.672 1 97.94 136 ALA B C 1
ATOM 2874 O O . ALA B 1 136 ? 13.484 1.314 16.906 1 97.94 136 ALA B O 1
ATOM 2875 N N . ASP B 1 137 ? 13.617 2.971 15.398 1 97.31 137 ASP B N 1
ATOM 2876 C CA . ASP B 1 137 ? 13.531 2.129 14.211 1 97.31 137 ASP B CA 1
ATOM 2877 C C . ASP B 1 137 ? 14.766 1.241 14.07 1 97.31 137 ASP B C 1
ATOM 2879 O O . ASP B 1 137 ? 15.883 1.74 13.906 1 97.31 137 ASP B O 1
ATOM 2883 N N . PRO B 1 138 ? 14.609 -0.132 14.18 1 95.62 138 PRO B N 1
ATOM 2884 C CA . PRO B 1 138 ? 15.758 -1.034 14.188 1 95.62 138 PRO B CA 1
ATOM 2885 C C . PRO B 1 138 ? 16.703 -0.796 13.008 1 95.62 138 PRO B C 1
ATOM 2887 O O . PRO B 1 138 ? 17.922 -0.961 13.141 1 95.62 138 PRO B O 1
ATOM 2890 N N . ARG B 1 139 ? 16.188 -0.388 11.883 1 95.06 139 ARG B N 1
ATOM 2891 C CA . ARG B 1 139 ? 17.031 -0.18 10.703 1 95.06 139 ARG B CA 1
ATOM 2892 C C . ARG B 1 139 ? 17.25 1.306 10.453 1 95.06 139 ARG B C 1
ATOM 2894 O O . ARG B 1 139 ? 17.875 1.683 9.461 1 95.06 139 ARG B O 1
ATOM 2901 N N . HIS B 1 140 ? 16.781 2.162 11.266 1 97.31 140 HIS B N 1
ATOM 2902 C CA . HIS B 1 140 ? 16.969 3.609 11.242 1 97.31 140 HIS B CA 1
ATOM 2903 C C . HIS B 1 140 ? 16.578 4.188 9.883 1 97.31 140 HIS B C 1
ATOM 2905 O O . HIS B 1 140 ? 17.25 5.078 9.367 1 97.31 140 HIS B O 1
ATOM 2911 N N . LEU B 1 141 ? 15.453 3.627 9.312 1 97.44 141 LEU B N 1
ATOM 2912 C CA . LEU B 1 141 ? 14.992 4.039 7.996 1 97.44 141 LEU B CA 1
ATOM 2913 C C . LEU B 1 141 ? 13.977 5.176 8.102 1 97.44 141 LEU B C 1
ATOM 2915 O O . LEU B 1 141 ? 13.734 5.891 7.129 1 97.44 141 LEU B O 1
ATOM 2919 N N . ALA B 1 142 ? 13.43 5.359 9.289 1 98.06 142 ALA B N 1
ATOM 2920 C CA . ALA B 1 142 ? 12.352 6.324 9.477 1 98.06 142 ALA B CA 1
ATOM 2921 C C . ALA B 1 142 ? 12.836 7.75 9.227 1 98.06 142 ALA B C 1
ATOM 2923 O O . ALA B 1 142 ? 13.992 8.07 9.492 1 98.06 142 ALA B O 1
ATOM 2924 N N . GLU B 1 143 ? 11.945 8.586 8.688 1 98.5 143 GLU B N 1
ATOM 2925 C CA . GLU B 1 143 ? 12.273 10 8.516 1 98.5 143 GLU B CA 1
ATOM 2926 C C . GLU B 1 143 ? 12.469 10.688 9.867 1 98.5 143 GLU B C 1
ATOM 2928 O O . GLU B 1 143 ? 11.664 10.508 10.781 1 98.5 143 GLU B O 1
ATOM 2933 N N . ASP B 1 144 ? 13.617 11.367 9.984 1 97.38 144 ASP B N 1
ATOM 2934 C CA . ASP B 1 144 ? 13.758 12.266 11.133 1 97.38 144 ASP B CA 1
ATOM 2935 C C . ASP B 1 144 ? 13.18 13.641 10.828 1 97.38 144 ASP B C 1
ATOM 2937 O O . ASP B 1 144 ? 12.586 13.852 9.766 1 97.38 144 ASP B O 1
ATOM 2941 N N . ALA B 1 145 ? 13.273 14.531 11.781 1 95 145 ALA B N 1
ATOM 2942 C CA . ALA B 1 145 ? 12.648 15.852 11.688 1 95 145 ALA B CA 1
ATOM 2943 C C . ALA B 1 145 ? 13.148 16.609 10.469 1 95 145 ALA B C 1
ATOM 2945 O O . ALA B 1 145 ? 12.367 17.203 9.734 1 95 145 ALA B O 1
ATOM 2946 N N . GLU B 1 146 ? 14.383 16.594 10.211 1 97.44 146 GLU B N 1
ATOM 2947 C CA . GLU B 1 146 ? 14.977 17.344 9.102 1 97.44 146 GLU B CA 1
ATOM 2948 C C . GLU B 1 146 ? 14.492 16.797 7.758 1 97.44 146 GLU B C 1
ATOM 2950 O O . GLU B 1 146 ? 14.109 17.562 6.875 1 97.44 146 GLU B O 1
ATOM 2955 N N . ALA B 1 147 ? 14.547 15.477 7.617 1 97.94 147 ALA B N 1
ATOM 2956 C CA . ALA B 1 147 ? 14.109 14.852 6.371 1 97.94 147 ALA B CA 1
ATOM 2957 C C . ALA B 1 147 ? 12.648 15.172 6.074 1 97.94 147 ALA B C 1
ATOM 2959 O O . ALA B 1 147 ? 12.297 15.516 4.945 1 97.94 147 ALA B O 1
ATOM 2960 N N . LEU B 1 148 ? 11.812 15.047 7.09 1 97.31 148 LEU B N 1
ATOM 2961 C CA . LEU B 1 148 ? 10.398 15.336 6.902 1 97.31 148 LEU B CA 1
ATOM 2962 C C . LEU B 1 148 ? 10.172 16.812 6.602 1 97.31 148 LEU B C 1
ATOM 2964 O O . LEU B 1 148 ? 9.391 17.156 5.715 1 97.31 148 LEU B O 1
ATOM 2968 N N . ASN B 1 149 ? 10.852 17.703 7.387 1 95.31 149 ASN B N 1
ATOM 2969 C CA . ASN B 1 149 ? 10.711 19.141 7.164 1 95.31 149 ASN B CA 1
ATOM 2970 C C . ASN B 1 149 ? 11.117 19.531 5.742 1 95.31 149 ASN B C 1
ATOM 2972 O O . ASN B 1 149 ? 10.43 20.312 5.09 1 95.31 149 ASN B O 1
ATOM 2976 N N . ASN B 1 150 ? 12.219 18.953 5.27 1 97.75 150 ASN B N 1
ATOM 2977 C CA . ASN B 1 150 ? 12.672 19.219 3.908 1 97.75 150 ASN B CA 1
ATOM 2978 C C . ASN B 1 150 ? 11.648 18.75 2.875 1 97.75 150 ASN B C 1
ATOM 2980 O O . ASN B 1 150 ? 11.367 19.453 1.906 1 97.75 150 ASN B O 1
ATOM 2984 N N . ARG B 1 151 ? 11.141 17.625 3.096 1 97.69 151 ARG B N 1
ATOM 2985 C CA . ARG B 1 151 ? 10.148 17.094 2.16 1 97.69 151 ARG B CA 1
ATOM 2986 C C . ARG B 1 151 ? 8.875 17.938 2.182 1 97.69 151 ARG B C 1
ATOM 2988 O O . ARG B 1 151 ? 8.266 18.172 1.139 1 97.69 151 ARG B O 1
ATOM 2995 N N . MET B 1 152 ? 8.445 18.391 3.332 1 96.5 152 MET B N 1
ATOM 2996 C CA . MET B 1 152 ? 7.258 19.219 3.467 1 96.5 152 MET B CA 1
ATOM 2997 C C . MET B 1 152 ? 7.449 20.562 2.758 1 96.5 152 MET B C 1
ATOM 2999 O O . MET B 1 152 ? 6.535 21.062 2.1 1 96.5 152 MET B O 1
ATOM 3003 N N . ASP B 1 153 ? 8.664 21.125 2.957 1 95.62 153 ASP B N 1
ATOM 3004 C CA . ASP B 1 153 ? 8.969 22.359 2.25 1 95.62 153 ASP B CA 1
ATOM 3005 C C . ASP B 1 153 ? 8.914 22.156 0.738 1 95.62 153 ASP B C 1
ATOM 3007 O O . ASP B 1 153 ? 8.383 23.016 0.014 1 95.62 153 ASP B O 1
ATOM 3011 N N . GLN B 1 154 ? 9.375 21.047 0.292 1 97.62 154 GLN B N 1
ATOM 3012 C CA . GLN B 1 154 ? 9.312 20.703 -1.127 1 97.62 154 GLN B CA 1
ATOM 3013 C C . GLN B 1 154 ? 7.867 20.531 -1.585 1 97.62 154 GLN B C 1
ATOM 3015 O O . GLN B 1 154 ? 7.492 21 -2.666 1 97.62 154 GLN B O 1
ATOM 3020 N N . ALA B 1 155 ? 7.082 19.906 -0.761 1 97.88 155 ALA B N 1
ATOM 3021 C CA . ALA B 1 155 ? 5.676 19.656 -1.078 1 97.88 155 ALA B CA 1
ATOM 3022 C C . ALA B 1 155 ? 4.918 20.969 -1.243 1 97.88 155 ALA B C 1
ATOM 3024 O O . ALA B 1 155 ? 4.219 21.172 -2.24 1 97.88 155 ALA B O 1
ATOM 3025 N N 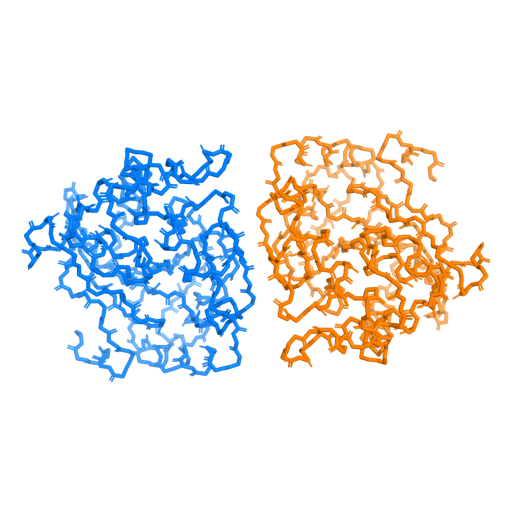. VAL B 1 156 ? 5.066 21.906 -0.318 1 96.56 156 VAL B N 1
ATOM 3026 C CA . VAL B 1 156 ? 4.379 23.203 -0.329 1 96.56 156 VAL B CA 1
ATOM 3027 C C . VAL B 1 156 ? 4.859 24.031 -1.514 1 96.56 156 VAL B C 1
ATOM 3029 O O . VAL B 1 156 ? 4.055 24.656 -2.207 1 96.56 156 VAL B O 1
ATOM 3032 N N . SER B 1 157 ? 6.215 23.984 -1.747 1 95.94 157 SER B N 1
ATOM 3033 C CA . SER B 1 157 ? 6.77 24.703 -2.883 1 95.94 157 SER B CA 1
ATOM 3034 C C . SER B 1 157 ? 6.234 24.156 -4.203 1 95.94 157 SER B C 1
ATOM 3036 O O . SER B 1 157 ? 5.855 24.938 -5.09 1 95.94 157 SER B O 1
ATOM 3038 N N . GLN B 1 158 ? 6.207 22.844 -4.312 1 97.62 158 GLN B N 1
ATOM 3039 C CA . GLN B 1 158 ? 5.684 22.219 -5.52 1 97.62 158 GLN B CA 1
ATOM 3040 C C . GLN B 1 158 ? 4.207 22.547 -5.715 1 97.62 158 GLN B C 1
ATOM 3042 O O . GLN B 1 158 ? 3.771 22.828 -6.832 1 97.62 158 GLN B O 1
ATOM 3047 N N . LEU B 1 159 ? 3.4 22.531 -4.648 1 96.38 159 LEU B N 1
ATOM 3048 C CA . LEU B 1 159 ? 1.979 22.844 -4.727 1 96.38 159 LEU B CA 1
ATOM 3049 C C . LEU B 1 159 ? 1.769 24.297 -5.16 1 96.38 159 LEU B C 1
ATOM 3051 O O . LEU B 1 159 ? 0.908 24.578 -6 1 96.38 159 LEU B O 1
ATOM 3055 N N . ALA B 1 160 ? 2.562 25.25 -4.602 1 95 160 ALA B N 1
ATOM 3056 C CA . ALA B 1 160 ? 2.471 26.656 -4.973 1 95 160 ALA B CA 1
ATOM 3057 C C . ALA B 1 160 ? 2.752 26.859 -6.457 1 95 160 ALA B C 1
ATOM 3059 O O . ALA B 1 160 ? 2.055 27.609 -7.133 1 95 160 ALA B O 1
ATOM 3060 N N . GLU B 1 161 ? 3.723 26.094 -6.938 1 95.19 161 GLU B N 1
ATOM 3061 C CA . GLU B 1 161 ? 4.066 26.203 -8.352 1 95.19 161 GLU B CA 1
ATOM 3062 C C . GLU B 1 161 ? 2.965 25.609 -9.234 1 95.19 161 GLU B C 1
ATOM 3064 O O . GLU B 1 161 ? 2.549 26.234 -10.211 1 95.19 161 GLU B O 1
ATOM 3069 N N . GLU B 1 162 ? 2.467 24.484 -8.828 1 93.62 162 GLU B N 1
ATOM 3070 C CA . GLU B 1 162 ? 1.462 23.766 -9.609 1 93.62 162 GLU B CA 1
ATOM 3071 C C . GLU B 1 162 ? 0.15 24.547 -9.664 1 93.62 162 GLU B C 1
ATOM 3073 O O . GLU B 1 162 ? -0.647 24.375 -10.586 1 93.62 162 GLU B O 1
ATOM 3078 N N . THR B 1 163 ? -0.17 25.422 -8.703 1 94.69 163 THR B N 1
ATOM 3079 C CA . THR B 1 163 ? -1.504 26 -8.555 1 94.69 163 THR B CA 1
ATOM 3080 C C . THR B 1 163 ? -1.487 27.5 -8.844 1 94.69 163 THR B C 1
ATOM 3082 O O . THR B 1 163 ? -2.453 28.203 -8.539 1 94.69 163 THR B O 1
ATOM 3085 N N . LYS B 1 164 ? -0.287 27.953 -9.32 1 92.06 164 LYS B N 1
ATOM 3086 C CA . LYS B 1 164 ? -0.228 29.359 -9.703 1 92.06 164 LYS B CA 1
ATOM 3087 C C . LYS B 1 164 ? -1.363 29.719 -10.656 1 92.06 164 LYS B C 1
ATOM 3089 O O . LYS B 1 164 ? -1.58 29.031 -11.656 1 92.06 164 LYS B O 1
ATOM 3094 N N . GLY B 1 165 ? -2.201 30.797 -10.305 1 91.56 165 GLY B N 1
ATOM 3095 C CA . GLY B 1 165 ? -3.277 31.281 -11.148 1 91.56 165 GLY B CA 1
ATOM 3096 C C . GLY B 1 165 ? -4.59 30.562 -10.93 1 91.56 165 GLY B C 1
ATOM 3097 O O . GLY B 1 165 ? -5.613 30.922 -11.508 1 91.56 165 GLY B O 1
ATOM 3098 N N . LEU B 1 166 ? -4.543 29.562 -10.102 1 94.62 166 LEU B N 1
ATOM 3099 C CA . LEU B 1 166 ? -5.77 28.812 -9.812 1 94.62 166 LEU B CA 1
ATOM 3100 C C . LEU B 1 166 ? -6.465 29.391 -8.578 1 94.62 166 LEU B C 1
ATOM 3102 O O . LEU B 1 166 ? -5.82 30 -7.719 1 94.62 166 LEU B O 1
ATOM 3106 N N . GLY B 1 167 ? -7.836 29.219 -8.586 1 95.69 167 GLY B N 1
ATOM 3107 C CA . GLY B 1 167 ? -8.625 29.734 -7.484 1 95.69 167 GLY B CA 1
ATOM 3108 C C . GLY B 1 167 ? -8.719 28.797 -6.305 1 95.69 167 GLY B C 1
ATOM 3109 O O . GLY B 1 167 ? -8.477 29.188 -5.16 1 95.69 167 GLY B O 1
ATOM 3110 N N . ARG B 1 168 ? -9.07 27.531 -6.535 1 97.56 168 ARG B N 1
ATOM 3111 C CA . ARG B 1 168 ? -9.289 26.562 -5.473 1 97.56 168 ARG B CA 1
ATOM 3112 C C . ARG B 1 168 ? -8.844 25.172 -5.91 1 97.56 168 ARG B C 1
ATOM 3114 O O . ARG B 1 168 ? -9.18 24.734 -7.012 1 97.56 168 ARG B O 1
ATOM 3121 N N . VAL B 1 169 ? -8.086 24.531 -5.043 1 98.19 169 VAL B N 1
ATOM 3122 C CA . VAL B 1 169 ? -7.625 23.188 -5.367 1 98.19 169 VAL B CA 1
ATOM 3123 C C . VAL B 1 169 ? -7.852 22.266 -4.168 1 98.19 169 VAL B C 1
ATOM 3125 O O . VAL B 1 169 ? -8.023 22.719 -3.041 1 98.19 169 VAL B O 1
ATOM 3128 N N . LEU B 1 170 ? -8 20.953 -4.504 1 98.69 170 LEU B N 1
ATOM 3129 C CA . LEU B 1 170 ? -8.117 19.922 -3.482 1 98.69 170 LEU B CA 1
ATOM 3130 C C . LEU B 1 170 ? -6.953 18.953 -3.559 1 98.69 170 LEU B C 1
ATOM 3132 O O . LEU B 1 170 ? -6.551 18.531 -4.648 1 98.69 170 LEU B O 1
ATOM 3136 N N . ILE B 1 171 ? -6.258 18.641 -2.496 1 98.75 171 ILE B N 1
ATOM 3137 C CA . ILE B 1 171 ? -5.223 17.609 -2.453 1 98.75 171 ILE B CA 1
ATOM 3138 C C . ILE B 1 171 ? -5.508 16.641 -1.313 1 98.75 171 ILE B C 1
ATOM 3140 O O . ILE B 1 171 ? -5.793 17.047 -0.188 1 98.75 171 ILE B O 1
ATOM 3144 N N . VAL B 1 172 ? -5.547 15.344 -1.667 1 98.94 172 VAL B N 1
ATOM 3145 C CA . VAL B 1 172 ? -5.738 14.297 -0.67 1 98.94 172 VAL B CA 1
ATOM 3146 C C . VAL B 1 172 ? -4.387 13.82 -0.15 1 98.94 172 VAL B C 1
ATOM 3148 O O . VAL B 1 172 ? -3.486 13.5 -0.934 1 98.94 172 VAL B O 1
ATOM 3151 N N . SER B 1 173 ? -4.223 13.812 1.106 1 98.81 173 SER B N 1
ATOM 3152 C CA . SER B 1 173 ? -2.996 13.422 1.791 1 98.81 173 SER B CA 1
ATOM 3153 C C . SER B 1 173 ? -3.303 12.633 3.062 1 98.81 173 SER B C 1
ATOM 3155 O O . SER B 1 173 ? -4.27 11.875 3.111 1 98.81 173 SER B O 1
ATOM 3157 N N . HIS B 1 174 ? -2.447 12.75 4.066 1 98.75 174 HIS B N 1
ATOM 3158 C CA . HIS B 1 174 ? -2.477 11.781 5.156 1 98.75 174 HIS B CA 1
ATOM 3159 C C . HIS B 1 174 ? -2.449 12.477 6.512 1 98.75 174 HIS B C 1
ATOM 3161 O O . HIS B 1 174 ? -2.217 13.688 6.59 1 98.75 174 HIS B O 1
ATOM 3167 N N . GLY B 1 175 ? -2.746 11.711 7.562 1 97.81 175 GLY B N 1
ATOM 3168 C CA . GLY B 1 175 ? -3.016 12.242 8.891 1 97.81 175 GLY B CA 1
ATOM 3169 C C . GLY B 1 175 ? -1.819 12.938 9.508 1 97.81 175 GLY B C 1
ATOM 3170 O O . GLY B 1 175 ? -1.872 14.141 9.789 1 97.81 175 GLY B O 1
ATOM 3171 N N . ASP B 1 176 ? -0.701 12.172 9.688 1 96.38 176 ASP B N 1
ATOM 3172 C CA . ASP B 1 176 ? 0.47 12.742 10.352 1 96.38 176 ASP B CA 1
ATOM 3173 C C . ASP B 1 176 ? 1.095 13.844 9.5 1 96.38 176 ASP B C 1
ATOM 3175 O O . ASP B 1 176 ? 1.626 14.82 10.039 1 96.38 176 ASP B O 1
ATOM 3179 N N . PHE B 1 177 ? 1.08 13.734 8.242 1 98 177 PHE B N 1
ATOM 3180 C CA . PHE B 1 177 ? 1.609 14.75 7.344 1 98 177 PHE B CA 1
ATOM 3181 C C . PHE B 1 177 ? 0.817 16.047 7.469 1 98 177 PHE B C 1
ATOM 3183 O O . PHE B 1 177 ? 1.396 17.125 7.66 1 98 177 PHE B O 1
ATOM 3190 N N . ILE B 1 178 ? -0.548 15.984 7.449 1 97.56 178 ILE B N 1
ATOM 3191 C CA . ILE B 1 178 ? -1.406 17.156 7.555 1 97.56 178 ILE B CA 1
ATOM 3192 C C . ILE B 1 178 ? -1.287 17.766 8.953 1 97.56 178 ILE B C 1
ATOM 3194 O O . ILE B 1 178 ? -1.29 18.984 9.109 1 97.56 178 ILE B O 1
ATOM 3198 N N . LYS B 1 179 ? -1.161 16.922 9.961 1 95 179 LYS B N 1
ATOM 3199 C CA . LYS B 1 179 ? -0.953 17.406 11.32 1 95 179 LYS B CA 1
ATOM 3200 C C . LYS B 1 179 ? 0.324 18.25 11.406 1 95 179 LYS B C 1
ATOM 3202 O O . LYS B 1 179 ? 0.326 19.328 12 1 95 179 LYS B O 1
ATOM 3207 N N . THR B 1 180 ? 1.389 17.688 10.805 1 93.88 180 THR B N 1
ATOM 3208 C CA . THR B 1 180 ? 2.662 18.391 10.852 1 93.88 180 THR B CA 1
ATOM 3209 C C . THR B 1 180 ? 2.578 19.703 10.07 1 93.88 180 THR B C 1
ATOM 3211 O O . THR B 1 180 ? 3.145 20.719 10.484 1 93.88 180 THR B O 1
ATOM 3214 N N . LEU B 1 181 ? 1.893 19.734 8.938 1 95 181 LEU B N 1
ATOM 3215 C CA . LEU B 1 181 ? 1.636 20.984 8.227 1 95 181 LEU B CA 1
ATOM 3216 C C . LEU B 1 181 ? 0.882 21.969 9.117 1 95 181 LEU B C 1
ATOM 3218 O O . LEU B 1 181 ? 1.177 23.156 9.117 1 95 181 LEU B O 1
ATOM 3222 N N . GLY B 1 182 ? -0.159 21.391 9.844 1 94.31 182 GLY B N 1
ATOM 3223 C CA . GLY B 1 182 ? -0.919 22.219 10.766 1 94.31 182 GLY B CA 1
ATOM 3224 C C . GLY B 1 182 ? -0.059 22.875 11.836 1 94.31 182 GLY B C 1
ATOM 3225 O O . GLY B 1 182 ? -0.209 24.062 12.125 1 94.31 182 GLY B O 1
ATOM 3226 N N . ILE B 1 183 ? 0.855 22.125 12.375 1 90.56 183 ILE B N 1
ATOM 3227 C CA . ILE B 1 183 ? 1.754 22.625 13.406 1 90.56 183 ILE B CA 1
ATOM 3228 C C . ILE B 1 183 ? 2.635 23.734 12.828 1 90.56 183 ILE B C 1
ATOM 3230 O O . ILE B 1 183 ? 2.893 24.734 13.484 1 90.56 183 ILE B O 1
ATOM 3234 N N . LYS B 1 184 ? 3.045 23.625 11.602 1 89.94 184 LYS B N 1
ATOM 3235 C CA . LYS B 1 184 ? 3.998 24.531 10.969 1 89.94 184 LYS B CA 1
ATOM 3236 C C . LYS B 1 184 ? 3.293 25.766 10.406 1 89.94 184 LYS B C 1
ATOM 3238 O O . LYS B 1 184 ? 3.846 26.875 10.43 1 89.94 184 LYS B O 1
ATOM 3243 N N . TYR B 1 185 ? 2.004 25.578 9.938 1 92.44 185 TYR B N 1
ATOM 3244 C CA . TYR B 1 185 ? 1.472 26.609 9.062 1 92.44 185 TYR B CA 1
ATOM 3245 C C . TYR B 1 185 ? 0.144 27.141 9.594 1 92.44 185 TYR B C 1
ATOM 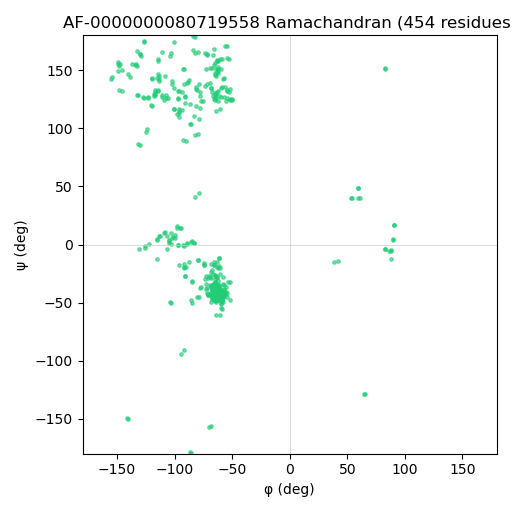3247 O O . TYR B 1 185 ? -0.432 28.078 9.023 1 92.44 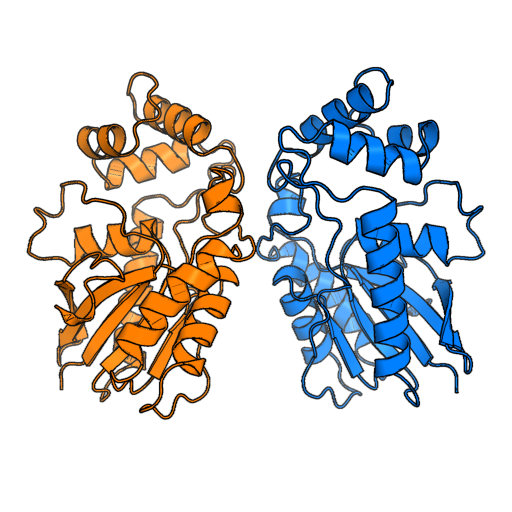185 TYR B O 1
ATOM 3255 N N . TRP B 1 186 ? -0.288 26.562 10.664 1 90.88 186 TRP B N 1
ATOM 3256 C CA . TRP B 1 186 ? -1.54 27.031 11.234 1 90.88 186 TRP B CA 1
ATOM 3257 C C . TRP B 1 186 ? -1.278 28.047 12.352 1 90.88 186 TRP B C 1
ATOM 3259 O O . TRP B 1 186 ? -0.584 27.75 13.32 1 90.88 186 TRP B O 1
ATOM 3269 N N . ASP B 1 187 ? -1.685 29.344 12.117 1 80.12 187 ASP B N 1
ATOM 3270 C CA . ASP B 1 187 ? -1.361 30.469 12.992 1 80.12 187 ASP B CA 1
ATOM 3271 C C . ASP B 1 187 ? -1.956 30.266 14.383 1 80.12 187 ASP B C 1
ATOM 3273 O O . ASP B 1 187 ? -1.559 30.953 15.336 1 80.12 187 ASP B O 1
ATOM 3277 N N . GLN B 1 188 ? -2.949 29.406 14.492 1 78 188 GLN B N 1
ATOM 3278 C CA . GLN B 1 188 ? -3.584 29.234 15.789 1 78 188 GLN B CA 1
ATOM 3279 C C . GLN B 1 188 ? -2.789 28.266 16.656 1 78 188 GLN B C 1
ATOM 3281 O O . GLN B 1 188 ? -3.182 27.969 17.797 1 78 188 GLN B O 1
ATOM 3286 N N . THR B 1 189 ? -1.648 27.797 16.047 1 68.12 189 THR B N 1
ATOM 3287 C CA . THR B 1 189 ? -0.823 26.875 16.812 1 68.12 189 THR B CA 1
ATOM 3288 C C . THR B 1 189 ? 0.399 27.578 17.391 1 68.12 189 THR B C 1
ATOM 3290 O O . THR B 1 189 ? 0.757 28.672 16.938 1 68.12 189 THR B O 1
ATOM 3293 N N . THR B 1 190 ? 0.808 27.344 18.625 1 63.5 190 THR B N 1
ATOM 3294 C CA . THR B 1 190 ? 2.074 27.859 19.125 1 63.5 190 THR B CA 1
ATOM 3295 C C . THR B 1 190 ? 3.24 27 18.641 1 63.5 190 THR B C 1
ATOM 3297 O O . THR B 1 190 ? 4.324 27.031 19.234 1 63.5 190 THR B O 1
ATOM 3300 N N . HIS B 1 191 ? 3.232 26.625 17.312 1 59.31 191 HIS B N 1
ATOM 3301 C CA . HIS B 1 191 ? 4.191 25.938 16.453 1 59.31 191 HIS B CA 1
ATOM 3302 C C . HIS B 1 191 ? 4.91 24.812 17.219 1 59.31 191 HIS B C 1
ATOM 3304 O O . HIS B 1 191 ? 5.613 24 16.609 1 59.31 191 HIS B O 1
ATOM 3310 N N . ASP B 1 192 ? 4.809 24.828 18.656 1 59.69 192 ASP B N 1
ATOM 3311 C CA . ASP B 1 192 ? 5.551 23.828 19.406 1 59.69 192 ASP B CA 1
ATOM 3312 C C . ASP B 1 192 ? 4.609 22.891 20.156 1 59.69 192 ASP B C 1
ATOM 3314 O O . ASP B 1 192 ? 5.055 21.953 20.828 1 59.69 192 ASP B O 1
ATOM 3318 N N . HIS B 1 193 ? 3.328 23.188 19.844 1 71.06 193 HIS B N 1
ATOM 3319 C CA . HIS B 1 193 ? 2.439 22.312 20.609 1 71.06 193 HIS B CA 1
ATOM 3320 C C . HIS B 1 193 ? 1.681 21.359 19.703 1 71.06 193 HIS B C 1
ATOM 3322 O O . HIS B 1 193 ? 1.382 21.703 18.547 1 71.06 193 HIS B O 1
ATOM 3328 N N . ASP B 1 194 ? 1.547 20.125 20.219 1 80.94 194 ASP B N 1
ATOM 3329 C CA . ASP B 1 194 ? 0.806 19.078 19.547 1 80.94 194 ASP B CA 1
ATOM 3330 C C . ASP B 1 194 ? -0.628 19.516 19.25 1 80.94 194 ASP B C 1
ATOM 3332 O O . ASP B 1 194 ? -1.193 20.328 19.969 1 80.94 194 ASP B O 1
ATOM 3336 N N . ILE B 1 195 ? -1.133 19.266 18.078 1 87.81 195 ILE B N 1
ATOM 3337 C CA . ILE B 1 195 ? -2.535 19.422 17.703 1 87.81 195 ILE B CA 1
ATOM 3338 C C . ILE B 1 195 ? -3.146 18.062 17.391 1 87.81 195 ILE B C 1
ATOM 3340 O O . ILE B 1 195 ? -2.424 17.078 17.203 1 87.81 195 ILE B O 1
ATOM 3344 N N . PRO B 1 196 ? -4.527 17.906 17.469 1 89.31 196 PRO B N 1
ATOM 3345 C CA . PRO B 1 196 ? -5.148 16.594 17.234 1 89.31 196 PRO B CA 1
ATOM 3346 C C . PRO B 1 196 ? -4.906 16.078 15.812 1 89.31 196 PRO B C 1
ATOM 3348 O O . PRO B 1 196 ? -4.727 16.875 14.883 1 89.31 196 PRO B O 1
ATOM 3351 N N . PHE B 1 197 ? -4.875 14.758 15.711 1 92.19 197 PHE B N 1
ATOM 3352 C CA . PHE B 1 197 ? -4.871 14.172 14.383 1 92.19 197 PHE B CA 1
ATOM 3353 C C . PHE B 1 197 ? -6.18 14.469 13.656 1 92.19 197 PHE B C 1
ATOM 3355 O O . PHE B 1 197 ? -7.258 14.367 14.242 1 92.19 197 PHE B O 1
ATOM 3362 N N . PRO B 1 198 ? -6.074 14.953 12.438 1 96.75 198 PRO B N 1
ATOM 3363 C CA . PRO B 1 198 ? -7.336 15.086 11.703 1 96.75 198 PRO B CA 1
ATOM 3364 C C . PRO B 1 198 ? -8 13.734 11.422 1 96.75 198 PRO B C 1
ATOM 3366 O O . PRO B 1 198 ? -7.312 12.734 11.227 1 96.75 198 PRO B O 1
ATOM 3369 N N . ASP B 1 199 ? -9.398 13.703 11.383 1 97.56 199 ASP B N 1
ATOM 3370 C CA . ASP B 1 199 ? -10.156 12.484 11.109 1 97.56 199 ASP B CA 1
ATOM 3371 C C . ASP B 1 199 ? -10.039 12.086 9.641 1 97.56 199 ASP B C 1
ATOM 3373 O O . ASP B 1 199 ? -9.781 12.93 8.781 1 97.56 199 ASP B O 1
ATOM 3377 N N . ASN B 1 200 ? -10.156 10.734 9.43 1 98.44 200 ASN B N 1
ATOM 3378 C CA . ASN B 1 200 ? -10.305 10.328 8.039 1 98.44 200 ASN B CA 1
ATOM 3379 C C . ASN B 1 200 ? -11.469 11.047 7.367 1 98.44 200 ASN B C 1
ATOM 3381 O O . ASN B 1 200 ? -12.555 11.148 7.945 1 98.44 200 ASN B O 1
ATOM 3385 N N . GLY B 1 201 ? -11.242 11.602 6.137 1 98.12 201 GLY B N 1
ATOM 3386 C CA . GLY B 1 201 ? -12.281 12.297 5.391 1 98.12 201 GLY B CA 1
ATOM 3387 C C . GLY B 1 201 ? -12.461 13.742 5.824 1 98.12 201 GLY B C 1
ATOM 3388 O O . GLY B 1 201 ? -13.266 14.477 5.246 1 98.12 201 GLY B O 1
ATOM 3389 N N . SER B 1 202 ? -11.703 14.203 6.914 1 98.38 202 SER B N 1
ATOM 3390 C CA . SER B 1 202 ? -11.789 15.586 7.359 1 98.38 202 SER B CA 1
ATOM 3391 C C . SER B 1 202 ? -11.117 16.531 6.363 1 98.38 202 SER B C 1
ATOM 3393 O O . SER B 1 202 ? -10.344 16.094 5.508 1 98.38 202 SER B O 1
ATOM 3395 N N . VAL B 1 203 ? -11.422 17.797 6.484 1 98.31 203 VAL B N 1
ATOM 3396 C CA . VAL B 1 203 ? -10.922 18.797 5.555 1 98.31 203 VAL B CA 1
ATOM 3397 C C . VAL B 1 203 ? -10.164 19.891 6.324 1 98.31 203 VAL B C 1
ATOM 3399 O O . VAL B 1 203 ? -10.672 20.422 7.312 1 98.31 203 VAL B O 1
ATOM 3402 N N . THR B 1 204 ? -8.93 20.156 5.941 1 97.88 204 THR B N 1
ATOM 3403 C CA . THR B 1 204 ? -8.125 21.312 6.344 1 97.88 204 THR B CA 1
ATOM 3404 C C . THR B 1 204 ? -8.016 22.312 5.203 1 97.88 204 THR B C 1
ATOM 3406 O O . THR B 1 204 ? -7.723 21.938 4.062 1 97.88 204 THR B O 1
ATOM 3409 N N . ARG B 1 205 ? -8.359 23.547 5.453 1 97 205 ARG B N 1
ATOM 3410 C CA . ARG B 1 205 ? -8.359 24.578 4.43 1 97 205 ARG B CA 1
ATOM 3411 C C . ARG B 1 205 ? -7.203 25.547 4.637 1 97 205 ARG B C 1
ATOM 3413 O O . ARG B 1 205 ? -6.973 26.016 5.754 1 97 205 ARG B O 1
ATOM 3420 N N . GLY B 1 206 ? -6.438 25.688 3.557 1 96.38 206 GLY B N 1
ATOM 3421 C CA . GLY B 1 206 ? -5.344 26.641 3.555 1 96.38 206 GLY B CA 1
ATOM 3422 C C . GLY B 1 206 ? -5.402 27.609 2.387 1 96.38 206 GLY B C 1
ATOM 3423 O O . GLY B 1 206 ? -6.285 27.516 1.536 1 96.38 206 GLY B O 1
ATOM 3424 N N . ILE B 1 207 ? -4.461 28.609 2.398 1 96.62 207 ILE B N 1
ATOM 3425 C CA . ILE B 1 207 ? -4.324 29.609 1.349 1 96.62 207 ILE B CA 1
ATOM 3426 C C . ILE B 1 207 ? -2.859 29.75 0.945 1 96.62 207 ILE B C 1
ATOM 3428 O O . ILE B 1 207 ? -1.972 29.75 1.802 1 96.62 207 ILE B O 1
ATOM 3432 N N . ILE B 1 208 ? -2.709 29.656 -0.324 1 96.5 208 ILE B N 1
ATOM 3433 C CA . ILE B 1 208 ? -1.438 30.094 -0.893 1 96.5 208 ILE B CA 1
ATOM 3434 C C . ILE B 1 208 ? -1.587 31.484 -1.482 1 96.5 208 ILE B C 1
ATOM 3436 O O . ILE B 1 208 ? -2.33 31.688 -2.447 1 96.5 208 ILE B O 1
ATOM 3440 N N . ASP B 1 209 ? -0.833 32.469 -0.883 1 93.19 209 ASP B N 1
ATOM 3441 C CA . ASP B 1 209 ? -1.02 33.875 -1.334 1 93.19 209 ASP B CA 1
ATOM 3442 C C . ASP B 1 209 ? -0.204 34.156 -2.594 1 93.19 209 ASP B C 1
ATOM 3444 O O . ASP B 1 209 ? 0.439 33.25 -3.137 1 93.19 209 ASP B O 1
ATOM 3448 N N . ASP B 1 210 ? -0.295 35.312 -3.088 1 89.25 210 ASP B N 1
ATOM 3449 C CA . ASP B 1 210 ? 0.294 35.719 -4.363 1 89.25 210 ASP B CA 1
ATOM 3450 C C . ASP B 1 210 ? 1.814 35.562 -4.336 1 89.25 210 ASP B C 1
ATOM 3452 O O . ASP B 1 210 ? 2.451 35.469 -5.387 1 89.25 210 ASP B O 1
ATOM 3456 N N . ASN B 1 211 ? 2.422 35.5 -3.125 1 87.75 211 ASN B N 1
ATOM 3457 C CA . ASN B 1 211 ? 3.869 35.375 -2.986 1 87.75 211 ASN B CA 1
ATOM 3458 C C . ASN B 1 211 ? 4.277 33.906 -2.773 1 87.75 211 ASN B C 1
ATOM 3460 O O . ASN B 1 211 ? 5.457 33.625 -2.566 1 87.75 211 ASN B O 1
ATOM 3464 N N . GLY B 1 212 ? 3.264 33.094 -2.75 1 89 212 GLY B N 1
ATOM 3465 C CA . GLY B 1 212 ? 3.553 31.656 -2.617 1 89 212 GLY B CA 1
ATOM 3466 C C . GLY B 1 212 ? 3.615 31.203 -1.175 1 89 212 GLY B C 1
ATOM 3467 O O . GLY B 1 212 ? 4 30.062 -0.901 1 89 212 GLY B O 1
ATOM 3468 N N . LYS B 1 213 ? 3.297 32.156 -0.269 1 93.31 213 LYS B N 1
ATOM 3469 C CA . LYS B 1 213 ? 3.309 31.766 1.143 1 93.31 213 LYS B CA 1
ATOM 3470 C C . LYS B 1 213 ? 2.049 30.984 1.516 1 93.31 213 LYS B C 1
ATOM 3472 O O . LYS B 1 213 ? 0.936 31.406 1.194 1 93.31 213 LYS B O 1
ATOM 3477 N N . PHE B 1 214 ? 2.312 29.844 2.195 1 95.19 214 PHE B N 1
ATOM 3478 C CA . PHE B 1 214 ? 1.231 28.953 2.57 1 95.19 214 PHE B CA 1
ATOM 3479 C C . PHE B 1 214 ? 0.852 29.141 4.035 1 95.19 214 PHE B C 1
ATOM 3481 O O . PHE B 1 214 ? 1.724 29.297 4.891 1 95.19 214 PHE B O 1
ATOM 3488 N N . LYS B 1 215 ? -0.478 29.219 4.285 1 95.75 215 LYS B N 1
ATOM 3489 C CA . LYS B 1 215 ? -0.994 29.234 5.648 1 95.75 215 LYS B CA 1
ATOM 3490 C C . LYS B 1 215 ? -2.27 28.406 5.762 1 95.75 215 LYS B C 1
ATOM 3492 O O . LYS B 1 215 ? -3.043 28.312 4.805 1 95.75 215 LYS B O 1
ATOM 3497 N N . ILE B 1 216 ? -2.475 27.766 6.93 1 96.5 216 ILE B N 1
ATOM 3498 C CA . ILE B 1 216 ? -3.691 27.016 7.199 1 96.5 216 ILE B CA 1
ATOM 3499 C C . ILE B 1 216 ? -4.68 27.875 7.973 1 96.5 216 ILE B C 1
ATOM 3501 O O . ILE B 1 216 ? -4.297 28.578 8.914 1 96.5 216 ILE B O 1
ATOM 3505 N N . ILE B 1 217 ? -5.992 27.891 7.508 1 94.94 217 ILE B N 1
ATOM 3506 C CA . ILE B 1 217 ? -7.039 28.719 8.086 1 94.94 217 ILE B CA 1
ATOM 3507 C C . ILE B 1 217 ? -7.965 27.875 8.945 1 94.94 217 ILE B C 1
ATOM 3509 O O . ILE B 1 217 ? -8.328 28.266 10.055 1 94.94 217 ILE B O 1
ATOM 3513 N N . ASN B 1 218 ? -8.461 26.766 8.469 1 94.69 218 ASN B N 1
ATOM 3514 C CA . ASN B 1 218 ? -9.242 25.766 9.18 1 94.69 218 ASN B CA 1
ATOM 3515 C C . ASN B 1 218 ? -8.531 24.422 9.227 1 94.69 218 ASN B C 1
ATOM 3517 O O . ASN B 1 218 ? -8.016 23.953 8.203 1 94.69 218 ASN B O 1
ATOM 3521 N N . TYR B 1 219 ? -8.5 23.844 10.414 1 95.94 219 TYR B N 1
ATOM 3522 C CA . TYR B 1 219 ? -7.766 22.594 10.57 1 95.94 219 TYR B CA 1
ATOM 3523 C C . TYR B 1 219 ? -8.695 21.469 10.984 1 95.94 219 TYR B C 1
ATOM 3525 O O . TYR B 1 219 ? -9.453 21.594 11.953 1 95.94 219 TYR B O 1
ATOM 3533 N N . GLY B 1 220 ? -8.672 20.344 10.25 1 96.25 220 GLY B N 1
ATOM 3534 C CA . GLY B 1 220 ? -9.266 19.062 10.625 1 96.25 220 GLY B CA 1
ATOM 3535 C C . GLY B 1 220 ? -10.773 19.141 10.82 1 96.25 220 GLY B C 1
ATOM 3536 O O . GLY B 1 220 ? -11.312 18.562 11.766 1 96.25 220 GLY B O 1
ATOM 3537 N N . VAL B 1 221 ? -11.438 19.953 9.883 1 95.62 221 VAL B N 1
ATOM 3538 C CA . VAL B 1 221 ? -12.891 20.062 9.953 1 95.62 221 VAL B CA 1
ATOM 3539 C C . VAL B 1 221 ? -13.531 18.719 9.625 1 95.62 221 VAL B C 1
ATOM 3541 O O . VAL B 1 221 ? -13.289 18.156 8.555 1 95.62 221 VAL B O 1
ATOM 3544 N N . LYS B 1 222 ? -14.438 18.172 10.578 1 96.06 222 LYS B N 1
ATOM 3545 C CA . LYS B 1 222 ? -15.055 16.859 10.422 1 96.06 222 LYS B CA 1
ATOM 3546 C C . LYS B 1 222 ? -15.969 16.828 9.195 1 96.06 222 LYS B C 1
ATOM 3548 O O . LYS B 1 222 ? -16.547 17.844 8.828 1 96.06 222 LYS B O 1
ATOM 3553 N N . ASN B 1 223 ? -16.125 15.727 8.617 1 94.81 223 ASN B N 1
ATOM 3554 C CA . ASN B 1 223 ? -16.875 15.586 7.371 1 94.81 223 ASN B CA 1
ATOM 3555 C C . ASN B 1 223 ? -18.297 16.109 7.508 1 94.81 223 ASN B C 1
ATOM 3557 O O . ASN B 1 223 ? -18.828 16.734 6.582 1 94.81 223 ASN B O 1
ATOM 3561 N N . THR B 1 224 ? -18.953 15.961 8.688 1 91.69 224 THR B N 1
ATOM 3562 C CA . THR B 1 224 ? -20.328 16.391 8.914 1 91.69 224 THR B CA 1
ATOM 3563 C C . THR B 1 224 ? -20.406 17.906 9.039 1 91.69 224 THR B C 1
ATOM 3565 O O . THR B 1 224 ? -21.484 18.5 8.914 1 91.69 224 THR B O 1
ATOM 3568 N N . ASP B 1 225 ? -19.219 18.594 9.273 1 94.25 225 ASP B N 1
ATOM 3569 C CA . ASP B 1 225 ? -19.219 20.016 9.562 1 94.25 225 ASP B CA 1
ATOM 3570 C C . ASP B 1 225 ? -18.641 20.812 8.398 1 94.25 225 ASP B C 1
ATOM 3572 O O . ASP B 1 225 ? -18.438 22.031 8.508 1 94.25 225 ASP B O 1
ATOM 3576 N N . ILE B 1 226 ? -18.422 20.172 7.258 1 92.19 226 ILE B N 1
ATOM 3577 C CA . ILE B 1 226 ? -17.797 20.781 6.094 1 92.19 226 ILE B CA 1
ATOM 3578 C C . ILE B 1 226 ? -18.641 21.938 5.586 1 92.19 226 ILE B C 1
ATOM 3580 O O . ILE B 1 226 ? -18.109 22.984 5.203 1 92.19 226 ILE B O 1
ATOM 3584 N N . PRO B 1 227 ? -19.953 21.797 5.605 1 86.19 227 PRO B N 1
ATOM 3585 C CA . PRO B 1 227 ? -20.766 22.922 5.121 1 86.19 227 PRO B CA 1
ATOM 3586 C C . PRO B 1 227 ? -20.562 24.188 5.945 1 86.19 227 PRO B C 1
ATOM 3588 O O . PRO B 1 227 ? -20.922 25.281 5.504 1 86.19 227 PRO B O 1
ATOM 3591 N N . ASN B 1 228 ? -19.844 24.016 7.188 1 84.62 228 ASN B N 1
ATOM 3592 C CA . ASN B 1 228 ? -19.578 25.156 8.047 1 84.62 228 ASN B CA 1
ATOM 3593 C C . ASN B 1 228 ? -18.234 25.797 7.742 1 84.62 228 ASN B C 1
ATOM 3595 O O . ASN B 1 228 ? -17.812 26.734 8.406 1 84.62 228 ASN B O 1
ATOM 3599 N N . LEU B 1 229 ? -17.469 25.234 6.77 1 82.94 229 LEU B N 1
ATOM 3600 C CA . LEU B 1 229 ? -16.141 25.703 6.398 1 82.94 229 LEU B CA 1
ATOM 3601 C C . LEU B 1 229 ? -16.219 27 5.609 1 82.94 229 LEU B C 1
ATOM 3603 O O . LEU B 1 229 ? -17.078 27.141 4.734 1 82.94 229 LEU B O 1
#

Radius of gyration: 23.33 Å; Cα contacts (8 Å, |Δi|>4): 1047; chains: 2; bounding box: 39×69×61 Å

Foldseek 3Di:
DKEKEKEAEFFAFVCNVVQADAFPDAGHHDPVRLVQLVLLLQLCQAPEAAEEEEAPGPSGVVSRVSSVVSHDHYDYDDHYHDNLQTGFFLAPRGGPHQQVLCQLLCVLLPHHGGSPNLVSCQVRWPQSSQVSSLSSRPVSPGDHNVRNVVSLVVRLQVVLVVQVPHHYYYYYHHFRSLQLVCLCAEPVHPSGHGDDTADHSFIWMWMQDPVSDIHTDGGNHRSNCSNVD/DKEKEKEAEFFAFPCNVVQADAFPDDGEHDPVRLVQLVLLLQLCQAPEAAEEEEAPGPSRVVSRVSSVVSRDHYDYPDHYHDNLQTGFFLAPRGGPHQQVLCQLLCVLLPHHGGSPNLVSCQVRWPQSSQVSSLSSRPVSPGDHPVRNVVSLVVRLQVVLVVQVPHHYYYYYHHFRSLQLCCLCAEPVHPSGHGDDTADHSFIWMWMQDNVSDIHTDGGRHRSNCSNVD

pLDDT: mean 95.25, std 5.84, range [59.31, 98.94]

Nearest PDB structures (foldseek):
  3e9e-assembly2_B  TM=7.693E-01  e=1.869E-16  Danio rerio
  3e9d-assembly2_B  TM=7.785E-01  e=2.735E-16  Danio rerio
  3e9d-assembly1_A  TM=7.587E-01  e=1.754E-16  Danio rerio
  3e9e-assembly1_A  TM=7.661E-01  e=3.047E-15  Danio rerio
  3dcy-assembly1_A  TM=6.496E-01  e=4.872E-13  Homo sapiens

Secondary structure (DSSP, 8-state):
-PEEEEEEEPPPBHHHHTTB--SS-B-PBPHHHHHHHHHHHHHTTTS--SEEEE-SSHHHHHHHHHHHHH-SS------EE-GGGPPPP-GGGTTSBHHHHHHHHHHHTTSPP---HHHHHHHH-HHHHHHHHHHHSTT--S--HHHHHHHHHHHHHHHHHHTTT-SEEEEEE-HHHHHHHHHHHBTTS-SSS--PPPPTT-EEEEEE-TT--EEEEEEEE-GGGGGG-/-PEEEEEEEPPPBHHHHTTB--SS-B-PBPHHHHHHHHHHHHHTTTS--SEEEE-SSHHHHHHHHHHHHH-SS------EE-GGGPPPP-GGGTTSBHHHHHHHHHHHTTPPP---HHHHHHHH-HHHHHHHHHHHSTT--S--HHHHHHHHHHHHHHHHHHTTT-SEEEEEE-HHHHHHHHHHHBTTS-SSS--PPPPTT-EEEEEE-TT--EEEEEEEE-GGGGGG-

Sequence (458 aa):
MATEVYLVRHGETMFNQLNKVQGWADSPLTVKGINDLKITASNLSQVHFDKMYSSDLKRAIDTVHLIADTNEVSEIGKIKKLPAFREVFFGTFEGDDIDETWEKVAVAGGMKPTNDVVKIIQTLGIHDFREATKKADPRHLAEDAEALNNRMDQAVSQLAEETKGLGRVLIVSHGDFIKTLGIKYWDQTTHDHDIPFPDNGSVTRGIIDDNGKFKIINYGVKNTDIPNLMATEVYLVRHGETMFNQLNKVQGWADSPLTVKGINDLKITASNLSQVHFDKMYSSDLKRAIDTVHLIADTNEVSEIGKIKKLPAFREVFFGTFEGDDIDETWEKVAVAGGMKPTNDVVKIIQTLGIHDFREATKKADPRHLAEDAEALNNRMDQAVSQLAEETKGLGRVLIVSHGDFIKTLGIKYWDQTTHDHDIPFPDNGSVTRGIIDDNGKFKIINYGVKNTDIPNL